Protein AF-A0A8C0BQT4-F1 (afdb_monomer)

Structure (mmCIF, N/CA/C/O backbone):
data_AF-A0A8C0BQT4-F1
#
_entry.id   AF-A0A8C0BQT4-F1
#
loop_
_atom_site.group_PDB
_atom_site.id
_atom_site.type_symbol
_atom_site.label_atom_id
_atom_site.label_alt_id
_atom_site.label_comp_id
_atom_site.label_asym_id
_atom_site.label_entity_id
_atom_site.label_seq_id
_atom_site.pdbx_PDB_ins_code
_atom_site.Cartn_x
_atom_site.Cartn_y
_atom_site.Cartn_z
_atom_site.occupancy
_atom_site.B_iso_or_equiv
_atom_site.auth_seq_id
_atom_site.auth_comp_id
_atom_site.auth_asym_id
_atom_site.auth_atom_id
_atom_site.pdbx_PDB_model_num
ATOM 1 N N . LEU A 1 1 ? 5.425 4.117 -1.605 1.00 27.92 1 LEU A N 1
ATOM 2 C CA . LEU A 1 1 ? 5.603 2.725 -1.127 1.00 27.92 1 LEU A CA 1
ATOM 3 C C . LEU A 1 1 ? 5.782 1.824 -2.340 1.00 27.92 1 LEU A C 1
ATOM 5 O O . LEU A 1 1 ? 5.390 2.253 -3.417 1.00 27.92 1 LEU A O 1
ATOM 9 N N . ALA A 1 2 ? 6.482 0.695 -2.191 1.00 26.42 2 ALA A N 1
ATOM 10 C CA . ALA A 1 2 ? 6.981 -0.137 -3.291 1.00 26.42 2 ALA A CA 1
ATOM 11 C C . ALA A 1 2 ? 5.925 -0.344 -4.388 1.00 26.42 2 ALA A C 1
ATOM 13 O O . ALA A 1 2 ? 4.856 -0.868 -4.116 1.00 26.42 2 ALA A O 1
ATOM 14 N N . SER A 1 3 ? 6.192 0.114 -5.607 1.00 29.39 3 SER A N 1
ATOM 15 C CA . SER A 1 3 ? 5.256 0.012 -6.728 1.00 29.39 3 SER A CA 1
ATOM 16 C C . SER A 1 3 ? 5.548 -1.252 -7.526 1.00 29.39 3 SER A C 1
ATOM 18 O O . SER A 1 3 ? 6.168 -1.208 -8.587 1.00 29.39 3 SER A O 1
ATOM 20 N N . ALA A 1 4 ? 5.112 -2.380 -6.988 1.00 32.12 4 ALA A N 1
ATOM 21 C CA . ALA A 1 4 ? 4.872 -3.575 -7.775 1.00 32.12 4 ALA A CA 1
ATOM 22 C C . ALA A 1 4 ? 3.378 -3.878 -7.642 1.00 32.12 4 ALA A C 1
ATOM 24 O O . ALA A 1 4 ? 2.967 -4.670 -6.799 1.00 32.12 4 ALA A O 1
ATOM 25 N N . THR A 1 5 ? 2.571 -3.154 -8.427 1.00 36.56 5 THR A N 1
ATOM 26 C CA . THR A 1 5 ? 1.121 -3.335 -8.603 1.00 36.56 5 THR A CA 1
ATOM 27 C C . THR A 1 5 ? 0.258 -3.120 -7.359 1.00 36.56 5 THR A C 1
ATOM 29 O O . THR A 1 5 ? 0.115 -4.006 -6.521 1.00 36.56 5 THR A O 1
ATOM 32 N N . ALA A 1 6 ? -0.359 -1.937 -7.269 1.00 34.59 6 ALA A N 1
ATOM 33 C CA . ALA A 1 6 ? -1.594 -1.755 -6.508 1.00 34.59 6 ALA A CA 1
ATOM 34 C C . ALA A 1 6 ? -2.774 -2.130 -7.429 1.00 34.59 6 ALA A C 1
ATOM 36 O O . ALA A 1 6 ? -2.807 -1.626 -8.558 1.00 34.59 6 ALA A O 1
ATOM 37 N N . PRO A 1 7 ? -3.700 -3.013 -7.016 1.00 31.47 7 PRO A N 1
ATOM 38 C CA . PRO A 1 7 ? -4.915 -3.274 -7.775 1.00 31.47 7 PRO A CA 1
ATOM 39 C C . PRO A 1 7 ? -5.883 -2.087 -7.639 1.00 31.47 7 PRO A C 1
ATOM 41 O O . PRO A 1 7 ? -6.234 -1.693 -6.529 1.00 31.47 7 PRO A O 1
ATOM 44 N N . ALA A 1 8 ? -6.331 -1.526 -8.762 1.00 36.88 8 ALA A N 1
ATOM 45 C CA . ALA A 1 8 ? -7.532 -0.687 -8.817 1.00 36.88 8 ALA A CA 1
ATOM 46 C C . ALA A 1 8 ? -8.662 -1.508 -9.449 1.00 36.88 8 ALA A C 1
ATOM 48 O O . ALA A 1 8 ? -8.409 -2.229 -10.412 1.00 36.88 8 ALA A O 1
ATOM 49 N N . LEU A 1 9 ? -9.884 -1.446 -8.917 1.00 37.06 9 LEU A N 1
ATOM 50 C CA . LEU A 1 9 ? -10.972 -2.344 -9.337 1.00 37.06 9 LEU A CA 1
ATOM 51 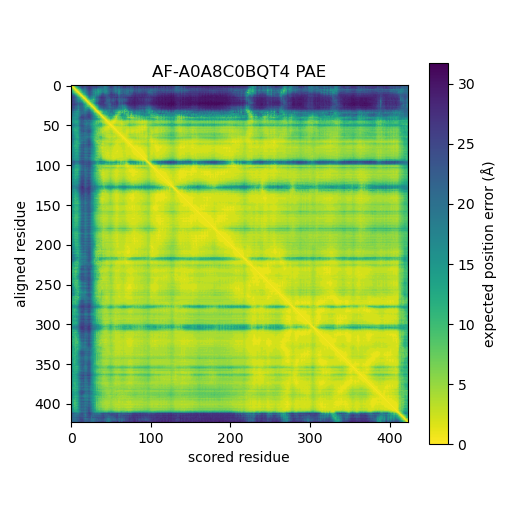C C . LEU A 1 9 ? -12.239 -1.624 -9.780 1.00 37.06 9 LEU A C 1
ATOM 53 O O . LEU A 1 9 ? -12.679 -0.707 -9.092 1.00 37.06 9 LEU A O 1
ATOM 57 N N . LEU A 1 10 ? -12.858 -2.096 -10.869 1.00 35.84 10 LEU A N 1
ATOM 58 C CA . LEU A 1 10 ? -14.155 -1.619 -11.370 1.00 35.84 10 LEU A CA 1
ATOM 59 C C . LEU A 1 10 ? -15.173 -2.763 -11.469 1.00 35.84 10 LEU A C 1
ATOM 61 O O . LEU A 1 10 ? -14.915 -3.765 -12.122 1.00 35.84 10 LEU A O 1
ATOM 65 N N . CYS A 1 11 ? -16.355 -2.607 -10.870 1.00 27.70 11 CYS A N 1
ATOM 66 C CA . CYS A 1 11 ? -17.477 -3.555 -11.013 1.00 27.70 11 CYS A CA 1
ATOM 67 C C . CYS A 1 11 ? -18.276 -3.273 -12.317 1.00 27.70 11 CYS A C 1
ATOM 69 O O . CYS A 1 11 ? -18.440 -2.093 -12.657 1.00 27.70 11 CYS A O 1
ATOM 71 N N . PRO A 1 12 ? -18.749 -4.284 -13.086 1.00 28.25 12 PRO A N 1
ATOM 72 C CA . PRO A 1 12 ? -19.165 -4.073 -14.473 1.00 28.25 12 PRO A CA 1
ATOM 73 C C . PRO A 1 12 ? -20.640 -3.659 -14.624 1.00 28.25 12 PRO A C 1
ATOM 75 O O . PRO A 1 12 ? -21.528 -4.187 -13.961 1.00 28.25 12 PRO A O 1
ATOM 78 N N . SER A 1 13 ? -20.918 -2.797 -15.610 1.00 23.17 13 SER A N 1
ATOM 79 C CA . SER A 1 13 ? -22.124 -2.919 -16.444 1.00 23.17 13 SER A CA 1
ATOM 80 C C . SER A 1 13 ? -21.690 -3.033 -17.912 1.00 23.17 13 SER A C 1
ATOM 82 O O . SER A 1 13 ? -20.673 -2.436 -18.283 1.00 23.17 13 SER A O 1
ATOM 84 N N . PRO A 1 14 ? -22.415 -3.778 -18.765 1.00 22.61 14 PRO A N 1
ATOM 85 C CA . PRO A 1 14 ? -21.987 -4.034 -20.131 1.00 22.61 14 PRO A CA 1
ATOM 86 C C . PRO A 1 14 ? -22.181 -2.793 -21.004 1.00 22.61 14 PRO A C 1
ATOM 88 O O . PRO A 1 14 ? -23.224 -2.146 -20.959 1.00 22.61 14 PRO A O 1
ATOM 91 N N . GLY A 1 15 ? -21.168 -2.505 -21.822 1.00 25.45 15 GLY A N 1
ATOM 92 C CA . GLY A 1 15 ? -21.209 -1.497 -22.877 1.00 25.45 15 GLY A CA 1
ATOM 93 C C . GLY A 1 15 ? -20.893 -0.086 -22.393 1.00 25.45 15 GLY A C 1
ATOM 94 O O . GLY A 1 15 ? -21.770 0.597 -21.887 1.00 25.45 15 GLY A O 1
ATOM 95 N N . LEU A 1 16 ? -19.641 0.352 -22.574 1.00 23.06 16 LEU A N 1
ATOM 96 C CA . LEU A 1 16 ? -19.247 1.726 -22.930 1.00 23.06 16 LEU A CA 1
ATOM 97 C C . LEU A 1 16 ? -17.714 1.845 -22.916 1.00 23.06 16 LEU A C 1
ATOM 99 O O . LEU A 1 16 ? -17.042 1.505 -21.946 1.00 23.06 16 LEU A O 1
ATOM 103 N N . THR A 1 17 ? -17.179 2.353 -24.021 1.00 22.34 17 THR A N 1
ATOM 104 C CA . THR A 1 17 ? -15.791 2.793 -24.225 1.00 22.34 17 THR A CA 1
ATOM 105 C C . THR A 1 17 ? -15.300 3.739 -23.110 1.00 22.34 17 THR A C 1
ATOM 107 O O . THR A 1 17 ? -16.091 4.561 -22.643 1.00 22.34 17 THR A O 1
ATOM 110 N N . PRO A 1 18 ? -14.014 3.714 -22.689 1.00 27.33 18 PRO A N 1
ATOM 111 C CA . PRO A 1 18 ? -13.597 4.364 -21.438 1.00 27.33 18 PRO A CA 1
ATOM 112 C C . PRO A 1 18 ? -13.433 5.895 -21.464 1.00 27.33 18 PRO A C 1
ATOM 114 O O . PRO A 1 18 ? -12.975 6.442 -20.467 1.00 27.33 18 PRO A O 1
ATOM 117 N N . TRP A 1 19 ? -13.786 6.607 -22.542 1.00 32.50 19 TRP A N 1
ATOM 118 C CA . TRP A 1 19 ? -13.687 8.075 -22.627 1.00 32.50 19 TRP A CA 1
ATOM 119 C C . TRP A 1 19 ? -14.723 8.632 -23.618 1.00 32.50 19 TRP A C 1
ATOM 121 O O . TRP A 1 19 ? -14.836 8.123 -24.730 1.00 32.50 19 TRP A O 1
ATOM 131 N N . TYR A 1 20 ? -15.452 9.696 -23.257 1.00 24.58 20 TYR A N 1
ATOM 132 C CA . TYR A 1 20 ? -16.223 10.509 -24.210 1.00 24.58 20 TYR A CA 1
ATOM 133 C C . TYR A 1 20 ? -15.866 11.986 -24.025 1.00 24.58 20 TYR A C 1
ATOM 135 O O . TYR A 1 20 ? -15.874 12.501 -22.906 1.00 24.58 20 TYR A O 1
ATOM 143 N N . ARG A 1 21 ? -15.519 12.657 -25.128 1.00 25.11 21 ARG A N 1
ATOM 144 C CA . ARG A 1 21 ? -15.154 14.077 -25.191 1.00 25.11 21 ARG A CA 1
ATOM 145 C C . ARG A 1 21 ? -16.356 14.853 -25.732 1.00 25.11 21 ARG A C 1
ATOM 147 O O . ARG A 1 21 ? -16.833 14.536 -26.814 1.00 25.11 21 ARG A O 1
ATOM 154 N N . SER A 1 22 ? -16.785 15.909 -25.046 1.00 22.08 22 SER A N 1
ATOM 155 C CA . SER A 1 22 ? -17.437 17.046 -25.705 1.00 22.08 22 SER A CA 1
ATOM 156 C C . SER A 1 22 ? -16.601 18.296 -25.441 1.00 22.08 22 SER A C 1
ATOM 158 O O . SER A 1 22 ? -16.006 18.439 -24.375 1.00 22.08 22 SER A O 1
ATOM 160 N N . SER A 1 23 ? -16.505 19.152 -26.451 1.00 24.33 23 SER A N 1
ATOM 161 C CA . SER A 1 23 ? -15.768 20.418 -26.512 1.00 24.33 23 SER A CA 1
ATOM 162 C C . SER A 1 23 ? -15.764 21.218 -25.196 1.00 24.33 23 SER A C 1
ATOM 164 O O . SER A 1 23 ? -16.804 21.721 -24.781 1.00 24.33 23 SER A O 1
ATOM 166 N N . GLY A 1 24 ? -14.582 21.346 -24.573 1.00 22.64 24 GLY A N 1
ATOM 167 C CA . GLY A 1 24 ? 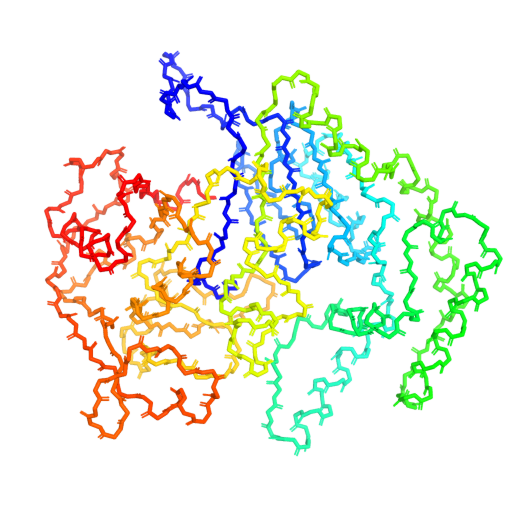-14.326 22.171 -23.379 1.00 22.64 24 GLY A CA 1
ATOM 168 C C . GLY A 1 24 ? -13.924 21.380 -22.121 1.00 22.64 24 GLY A C 1
ATOM 169 O O . GLY A 1 24 ? -14.766 21.111 -21.272 1.00 22.64 24 GLY A O 1
ATOM 170 N N . GLY A 1 25 ? -12.631 21.052 -21.981 1.00 23.97 25 GLY A N 1
ATOM 171 C CA . GLY A 1 25 ? -12.020 20.575 -20.723 1.00 23.97 25 GLY A CA 1
ATOM 172 C C . GLY A 1 25 ? -12.141 19.072 -20.400 1.00 23.97 25 GLY A C 1
ATOM 173 O O . GLY A 1 25 ? -13.145 18.423 -20.690 1.00 23.97 25 GLY A O 1
ATOM 174 N N . MET A 1 26 ? -11.088 18.506 -19.791 1.00 27.53 26 MET A N 1
ATOM 175 C CA . MET A 1 26 ? -11.085 17.159 -19.195 1.00 27.53 26 MET A CA 1
ATOM 176 C C . MET A 1 26 ? -11.978 17.147 -17.950 1.00 27.53 26 MET A C 1
ATOM 178 O O . MET A 1 26 ? -11.824 17.997 -17.080 1.00 27.53 26 MET A O 1
ATOM 182 N N . ARG A 1 27 ? -12.882 16.167 -17.836 1.00 25.48 27 ARG A N 1
ATOM 183 C CA . ARG A 1 27 ? -13.624 15.908 -16.592 1.00 25.48 27 ARG A CA 1
ATOM 184 C C . ARG A 1 27 ? -12.991 14.716 -15.862 1.00 25.48 27 ARG A C 1
ATOM 186 O O . ARG A 1 27 ? -12.622 13.755 -16.542 1.00 25.48 27 ARG A O 1
ATOM 193 N N . PRO A 1 28 ? -12.879 14.742 -14.520 1.00 31.38 28 PRO A N 1
ATOM 194 C CA . PRO A 1 28 ? -12.509 13.560 -13.746 1.00 31.38 28 PRO A CA 1
ATOM 195 C C . PRO A 1 28 ? -13.493 12.416 -14.031 1.00 31.38 28 PRO A C 1
ATOM 197 O O . PRO A 1 28 ? -14.663 12.658 -14.349 1.00 31.38 28 PRO A O 1
ATOM 200 N N . LEU A 1 29 ? -13.009 11.170 -13.955 1.00 35.16 29 LEU A N 1
ATOM 201 C CA . LEU A 1 29 ? -13.831 9.976 -14.154 1.00 35.16 29 LEU A CA 1
ATOM 202 C C . LEU A 1 29 ? -15.102 10.079 -13.299 1.00 35.16 29 LEU A C 1
ATOM 204 O O . LEU A 1 29 ? -15.041 10.308 -12.091 1.00 35.16 29 LEU A O 1
ATOM 208 N N . ILE A 1 30 ? -16.265 9.928 -13.939 1.00 35.16 30 ILE A N 1
ATOM 209 C CA . ILE A 1 30 ? -17.580 9.979 -13.287 1.00 35.16 30 ILE A CA 1
ATOM 210 C C . ILE A 1 30 ? -17.789 8.657 -12.533 1.00 35.16 30 ILE A C 1
ATOM 212 O O . ILE A 1 30 ? -18.614 7.824 -12.909 1.00 35.16 30 ILE A O 1
ATOM 216 N N . PHE A 1 31 ? -16.994 8.427 -11.492 1.00 40.81 31 PHE A N 1
ATOM 217 C CA . PHE A 1 31 ? -17.247 7.381 -10.513 1.00 40.81 31 PHE A CA 1
ATOM 218 C C . PHE A 1 31 ? -18.154 7.943 -9.430 1.00 40.81 31 PHE A C 1
ATOM 220 O O . PHE A 1 31 ? -17.979 9.072 -8.971 1.00 40.81 31 PHE A O 1
ATOM 227 N N . ARG A 1 32 ? -19.181 7.166 -9.082 1.00 40.53 32 ARG A N 1
ATOM 228 C CA . ARG A 1 32 ? -20.182 7.563 -8.090 1.00 40.53 32 ARG A CA 1
ATOM 229 C C . ARG A 1 32 ? -19.833 7.064 -6.695 1.00 40.53 32 ARG A C 1
ATOM 231 O O . ARG A 1 32 ? -20.420 7.571 -5.746 1.00 40.53 32 ARG A O 1
ATOM 238 N N . CYS A 1 33 ? -18.900 6.121 -6.550 1.00 48.09 33 CYS A N 1
ATOM 239 C CA . CYS A 1 33 ? -18.463 5.636 -5.246 1.00 48.09 33 CYS A CA 1
ATOM 240 C C . CYS A 1 33 ? -16.973 5.238 -5.243 1.00 48.09 33 CYS A C 1
ATOM 242 O O . CYS A 1 33 ? -16.530 4.566 -6.178 1.00 48.09 33 CYS A O 1
ATOM 244 N N . PHE A 1 34 ? -16.241 5.626 -4.194 1.00 54.06 34 PHE A N 1
ATOM 245 C CA . PHE A 1 34 ? -14.822 5.310 -3.982 1.00 54.06 34 PHE A CA 1
ATOM 246 C C . PHE A 1 34 ? -14.631 4.613 -2.641 1.00 54.06 34 PHE A C 1
ATOM 248 O O . PHE A 1 34 ? -15.118 5.091 -1.613 1.00 54.06 34 PHE A O 1
ATOM 255 N N . PHE A 1 35 ? -13.926 3.486 -2.659 1.00 55.72 35 PHE A N 1
ATOM 256 C CA . PHE A 1 35 ? -13.821 2.596 -1.509 1.00 55.72 35 PHE A CA 1
ATOM 257 C C . PHE A 1 35 ? -12.366 2.335 -1.142 1.00 55.72 35 PHE A C 1
ATOM 259 O O . PHE A 1 35 ? -11.603 1.875 -1.989 1.00 55.72 35 PHE A O 1
ATOM 266 N N . LEU A 1 36 ? -12.005 2.556 0.124 1.00 57.84 36 LEU A N 1
ATOM 267 C CA . LEU A 1 36 ? -10.746 2.059 0.685 1.00 57.84 36 LEU A CA 1
ATOM 268 C C . LEU A 1 36 ? -11.001 0.744 1.426 1.00 57.84 36 LEU A C 1
ATOM 270 O O . LEU A 1 36 ? -11.941 0.629 2.214 1.00 57.84 36 LEU A O 1
ATOM 274 N N . LEU A 1 37 ? -10.154 -0.249 1.170 1.00 55.22 37 LEU A N 1
ATOM 275 C CA . LEU A 1 37 ? -10.374 -1.628 1.606 1.00 55.22 37 LEU A CA 1
ATOM 276 C C . LEU A 1 37 ? -9.638 -2.016 2.877 1.00 55.22 37 LEU A C 1
ATOM 278 O O . LEU A 1 37 ? -10.209 -2.659 3.757 1.00 55.22 37 LEU A O 1
ATOM 282 N N . GLN A 1 38 ? -8.338 -1.719 2.901 1.00 55.81 38 GLN A N 1
ATOM 283 C CA . GLN A 1 38 ? -7.360 -2.325 3.797 1.00 55.81 38 GLN A CA 1
ATOM 284 C C . GLN A 1 38 ? -6.222 -1.350 4.110 1.00 55.81 38 GLN A C 1
ATOM 286 O O . GLN A 1 38 ? -6.063 -0.333 3.436 1.00 55.81 38 GLN A O 1
ATOM 291 N N . GLY A 1 39 ? -5.425 -1.682 5.125 1.00 60.19 39 GLY A N 1
ATOM 292 C CA . GLY A 1 39 ? -4.329 -0.846 5.601 1.00 60.19 39 GLY A CA 1
ATOM 293 C C . GLY A 1 39 ? -4.794 0.204 6.610 1.00 60.19 39 GLY A C 1
ATOM 294 O O . GLY A 1 39 ? -5.820 0.044 7.271 1.00 60.19 39 GLY A O 1
ATOM 295 N N . GLY A 1 40 ? -4.014 1.269 6.751 1.00 66.38 40 GLY A N 1
ATOM 296 C CA . GLY A 1 40 ? -4.346 2.435 7.566 1.00 66.38 40 GLY A CA 1
ATOM 297 C C . GLY A 1 40 ? -3.639 3.675 7.024 1.00 66.38 40 GLY A C 1
ATOM 298 O O . GLY A 1 40 ? -3.398 3.786 5.828 1.00 66.38 40 GLY A O 1
ATOM 299 N N . ASN A 1 41 ? -3.226 4.596 7.894 1.00 69.25 41 ASN A N 1
ATOM 300 C CA . ASN A 1 41 ? -2.520 5.829 7.503 1.00 69.25 41 ASN A CA 1
ATOM 301 C C . ASN A 1 41 ? -1.033 5.610 7.136 1.00 69.25 41 ASN A C 1
ATOM 303 O O . ASN A 1 41 ? -0.194 6.493 7.333 1.00 69.25 41 ASN A O 1
ATOM 307 N N . ASN A 1 42 ? -0.681 4.413 6.662 1.00 67.81 42 ASN A N 1
ATOM 308 C CA . ASN A 1 42 ? 0.671 4.010 6.273 1.00 67.81 42 ASN A CA 1
ATOM 309 C C . ASN A 1 42 ? 0.923 4.107 4.762 1.00 67.81 42 ASN A C 1
ATOM 311 O O . ASN A 1 42 ? 2.063 3.932 4.328 1.00 67.81 42 ASN A O 1
ATOM 315 N N . ALA A 1 43 ? -0.113 4.395 3.976 1.00 62.47 43 ALA A N 1
ATOM 316 C CA . ALA A 1 43 ? -0.017 4.830 2.592 1.00 62.47 43 ALA A CA 1
ATOM 317 C C . ALA A 1 43 ? -0.526 6.271 2.490 1.00 62.47 43 ALA A C 1
ATOM 319 O O . ALA A 1 43 ? -1.361 6.686 3.283 1.00 62.47 43 ALA A O 1
ATOM 320 N N . GLY A 1 44 ? 0.021 7.041 1.552 1.00 65.06 44 GLY A N 1
ATOM 321 C CA . GLY A 1 44 ? -0.408 8.411 1.315 1.00 65.06 44 GLY A CA 1
ATOM 322 C C . GLY A 1 44 ? -0.212 8.800 -0.140 1.00 65.06 44 GLY A C 1
ATOM 323 O O . GLY A 1 44 ? 0.702 8.292 -0.802 1.00 65.06 44 GLY A O 1
ATOM 324 N N . HIS A 1 45 ? -1.091 9.663 -0.628 1.00 69.06 45 HIS A N 1
ATOM 325 C CA . HIS A 1 45 ? -1.075 10.185 -1.984 1.00 69.06 45 HIS A CA 1
ATOM 326 C C . HIS A 1 45 ? -1.499 11.657 -1.977 1.00 69.06 45 HIS A C 1
ATOM 328 O O . HIS A 1 45 ? -2.339 12.075 -1.179 1.00 69.06 45 HIS A O 1
ATOM 334 N N . THR A 1 46 ? -0.892 12.432 -2.868 1.00 68.62 46 THR A N 1
ATOM 335 C CA . THR A 1 46 ? -1.231 13.838 -3.082 1.00 68.62 46 THR A CA 1
ATOM 336 C C . THR A 1 46 ? -2.010 13.933 -4.383 1.00 68.62 46 THR A C 1
ATOM 338 O O . THR A 1 46 ? -1.578 13.367 -5.384 1.00 68.62 46 THR A O 1
ATOM 341 N N . VAL A 1 47 ? -3.146 14.626 -4.372 1.00 75.12 47 VAL A N 1
ATOM 342 C CA . VAL A 1 47 ? -3.967 14.874 -5.563 1.00 75.12 47 VAL A CA 1
ATOM 343 C C . VAL A 1 47 ? -4.063 16.372 -5.785 1.00 75.12 47 VAL A C 1
ATOM 345 O O . VAL A 1 47 ? -4.394 17.123 -4.866 1.00 75.12 47 VAL A O 1
ATOM 348 N N . VAL A 1 48 ? -3.792 16.802 -7.016 1.00 73.31 48 VAL A N 1
ATOM 349 C CA . VAL A 1 48 ? -3.833 18.215 -7.401 1.00 73.31 48 VAL A CA 1
ATOM 350 C C . VAL A 1 48 ? -5.065 18.486 -8.252 1.00 73.31 48 VAL A C 1
ATOM 352 O O . VAL A 1 48 ? -5.224 17.911 -9.328 1.00 73.31 48 VAL A O 1
ATOM 355 N N . VAL A 1 49 ? -5.946 19.366 -7.777 1.00 75.19 49 VAL A N 1
ATOM 356 C CA . VAL A 1 49 ? -7.191 19.735 -8.469 1.00 75.19 49 VAL A CA 1
ATOM 357 C C . VAL A 1 49 ? -7.334 21.241 -8.457 1.00 75.19 49 VAL A C 1
ATOM 359 O O . VAL A 1 49 ? -7.231 21.865 -7.405 1.00 75.19 49 VAL A O 1
ATOM 362 N N . ASP A 1 50 ? -7.531 21.825 -9.640 1.00 77.44 50 ASP A N 1
ATOM 363 C CA . ASP A 1 50 ? -7.665 23.273 -9.832 1.00 77.44 50 ASP A CA 1
ATOM 364 C C . ASP A 1 50 ? -6.538 24.079 -9.151 1.00 77.44 50 ASP A C 1
ATOM 366 O O . ASP A 1 50 ? -6.757 25.133 -8.558 1.00 77.44 50 ASP A O 1
ATOM 370 N N . GLY A 1 51 ? -5.310 23.546 -9.208 1.00 77.81 51 GLY A N 1
ATOM 371 C CA . GLY A 1 51 ? -4.114 24.159 -8.622 1.00 77.81 51 GLY A CA 1
ATOM 372 C C . GLY A 1 51 ? -3.971 24.005 -7.103 1.00 77.81 51 GLY A C 1
ATOM 373 O O . GLY A 1 51 ? -3.041 24.567 -6.532 1.00 77.81 51 GLY A O 1
ATOM 374 N N . LYS A 1 52 ? -4.858 23.255 -6.438 1.00 80.50 52 LYS A N 1
ATOM 375 C CA . LYS A 1 52 ? -4.779 22.961 -5.000 1.00 80.50 52 LYS A CA 1
ATOM 376 C C . LYS A 1 52 ? -4.299 21.538 -4.758 1.00 80.50 52 LYS A C 1
ATOM 378 O O . LYS A 1 52 ? -4.850 20.599 -5.326 1.00 80.50 52 LYS A O 1
ATOM 383 N N . GLU A 1 53 ? -3.316 21.387 -3.879 1.00 81.62 53 GLU A N 1
ATOM 384 C CA . GLU A 1 53 ? -2.752 20.089 -3.501 1.00 81.62 53 GLU A CA 1
ATOM 385 C C . GLU A 1 53 ? -3.415 19.553 -2.229 1.00 81.62 53 GLU A C 1
ATOM 387 O O . GLU A 1 53 ? -3.297 20.152 -1.156 1.00 81.62 53 GLU A O 1
ATOM 392 N N . TYR A 1 54 ? -4.091 18.412 -2.328 1.00 81.44 54 TYR A N 1
ATOM 393 C CA . TYR A 1 54 ? -4.701 17.706 -1.203 1.00 81.44 54 TYR A CA 1
ATOM 394 C C . TYR A 1 54 ? -3.887 16.467 -0.856 1.00 81.44 54 TYR A C 1
ATOM 396 O O . TYR A 1 54 ? -3.489 15.729 -1.752 1.00 81.44 54 TYR A O 1
ATOM 404 N N . ASP A 1 55 ? -3.670 16.228 0.436 1.00 80.06 55 ASP A N 1
ATOM 405 C CA . ASP A 1 55 ? -2.859 15.106 0.914 1.00 80.06 55 ASP A CA 1
ATOM 406 C C . ASP A 1 55 ? -3.752 14.136 1.673 1.00 80.06 55 ASP A C 1
ATOM 408 O O . ASP A 1 55 ? -4.305 14.490 2.720 1.00 80.06 55 ASP A O 1
ATOM 412 N N . PHE A 1 56 ? -3.870 12.913 1.171 1.00 81.56 56 PHE A N 1
ATOM 413 C CA . PHE A 1 56 ? -4.692 11.880 1.786 1.00 81.56 56 PHE A CA 1
ATOM 414 C C . PHE A 1 56 ? -3.839 10.703 2.229 1.00 81.56 56 PHE A C 1
ATOM 416 O O . PHE A 1 56 ? -2.906 10.298 1.535 1.00 81.56 56 PHE A O 1
ATOM 423 N N . HIS A 1 57 ? -4.176 10.146 3.388 1.00 81.56 57 HIS A N 1
ATOM 424 C CA . HIS A 1 57 ? -3.599 8.909 3.901 1.00 81.56 57 HIS A CA 1
ATOM 425 C C . HIS A 1 57 ? -4.694 7.882 4.180 1.00 81.56 57 HIS A C 1
ATOM 427 O O . HIS A 1 57 ? -4.595 6.741 3.739 1.00 81.56 57 HIS A O 1
ATOM 433 N N . LEU A 1 58 ? -5.739 8.286 4.905 1.00 82.94 58 LEU A N 1
ATOM 434 C CA . LEU A 1 58 ? -6.882 7.430 5.233 1.00 82.94 58 LEU A CA 1
ATOM 435 C C . LEU A 1 58 ? -8.063 7.643 4.298 1.00 82.94 58 LEU A C 1
ATOM 437 O O . LEU A 1 58 ? -8.857 6.722 4.100 1.00 82.94 58 LEU A O 1
ATOM 441 N N . PHE A 1 59 ? -8.219 8.848 3.758 1.00 82.94 59 PHE A N 1
ATOM 442 C CA . PHE A 1 59 ? -9.344 9.124 2.883 1.00 82.94 59 PHE A CA 1
ATOM 443 C C . PHE A 1 59 ? -9.105 8.600 1.460 1.00 82.94 59 PHE A C 1
ATOM 445 O O . PHE A 1 59 ? -8.001 8.751 0.934 1.00 82.94 59 PHE A O 1
ATOM 452 N N . PRO A 1 60 ? -10.130 8.004 0.816 1.00 79.88 60 PRO A N 1
ATOM 453 C CA . PRO A 1 60 ? -10.051 7.654 -0.599 1.00 79.88 60 PRO A CA 1
ATOM 454 C C . PRO A 1 60 ? -9.808 8.899 -1.458 1.00 79.88 60 PRO A C 1
ATOM 456 O O . PRO A 1 60 ? -10.442 9.932 -1.230 1.00 79.88 60 PRO A O 1
ATOM 459 N N . SER A 1 61 ? -8.973 8.783 -2.488 1.00 79.38 61 SER A N 1
ATOM 460 C CA . SER A 1 61 ? -8.615 9.884 -3.398 1.00 79.38 61 SER A CA 1
ATOM 461 C C . SER A 1 61 ? -9.831 10.528 -4.070 1.00 79.38 61 SER A C 1
ATOM 463 O O . SER A 1 61 ? -9.898 11.740 -4.285 1.00 79.38 61 SER A O 1
ATOM 465 N N . GLY A 1 62 ? -10.855 9.723 -4.359 1.00 76.75 62 GLY A N 1
ATOM 466 C CA . GLY A 1 62 ? -12.067 10.184 -5.026 1.00 76.75 62 GLY A CA 1
ATOM 467 C C . GLY A 1 62 ? -12.961 11.105 -4.204 1.00 76.75 62 GLY A C 1
ATOM 468 O O . GLY A 1 62 ? -13.953 11.607 -4.730 1.00 76.75 62 GLY A O 1
ATOM 469 N N . ILE A 1 63 ? -12.601 11.376 -2.951 1.00 79.31 63 ILE A N 1
ATOM 470 C CA . ILE A 1 63 ? -13.244 12.369 -2.090 1.00 79.31 63 ILE A CA 1
ATOM 471 C C . ILE A 1 63 ? -13.275 13.782 -2.686 1.00 79.31 63 ILE A C 1
ATOM 473 O O . ILE A 1 63 ? -14.168 14.569 -2.383 1.00 79.31 63 ILE A O 1
ATOM 477 N N . ILE A 1 64 ? -12.333 14.093 -3.576 1.00 80.12 64 ILE A N 1
ATOM 478 C CA . ILE A 1 64 ? -12.340 15.321 -4.373 1.00 80.12 64 ILE A CA 1
ATOM 479 C C . ILE A 1 64 ? -13.623 15.468 -5.190 1.00 80.12 64 ILE A C 1
ATOM 481 O O . ILE A 1 64 ? -14.035 16.589 -5.476 1.00 80.12 64 ILE A O 1
ATOM 485 N N . ASN A 1 65 ? -14.230 14.363 -5.631 1.00 81.50 65 ASN A N 1
ATOM 486 C CA . ASN A 1 65 ? -15.434 14.414 -6.442 1.00 81.50 65 ASN A CA 1
ATOM 487 C C . ASN A 1 65 ? -16.658 14.613 -5.531 1.00 81.50 65 ASN A C 1
ATOM 489 O O . ASN A 1 65 ? -17.118 13.648 -4.920 1.00 81.50 65 ASN A O 1
ATOM 493 N N . PRO A 1 66 ? -17.284 15.806 -5.509 1.00 79.44 66 PRO A N 1
ATOM 494 C CA . PRO A 1 66 ? -18.391 16.097 -4.595 1.00 79.44 66 PRO A CA 1
ATOM 495 C C . PRO A 1 66 ? -19.666 15.300 -4.911 1.00 79.44 66 PRO A C 1
ATOM 497 O O . PRO A 1 66 ? -20.624 15.321 -4.144 1.00 79.44 66 PRO A O 1
ATOM 500 N N . LYS A 1 67 ? -19.716 14.629 -6.071 1.00 82.31 67 LYS A N 1
ATOM 501 C CA . LYS A 1 67 ? -20.828 13.761 -6.483 1.00 82.31 67 LYS A CA 1
ATOM 502 C C . LYS A 1 67 ? -20.592 12.294 -6.137 1.00 82.31 67 LYS A C 1
ATOM 504 O O . LYS A 1 67 ? -21.473 11.474 -6.400 1.00 82.31 67 LYS A O 1
ATOM 509 N N . ALA A 1 68 ? -19.408 11.953 -5.639 1.00 82.81 68 ALA A N 1
ATOM 510 C CA . ALA A 1 68 ? -19.073 10.594 -5.283 1.00 82.81 68 ALA A CA 1
ATOM 511 C C . ALA A 1 68 ? -19.347 10.322 -3.803 1.00 82.81 68 ALA A C 1
ATOM 513 O O . ALA A 1 68 ? -19.271 11.203 -2.953 1.00 82.81 68 ALA A O 1
ATOM 514 N N . ILE A 1 69 ? -19.677 9.070 -3.511 1.00 85.31 69 ILE A N 1
ATOM 515 C CA . ILE A 1 69 ? -19.863 8.562 -2.160 1.00 85.31 69 ILE A CA 1
ATOM 516 C C . ILE A 1 69 ? -18.573 7.861 -1.747 1.00 85.31 69 ILE A C 1
ATOM 518 O O . ILE A 1 69 ? -18.202 6.847 -2.339 1.00 85.31 69 ILE A O 1
ATOM 522 N N . SER A 1 70 ? -17.904 8.382 -0.727 1.00 87.25 70 SER A N 1
ATOM 523 C CA . SER A 1 70 ? -16.718 7.741 -0.163 1.00 87.25 70 SER A CA 1
ATOM 524 C C . SER A 1 70 ? -17.113 6.759 0.933 1.00 87.25 70 SER A C 1
ATOM 526 O O . SER A 1 70 ? -17.930 7.083 1.806 1.00 87.25 70 SER A O 1
ATOM 528 N N . PHE A 1 71 ? -16.518 5.568 0.900 1.00 88.88 71 PHE A N 1
ATOM 529 C CA . PHE A 1 71 ? -16.697 4.561 1.936 1.00 88.88 71 PHE A CA 1
ATOM 530 C C . PHE A 1 71 ? -15.381 3.910 2.348 1.00 88.88 71 PHE A C 1
ATOM 532 O O . PHE A 1 71 ? -14.491 3.667 1.535 1.00 88.88 71 PHE A O 1
ATOM 539 N N . ILE A 1 72 ? -15.275 3.602 3.633 1.00 90.50 72 ILE A N 1
ATOM 540 C CA . ILE A 1 72 ? -14.117 2.941 4.219 1.00 90.50 72 ILE A CA 1
ATOM 541 C C . ILE A 1 72 ? -14.559 1.591 4.797 1.00 90.50 72 ILE A C 1
ATOM 543 O O . ILE A 1 72 ? -15.452 1.519 5.648 1.00 90.50 72 ILE A O 1
ATOM 547 N N . GLY A 1 73 ? -13.945 0.522 4.281 1.00 91.69 73 GLY A N 1
ATOM 548 C CA . GLY A 1 73 ? -14.287 -0.874 4.546 1.00 91.69 73 GLY A CA 1
ATOM 549 C C . GLY A 1 73 ? -13.996 -1.358 5.962 1.00 91.69 73 GLY A C 1
ATOM 550 O O . GLY A 1 73 ? -13.507 -0.628 6.812 1.00 91.69 73 GLY A O 1
ATOM 551 N N . ASN A 1 74 ? -14.297 -2.626 6.232 1.00 92.75 74 ASN A N 1
ATOM 552 C CA . ASN A 1 74 ? -13.980 -3.284 7.504 1.00 92.75 74 ASN A CA 1
ATOM 553 C C . ASN A 1 74 ? -12.550 -3.841 7.570 1.00 92.75 74 ASN A C 1
ATOM 555 O O . ASN A 1 74 ? -12.094 -4.269 8.635 1.00 92.75 74 ASN A O 1
ATOM 559 N N . GLY A 1 75 ? -11.865 -3.921 6.429 1.00 90.06 75 GLY A N 1
ATOM 560 C CA . GLY A 1 75 ? -10.502 -4.441 6.343 1.00 90.06 75 GLY A CA 1
ATOM 561 C C . GLY A 1 75 ? -9.446 -3.483 6.889 1.00 90.06 75 GLY A C 1
ATOM 562 O O . GLY A 1 75 ? -8.345 -3.936 7.200 1.00 90.06 75 GLY A O 1
ATOM 563 N N . VAL A 1 76 ? -9.775 -2.199 7.042 1.00 91.31 76 VAL A N 1
ATOM 564 C CA . VAL A 1 76 ? -8.858 -1.145 7.494 1.00 91.31 76 VAL A CA 1
ATOM 565 C C . VAL A 1 76 ? -8.677 -1.113 9.015 1.00 91.31 76 VAL A C 1
ATOM 567 O O . VAL A 1 76 ? -9.522 -1.581 9.786 1.00 91.31 76 VAL A O 1
ATOM 570 N N . VAL A 1 77 ? -7.596 -0.463 9.439 1.00 94.25 77 VAL A N 1
ATOM 571 C CA . VAL A 1 77 ? -7.363 -0.019 10.815 1.00 94.25 77 VAL A CA 1
ATOM 572 C C . VAL A 1 77 ? -7.158 1.497 10.829 1.00 94.25 77 VAL A C 1
ATOM 574 O O . VAL A 1 77 ? -6.402 2.035 10.020 1.00 94.25 77 VAL A O 1
ATOM 577 N N . ILE A 1 78 ? -7.846 2.214 11.721 1.00 93.69 78 ILE A N 1
ATOM 578 C CA . ILE A 1 78 ? -7.917 3.687 11.664 1.00 93.69 78 ILE A CA 1
ATOM 579 C C . ILE A 1 78 ? -7.503 4.311 12.990 1.00 93.69 78 ILE A C 1
ATOM 581 O O . ILE A 1 78 ? -8.076 4.015 14.035 1.00 93.69 78 ILE A O 1
ATOM 585 N N . HIS A 1 79 ? -6.551 5.242 12.948 1.00 95.50 79 HIS A N 1
ATOM 586 C CA . HIS A 1 79 ? -6.242 6.111 14.084 1.00 95.50 79 HIS A CA 1
ATOM 587 C C . HIS A 1 79 ? -7.196 7.309 14.078 1.00 95.50 79 HIS A C 1
ATOM 589 O O . HIS A 1 79 ? -7.097 8.165 13.202 1.00 95.50 79 HIS A O 1
ATOM 595 N N . LEU A 1 80 ? -8.130 7.359 15.034 1.00 94.94 80 LEU A N 1
ATOM 596 C CA . LEU A 1 80 ? -9.168 8.399 15.090 1.00 94.94 80 LEU A CA 1
ATOM 597 C C . LEU A 1 80 ? -8.598 9.832 15.134 1.00 94.94 80 LEU A C 1
ATOM 599 O O . LEU A 1 80 ? -9.047 10.644 14.327 1.00 94.94 80 LEU A O 1
ATOM 603 N N . PRO A 1 81 ? -7.604 10.168 15.984 1.00 94.50 81 PRO A N 1
ATOM 604 C CA . PRO A 1 81 ? -6.990 11.494 15.947 1.00 94.50 81 PRO A CA 1
ATOM 605 C C . PRO A 1 81 ? -6.402 11.837 14.574 1.00 94.50 81 PRO A C 1
ATOM 607 O O . PRO A 1 81 ? -6.686 12.906 14.044 1.00 94.50 81 PRO A O 1
ATOM 610 N N . GLY A 1 82 ? -5.645 10.913 13.971 1.00 92.25 82 GLY A N 1
ATOM 611 C CA . GLY A 1 82 ? -5.045 11.116 12.652 1.00 92.25 82 GLY A CA 1
ATOM 612 C C . GLY A 1 82 ? -6.077 11.309 11.537 1.00 92.25 82 GLY A C 1
ATOM 613 O O . GLY A 1 82 ? -5.867 12.143 10.663 1.00 92.25 82 GLY A O 1
ATOM 614 N N . LEU A 1 83 ? -7.207 10.595 11.595 1.00 91.88 83 LEU A N 1
ATOM 615 C CA . LEU A 1 83 ? -8.323 10.756 10.657 1.00 91.88 83 LEU A CA 1
ATOM 616 C C . LEU A 1 83 ? -8.889 12.183 10.691 1.00 91.88 83 LEU A C 1
ATOM 618 O O . LEU A 1 83 ? -9.054 12.812 9.648 1.00 91.88 83 LEU A O 1
ATOM 622 N N . PHE A 1 84 ? -9.188 12.698 11.887 1.00 92.06 84 PHE A N 1
ATOM 623 C CA . PHE A 1 84 ? -9.755 14.041 12.032 1.00 92.06 84 PHE A CA 1
ATOM 624 C C . PHE A 1 84 ? -8.729 15.140 11.737 1.00 92.06 84 PHE A C 1
ATOM 626 O O . PHE A 1 84 ? -9.081 16.145 11.131 1.00 92.06 84 PHE A O 1
ATOM 633 N N . GLU A 1 85 ? -7.457 14.939 12.082 1.00 92.31 85 GLU A N 1
ATOM 634 C CA . GLU A 1 85 ? -6.388 15.871 11.712 1.00 92.31 85 GLU A CA 1
ATOM 635 C C . GLU A 1 85 ? -6.227 15.971 10.184 1.00 92.31 85 GLU A C 1
ATOM 637 O O . GLU A 1 85 ? -6.090 17.069 9.641 1.00 92.31 85 GLU A O 1
ATOM 642 N N . GLU A 1 86 ? -6.269 14.839 9.473 1.00 89.12 86 GLU A N 1
ATOM 643 C CA . GLU A 1 86 ? -6.247 14.795 8.006 1.00 89.12 86 GLU A CA 1
ATOM 644 C C . GLU A 1 86 ? -7.469 15.501 7.399 1.00 89.12 86 GLU A C 1
ATOM 646 O O . GLU A 1 86 ? -7.330 16.261 6.436 1.00 89.12 86 GLU A O 1
ATOM 651 N N . ALA A 1 87 ? -8.653 15.298 7.985 1.00 88.81 87 ALA A N 1
ATOM 652 C CA . ALA A 1 87 ? -9.892 15.949 7.564 1.00 88.81 87 ALA A CA 1
ATOM 653 C C . ALA A 1 87 ? -9.779 17.472 7.693 1.00 88.81 87 ALA A C 1
ATOM 655 O O . ALA A 1 87 ? -9.911 18.188 6.703 1.00 88.81 87 ALA A O 1
ATOM 656 N N . GLU A 1 88 ? -9.437 17.963 8.886 1.00 90.62 88 GLU A N 1
ATOM 657 C CA . GLU A 1 88 ? -9.302 19.393 9.174 1.00 90.62 88 GLU A CA 1
ATOM 658 C C . GLU A 1 88 ? -8.237 20.064 8.291 1.00 90.62 88 GLU A C 1
ATOM 660 O O . GLU A 1 88 ? -8.409 21.203 7.848 1.00 90.62 88 GLU A O 1
ATOM 665 N N . LYS A 1 89 ? -7.126 19.369 8.004 1.00 90.44 89 LYS A N 1
ATOM 666 C CA . LYS A 1 89 ? -6.079 19.860 7.094 1.00 90.44 89 LYS A CA 1
ATOM 667 C C . LYS A 1 89 ? -6.606 20.069 5.677 1.00 90.44 89 LYS A C 1
ATOM 669 O O . LYS A 1 89 ? -6.329 21.110 5.082 1.00 90.44 89 LYS A O 1
ATOM 674 N N . ASN A 1 90 ? -7.361 19.115 5.138 1.00 88.31 90 ASN A N 1
ATOM 675 C CA . ASN A 1 90 ? -7.895 19.212 3.779 1.00 88.31 90 ASN A CA 1
ATOM 676 C C . ASN A 1 90 ? -9.107 20.156 3.683 1.00 88.31 90 ASN A C 1
ATOM 678 O O . ASN A 1 90 ? -9.246 20.869 2.687 1.00 88.31 90 ASN A O 1
ATOM 682 N N . GLU A 1 91 ? -9.931 20.259 4.728 1.00 88.94 91 GLU A N 1
ATOM 683 C CA . GLU A 1 91 ? -11.011 21.253 4.810 1.00 88.94 91 GLU A CA 1
ATOM 684 C C . GLU A 1 91 ? -10.468 22.684 4.742 1.00 88.94 91 GLU A C 1
ATOM 686 O O . GLU A 1 91 ? -10.980 23.503 3.978 1.00 88.94 91 GLU A O 1
ATOM 691 N N . LYS A 1 92 ? -9.361 22.975 5.443 1.00 90.00 92 LYS A N 1
ATOM 692 C CA . LYS A 1 92 ? -8.673 24.281 5.374 1.00 90.00 92 LYS A CA 1
ATOM 693 C C . LYS A 1 92 ? -8.153 24.620 3.974 1.00 90.00 92 LYS A C 1
ATOM 695 O O . LYS A 1 92 ? -8.053 25.794 3.631 1.00 90.00 92 LYS A O 1
ATOM 700 N N . LYS A 1 93 ? -7.855 23.611 3.148 1.00 88.25 93 LYS A N 1
ATOM 701 C CA . LYS A 1 93 ? -7.471 23.778 1.734 1.00 88.25 93 LYS A CA 1
ATOM 702 C C . LYS A 1 93 ? -8.689 23.981 0.810 1.00 88.25 93 LYS A C 1
ATOM 704 O O . LYS A 1 93 ? -8.545 24.319 -0.367 1.00 88.25 93 LYS A O 1
ATOM 709 N N . GLY A 1 94 ? -9.907 23.834 1.333 1.00 85.75 94 GLY A N 1
ATOM 710 C CA . GLY A 1 94 ? -11.165 24.056 0.618 1.00 85.75 94 GLY A CA 1
ATOM 711 C C . GLY A 1 94 ? -11.845 22.780 0.126 1.00 85.75 94 GLY A C 1
ATOM 712 O O . GLY A 1 94 ? -12.621 22.849 -0.824 1.00 85.75 94 GLY A O 1
ATOM 713 N N . LEU A 1 95 ? -11.547 21.622 0.725 1.00 81.75 95 LEU A N 1
ATOM 714 C CA . LEU A 1 95 ? -12.332 20.406 0.511 1.00 81.75 95 LEU A CA 1
ATOM 715 C C . LEU A 1 95 ? -13.612 20.487 1.362 1.00 81.75 95 LEU A C 1
ATOM 717 O O . LEU A 1 95 ? -13.588 20.211 2.556 1.00 81.75 95 LEU A O 1
ATOM 721 N N . TYR A 1 96 ? -14.723 20.933 0.773 1.00 69.31 96 TYR A N 1
ATOM 722 C CA . TYR A 1 96 ? -15.979 21.134 1.506 1.00 69.31 96 TYR A CA 1
ATOM 723 C C . TYR A 1 96 ? -16.800 19.844 1.628 1.00 69.31 96 TYR A C 1
ATOM 725 O O . TYR A 1 96 ? -16.954 19.116 0.651 1.00 69.31 96 TYR A O 1
ATOM 733 N N . ARG A 1 97 ? -17.431 19.642 2.798 1.00 59.03 97 ARG A N 1
ATOM 734 C CA . ARG A 1 97 ? -18.402 18.566 3.085 1.00 59.03 97 ARG A CA 1
ATOM 735 C C . ARG A 1 97 ? -17.861 17.171 2.795 1.00 59.03 97 ARG A C 1
ATOM 737 O O . ARG A 1 97 ? -18.329 16.478 1.892 1.00 59.03 97 ARG A O 1
ATOM 744 N N . ILE A 1 98 ? -16.942 16.726 3.639 1.00 60.47 98 ILE A N 1
ATOM 745 C CA . ILE A 1 98 ? -16.479 15.328 3.612 1.00 60.47 98 ILE A CA 1
ATOM 746 C C . ILE A 1 98 ? -17.523 14.430 4.284 1.00 60.47 98 ILE A C 1
ATOM 748 O O . ILE A 1 98 ? -17.531 14.173 5.482 1.00 60.47 98 ILE A O 1
ATOM 752 N N . ILE A 1 99 ? -18.502 14.035 3.460 1.00 62.94 99 ILE A N 1
ATOM 753 C CA . ILE A 1 99 ? -19.541 13.061 3.775 1.00 62.94 99 ILE A CA 1
ATOM 754 C C . ILE A 1 99 ? -18.929 11.676 3.587 1.00 62.94 99 ILE A C 1
ATOM 756 O O . ILE A 1 99 ? -18.697 11.229 2.462 1.00 62.94 99 ILE A O 1
ATOM 760 N N . PHE A 1 100 ? -18.698 10.992 4.702 1.00 77.12 100 PHE A N 1
ATOM 761 C CA . PHE A 1 100 ? -18.127 9.654 4.708 1.00 77.12 100 PHE A CA 1
ATOM 762 C C . PHE A 1 100 ? -19.098 8.613 5.208 1.00 77.12 100 PHE A C 1
ATOM 764 O O . PHE A 1 100 ? -19.973 8.881 6.033 1.00 77.12 100 PHE A O 1
ATOM 771 N N . ASN A 1 101 ? -18.859 7.397 4.737 1.00 85.50 101 ASN A N 1
ATOM 772 C CA . ASN A 1 101 ? -19.483 6.201 5.253 1.00 85.50 101 ASN A CA 1
ATOM 773 C C . ASN A 1 101 ? -18.374 5.256 5.722 1.00 85.50 101 ASN A C 1
ATOM 775 O O . ASN A 1 101 ? -17.508 4.863 4.950 1.00 85.50 101 ASN A O 1
ATOM 779 N N . PHE A 1 102 ? -18.375 4.892 6.992 1.00 86.75 102 PHE A N 1
ATOM 780 C CA . PHE A 1 102 ? -17.434 3.930 7.548 1.00 86.75 102 PHE A CA 1
ATOM 781 C C . PHE A 1 102 ? -18.182 2.662 7.929 1.00 86.75 102 PHE A C 1
ATOM 783 O O . PHE A 1 102 ? -19.248 2.736 8.538 1.00 86.75 102 PHE A O 1
ATOM 790 N N . SER A 1 103 ? -17.611 1.500 7.630 1.00 91.31 103 SER A N 1
ATOM 791 C CA . SER A 1 103 ? -18.136 0.229 8.128 1.00 91.31 103 SER A CA 1
ATOM 792 C C . SER A 1 103 ? -18.145 0.181 9.663 1.00 91.31 103 SER A C 1
ATOM 794 O O . SER A 1 103 ? -17.227 0.665 10.310 1.00 91.31 103 SER A O 1
ATOM 796 N N . LEU A 1 104 ? -19.134 -0.464 10.277 1.00 93.38 104 LEU A N 1
ATOM 797 C CA . LEU A 1 104 ? -19.165 -0.719 11.725 1.00 93.38 104 LEU A CA 1
ATOM 798 C C . LEU A 1 104 ? -18.073 -1.694 12.212 1.00 93.38 104 LEU A C 1
ATOM 800 O O . LEU A 1 104 ? -17.848 -1.816 13.416 1.00 93.38 104 LEU A O 1
ATOM 804 N N . TYR A 1 105 ? -17.393 -2.400 11.304 1.00 91.62 105 TYR A N 1
ATOM 805 C CA . TYR A 1 105 ? -16.520 -3.522 11.661 1.00 91.62 105 TYR A CA 1
ATOM 806 C C . TYR A 1 105 ? -15.013 -3.214 11.646 1.00 91.62 105 TYR A C 1
ATOM 808 O O . TYR A 1 105 ? -14.229 -4.105 11.986 1.00 91.62 105 TYR A O 1
ATOM 816 N N . TRP A 1 106 ? -14.579 -2.006 11.263 1.00 93.50 106 TRP A N 1
ATOM 817 C CA . TRP A 1 106 ? -13.150 -1.655 11.300 1.00 93.50 106 TRP A CA 1
ATOM 818 C C . TRP A 1 106 ? -12.640 -1.493 12.739 1.00 93.50 106 TRP A C 1
ATOM 820 O O . TRP A 1 106 ? -13.413 -1.267 13.676 1.00 93.50 106 TRP A O 1
ATOM 830 N N . GLN A 1 107 ? -11.323 -1.622 12.916 1.00 96.12 107 GLN A N 1
ATOM 831 C CA . GLN A 1 107 ? -10.678 -1.550 14.230 1.00 96.12 107 GLN A CA 1
ATOM 832 C C . GLN A 1 107 ? -9.916 -0.240 14.445 1.00 96.12 107 GLN A C 1
ATOM 834 O O . GLN A 1 107 ? -9.075 0.118 13.611 1.00 96.12 107 GLN A O 1
ATOM 839 N N . PRO A 1 108 ? -10.162 0.478 15.556 1.00 96.88 108 PRO A N 1
ATOM 840 C CA . PRO A 1 108 ? -9.347 1.618 15.922 1.00 96.88 108 PRO A CA 1
ATOM 841 C C . PRO A 1 108 ? -7.905 1.237 16.235 1.00 96.88 108 PRO A C 1
ATOM 843 O O . PRO A 1 108 ? -7.620 0.302 16.981 1.00 96.88 108 PRO A O 1
ATOM 846 N N . VAL A 1 109 ? -6.989 2.026 15.688 1.00 97.69 109 VAL A N 1
ATOM 847 C CA . VAL A 1 109 ? -5.609 2.097 16.149 1.00 97.69 109 VAL A CA 1
ATOM 848 C C . VAL A 1 109 ? -5.600 3.012 17.369 1.00 97.69 109 VAL A C 1
ATOM 850 O O . VAL A 1 109 ? -5.976 4.180 17.261 1.00 97.69 109 VAL A O 1
ATOM 853 N N . PHE A 1 110 ? -5.173 2.496 18.519 1.00 98.00 110 PHE A N 1
ATOM 854 C CA . PHE A 1 110 ? -4.997 3.283 19.738 1.00 98.00 110 PHE A CA 1
ATOM 855 C C . PHE A 1 110 ? -3.577 3.844 19.840 1.00 98.00 110 PHE A C 1
ATOM 857 O O . PHE A 1 110 ? -2.650 3.326 19.215 1.00 98.00 110 PHE A O 1
ATOM 864 N N . ASP A 1 111 ? -3.382 4.882 20.654 1.00 96.75 111 ASP A N 1
ATOM 865 C CA . ASP A 1 111 ? -2.076 5.547 20.777 1.00 96.75 111 ASP A CA 1
ATOM 866 C C . ASP A 1 111 ? -0.997 4.571 21.282 1.00 96.75 111 ASP A C 1
ATOM 868 O O . ASP A 1 111 ? 0.138 4.580 20.804 1.00 96.75 111 ASP A O 1
ATOM 872 N N . PHE A 1 112 ? -1.363 3.640 22.172 1.00 97.06 112 PHE A N 1
ATOM 873 C CA . PHE A 1 112 ? -0.436 2.606 22.633 1.00 97.06 112 PHE A CA 1
ATOM 874 C C . PHE A 1 112 ? -0.054 1.598 21.536 1.00 97.06 112 PHE A C 1
ATOM 876 O O . PHE A 1 112 ? 1.056 1.077 21.570 1.00 97.06 112 PHE A O 1
ATOM 883 N N . HIS A 1 113 ? -0.894 1.363 20.517 1.00 98.06 113 HIS A N 1
ATOM 884 C CA . HIS A 1 113 ? -0.482 0.566 19.355 1.00 98.06 113 HIS A CA 1
ATOM 885 C C . HIS A 1 113 ? 0.648 1.262 18.585 1.00 98.06 113 HIS A C 1
ATOM 887 O O . HIS A 1 113 ? 1.574 0.595 18.131 1.00 98.06 113 HIS A O 1
ATOM 893 N N . GLN A 1 114 ? 0.605 2.593 18.450 1.00 96.31 114 GLN A N 1
ATOM 894 C CA . GLN A 1 114 ? 1.668 3.364 17.790 1.00 96.31 114 GLN A CA 1
ATOM 895 C C . GLN A 1 114 ? 2.970 3.329 18.594 1.00 96.31 114 GLN A C 1
ATOM 897 O O . GLN A 1 114 ? 4.041 3.113 18.025 1.00 96.31 114 GLN A O 1
ATOM 902 N N . ALA A 1 115 ? 2.873 3.485 19.917 1.00 96.06 115 ALA A N 1
ATOM 903 C CA . ALA A 1 115 ? 4.022 3.389 20.812 1.00 96.06 115 ALA A CA 1
ATOM 904 C C . ALA A 1 115 ? 4.687 2.003 20.734 1.00 96.06 115 ALA A C 1
ATOM 906 O O . ALA A 1 115 ? 5.901 1.911 20.558 1.00 96.06 115 ALA A O 1
ATOM 907 N N . VAL A 1 116 ? 3.891 0.928 20.778 1.00 96.25 116 VAL A N 1
ATOM 908 C CA . VAL A 1 116 ? 4.385 -0.454 20.679 1.00 96.25 116 VAL A CA 1
ATOM 909 C C . VAL A 1 116 ? 5.040 -0.738 19.328 1.00 96.25 116 VAL A C 1
ATOM 911 O O . VAL A 1 116 ? 6.089 -1.370 19.302 1.00 96.25 116 VAL A O 1
ATOM 914 N N . ASP A 1 117 ? 4.485 -0.242 18.220 1.00 94.62 117 ASP A N 1
ATOM 915 C CA . ASP A 1 117 ? 5.091 -0.377 16.882 1.00 94.62 117 ASP A CA 1
ATOM 916 C C . ASP A 1 117 ? 6.514 0.219 16.861 1.00 94.62 117 ASP A C 1
ATOM 918 O O . ASP A 1 117 ? 7.471 -0.402 16.397 1.00 94.62 117 ASP A O 1
ATOM 922 N N . GLY A 1 118 ? 6.685 1.397 17.471 1.00 93.06 118 GLY A N 1
ATOM 923 C CA . GLY A 1 118 ? 7.997 2.018 17.650 1.00 93.06 118 GLY A CA 1
ATOM 924 C C . GLY A 1 118 ? 8.953 1.204 18.529 1.00 93.06 118 GLY A C 1
ATOM 925 O O . GLY A 1 118 ? 10.123 1.057 18.170 1.00 93.06 118 GLY A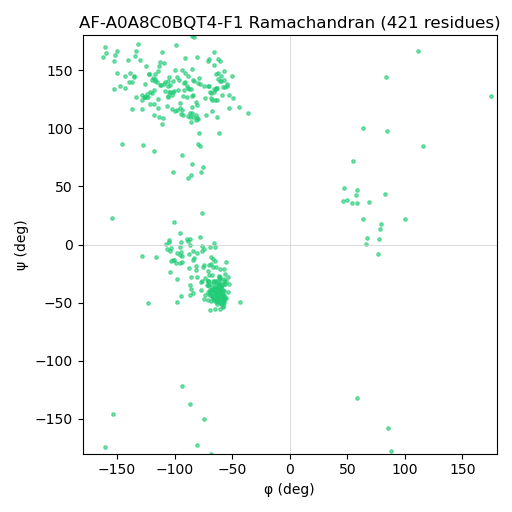 O 1
ATOM 926 N N . LEU A 1 119 ? 8.469 0.667 19.656 1.00 93.38 119 LEU A N 1
ATOM 927 C CA . LEU A 1 119 ? 9.265 -0.159 20.573 1.00 93.38 119 LEU A CA 1
ATOM 928 C C . LEU A 1 119 ? 9.717 -1.471 19.918 1.00 93.38 119 LEU A C 1
ATOM 930 O O . LEU A 1 119 ? 10.884 -1.841 20.037 1.00 93.38 119 LEU A O 1
ATOM 934 N N . GLN A 1 120 ? 8.824 -2.142 19.186 1.00 92.25 120 GLN A N 1
ATOM 935 C CA . GLN A 1 120 ? 9.122 -3.391 18.482 1.00 92.25 120 GLN A CA 1
ATOM 936 C C . GLN A 1 120 ? 10.218 -3.205 17.430 1.00 92.25 120 GLN A C 1
ATOM 938 O O . GLN A 1 120 ? 11.110 -4.043 17.332 1.00 92.25 120 GLN A O 1
ATOM 943 N N . GLU A 1 121 ? 10.206 -2.099 16.682 1.00 89.50 121 GLU A N 1
ATOM 944 C CA . GLU A 1 121 ? 11.269 -1.794 15.716 1.00 89.50 121 GLU A CA 1
ATOM 945 C C . GLU A 1 121 ? 12.635 -1.599 16.385 1.00 89.50 121 GLU A C 1
ATOM 947 O O . GLU A 1 121 ? 13.646 -2.082 15.874 1.00 89.50 121 GLU A O 1
ATOM 952 N N . VAL A 1 122 ? 12.679 -0.914 17.534 1.00 89.06 122 VAL A N 1
ATOM 953 C CA . VAL A 1 122 ? 13.922 -0.716 18.301 1.00 89.06 122 VAL A CA 1
ATOM 954 C C . VAL A 1 122 ? 14.433 -2.046 18.852 1.00 89.06 122 VAL A C 1
ATOM 956 O O . VAL A 1 122 ? 15.612 -2.363 18.701 1.00 89.06 122 VAL A O 1
ATOM 959 N N . GLN A 1 123 ? 13.547 -2.845 19.447 1.00 87.88 123 GLN A N 1
ATOM 960 C CA . GLN A 1 123 ? 13.898 -4.147 20.006 1.00 87.88 123 GLN A CA 1
ATOM 961 C C . GLN A 1 123 ? 14.399 -5.109 18.925 1.00 87.88 123 GLN A C 1
ATOM 963 O O . GLN A 1 123 ? 15.438 -5.742 19.102 1.00 87.88 123 GLN A O 1
ATOM 968 N N . ARG A 1 124 ? 13.707 -5.178 17.782 1.00 86.06 124 ARG A N 1
ATOM 969 C CA . ARG A 1 124 ? 14.097 -6.034 16.657 1.00 86.06 124 ARG A CA 1
ATOM 970 C C . ARG A 1 124 ? 15.451 -5.620 16.083 1.00 86.06 124 ARG A C 1
ATOM 972 O O . ARG A 1 124 ? 16.306 -6.474 15.878 1.00 86.06 124 ARG A O 1
ATOM 979 N N . GLN A 1 125 ? 15.696 -4.316 15.927 1.00 86.06 125 GLN A N 1
ATOM 980 C CA . GLN A 1 125 ? 17.008 -3.817 15.511 1.00 86.06 125 GLN A CA 1
ATOM 981 C C . GLN A 1 125 ? 18.119 -4.238 16.483 1.00 86.06 125 GLN A C 1
ATOM 983 O O . GLN A 1 125 ? 19.204 -4.599 16.033 1.00 86.06 125 GLN A O 1
ATOM 988 N N . ALA A 1 126 ? 17.861 -4.199 17.792 1.00 83.88 126 ALA A N 1
ATOM 989 C CA . ALA A 1 126 ? 18.840 -4.576 18.808 1.00 83.88 126 ALA A CA 1
ATOM 990 C C . ALA A 1 126 ? 19.119 -6.091 18.842 1.00 83.88 126 ALA A C 1
ATOM 992 O O . ALA A 1 126 ? 20.251 -6.494 19.090 1.00 83.88 126 ALA A O 1
ATOM 993 N N . GLN A 1 127 ? 18.105 -6.923 18.590 1.00 82.25 127 GLN A N 1
ATOM 994 C CA . GLN A 1 127 ? 18.208 -8.386 18.662 1.00 82.25 127 GLN A CA 1
ATOM 995 C C . GLN A 1 127 ? 18.691 -9.025 17.353 1.00 82.25 127 GLN A C 1
ATOM 997 O O . GLN A 1 127 ? 19.523 -9.925 17.370 1.00 82.25 127 GLN A O 1
ATOM 1002 N N . GLU A 1 128 ? 18.168 -8.568 16.216 1.00 79.25 128 GLU A N 1
ATOM 1003 C CA . GLU A 1 128 ? 18.363 -9.196 14.900 1.00 79.25 128 GLU A CA 1
ATOM 1004 C C . GLU A 1 128 ? 19.323 -8.389 14.004 1.00 79.25 128 GLU A C 1
ATOM 1006 O O . GLU A 1 128 ? 19.615 -8.787 12.874 1.00 79.25 128 GLU A O 1
ATOM 1011 N N . GLY A 1 129 ? 19.783 -7.218 14.464 1.00 78.81 129 GLY A N 1
ATOM 1012 C CA . GLY A 1 129 ? 20.587 -6.278 13.672 1.00 78.81 129 GLY A CA 1
ATOM 1013 C C . GLY A 1 129 ? 19.826 -5.638 12.503 1.00 78.81 129 GLY A C 1
ATOM 1014 O O . GLY A 1 129 ? 20.419 -4.922 11.693 1.00 78.81 129 GLY A O 1
ATOM 1015 N N . LYS A 1 130 ? 18.520 -5.901 12.391 1.00 76.12 130 LYS A N 1
ATOM 1016 C CA . LYS A 1 130 ? 17.654 -5.512 11.276 1.00 76.12 130 LYS A CA 1
ATOM 1017 C C . LYS A 1 130 ? 16.299 -5.050 11.809 1.00 76.12 130 LYS A C 1
ATOM 1019 O O . LYS A 1 130 ? 15.738 -5.670 12.704 1.00 76.12 130 LYS A O 1
ATOM 1024 N N . ASN A 1 131 ? 15.748 -3.997 11.217 1.00 82.19 131 ASN A N 1
ATOM 1025 C CA . ASN A 1 131 ? 14.379 -3.544 11.452 1.00 82.19 131 ASN A CA 1
ATOM 1026 C C . ASN A 1 131 ? 13.510 -3.830 10.227 1.00 82.19 131 ASN A C 1
ATOM 1028 O O . ASN A 1 131 ? 14.023 -3.940 9.119 1.00 82.19 131 ASN A O 1
ATOM 1032 N N . ILE A 1 132 ? 12.193 -3.950 10.386 1.00 81.31 132 ILE A N 1
ATOM 1033 C CA . ILE A 1 132 ? 11.308 -4.112 9.222 1.00 81.31 132 ILE A CA 1
ATOM 1034 C C . ILE A 1 132 ? 11.234 -2.785 8.450 1.00 81.31 132 ILE A C 1
ATOM 1036 O O . ILE A 1 132 ? 11.130 -2.765 7.221 1.00 81.31 132 ILE A O 1
ATOM 1040 N N . GLY A 1 133 ? 11.355 -1.664 9.163 1.00 81.94 133 GLY A N 1
ATOM 1041 C CA . GLY A 1 133 ? 11.140 -0.324 8.643 1.00 81.94 133 GLY A CA 1
ATOM 1042 C C . GLY A 1 133 ? 9.660 0.037 8.650 1.00 81.94 133 GLY A C 1
ATOM 1043 O O . GLY A 1 133 ? 9.168 0.581 7.658 1.00 81.94 133 GLY A O 1
ATOM 1044 N N . THR A 1 134 ? 8.945 -0.288 9.735 1.00 82.25 134 THR A N 1
ATOM 1045 C CA . THR A 1 134 ? 7.516 0.036 9.860 1.00 82.25 134 THR A CA 1
ATOM 1046 C C . THR A 1 134 ? 7.300 1.551 9.832 1.00 82.25 134 THR A C 1
ATOM 1048 O O . THR A 1 134 ? 8.201 2.356 10.088 1.00 82.25 134 THR A O 1
ATOM 1051 N N . THR A 1 135 ? 6.074 1.977 9.526 1.00 80.69 135 THR A N 1
ATOM 1052 C CA . THR A 1 135 ? 5.718 3.404 9.538 1.00 80.69 135 THR A CA 1
ATOM 1053 C C . THR A 1 135 ? 5.517 3.957 10.950 1.00 80.69 135 THR A C 1
ATOM 1055 O O . THR A 1 135 ? 5.228 5.146 11.079 1.00 80.69 135 THR A O 1
ATOM 1058 N N . LYS A 1 136 ? 5.647 3.122 11.997 1.00 89.88 136 LYS A N 1
ATOM 1059 C CA . LYS A 1 136 ? 5.398 3.479 13.405 1.00 89.88 136 LYS A CA 1
ATOM 1060 C C . LYS A 1 136 ? 4.009 4.083 13.620 1.00 89.88 136 LYS A C 1
ATOM 1062 O O . LYS A 1 136 ? 3.820 5.026 14.384 1.00 89.88 136 LYS A O 1
ATOM 1067 N N . LYS A 1 137 ? 3.035 3.573 12.866 1.00 90.94 137 LYS A N 1
ATOM 1068 C CA . LYS A 1 137 ? 1.645 4.044 12.871 1.00 90.94 137 LYS A CA 1
ATOM 1069 C C . LYS A 1 137 ? 0.709 3.100 13.616 1.00 90.94 137 LYS A C 1
ATOM 1071 O O . LYS A 1 137 ? -0.489 3.353 13.635 1.00 90.94 137 LYS A O 1
ATOM 1076 N N . GLY A 1 138 ? 1.224 2.039 14.238 1.00 94.75 138 GLY A N 1
ATOM 1077 C CA . GLY A 1 138 ? 0.422 1.107 15.033 1.00 94.75 138 GLY A CA 1
ATOM 1078 C C . GLY A 1 138 ? -0.364 0.099 14.199 1.00 94.75 138 GLY A C 1
ATOM 1079 O O . GLY A 1 138 ? -1.242 -0.576 14.734 1.00 94.75 138 GLY A O 1
ATOM 1080 N N . ILE A 1 139 ? -0.052 -0.026 12.905 1.00 93.00 139 ILE A N 1
ATOM 1081 C CA . ILE A 1 139 ? -0.763 -0.914 11.975 1.00 93.00 139 ILE A CA 1
ATOM 1082 C C . ILE A 1 139 ? -0.567 -2.374 12.389 1.00 93.00 139 ILE A C 1
ATOM 1084 O O . ILE A 1 139 ? -1.543 -3.071 12.658 1.00 93.00 139 ILE A O 1
ATOM 1088 N N . GLY A 1 140 ? 0.690 -2.810 12.520 1.00 94.62 140 GLY A N 1
ATOM 1089 C CA . GLY A 1 140 ? 1.034 -4.178 12.915 1.00 94.62 140 GLY A CA 1
ATOM 1090 C C . GLY A 1 140 ? 0.449 -4.578 14.271 1.00 94.62 140 GLY A C 1
ATOM 1091 O O . GLY A 1 140 ? -0.278 -5.570 14.332 1.00 94.62 140 GLY A O 1
ATOM 1092 N N . PRO A 1 141 ? 0.665 -3.796 15.348 1.00 97.06 141 PRO A N 1
ATOM 1093 C CA . PRO A 1 141 ? 0.069 -4.096 16.648 1.00 97.06 141 PRO A CA 1
ATOM 1094 C C . PRO A 1 141 ? -1.464 -4.173 16.620 1.00 97.06 141 PRO A C 1
ATOM 1096 O O . PRO A 1 141 ? -2.027 -5.080 17.229 1.00 97.06 141 PRO A O 1
ATOM 1099 N N . THR A 1 142 ? -2.144 -3.303 15.864 1.00 97.88 142 THR A N 1
ATOM 1100 C CA . THR A 1 142 ? -3.613 -3.357 15.748 1.00 97.88 142 THR A CA 1
ATOM 1101 C C . THR A 1 142 ? -4.077 -4.627 15.029 1.00 97.88 142 THR A C 1
ATOM 1103 O O . THR A 1 142 ? -4.968 -5.314 15.525 1.00 97.88 142 THR A O 1
ATOM 1106 N N . TYR A 1 143 ? -3.447 -5.004 13.909 1.00 96.69 143 TYR A N 1
ATOM 1107 C CA . TYR A 1 143 ? -3.756 -6.271 13.230 1.00 96.69 143 TYR A CA 1
ATOM 1108 C C . TYR A 1 143 ? -3.408 -7.501 14.084 1.00 96.69 143 TYR A C 1
ATOM 1110 O O . TYR A 1 143 ? -4.125 -8.497 14.033 1.00 96.69 143 TYR A O 1
ATOM 1118 N N . SER A 1 144 ? -2.375 -7.428 14.929 1.00 97.12 144 SER A N 1
ATOM 1119 C CA . SER A 1 144 ? -2.079 -8.477 15.914 1.00 97.12 144 SER A CA 1
ATOM 1120 C C . SER A 1 144 ? -3.215 -8.619 16.934 1.00 97.12 144 SER A C 1
ATOM 1122 O O . SER A 1 144 ? -3.724 -9.719 17.143 1.00 97.12 144 SER A O 1
ATOM 1124 N N . SER A 1 145 ? -3.719 -7.502 17.473 1.00 97.69 145 SER A N 1
ATOM 1125 C CA . SER A 1 145 ? -4.918 -7.490 18.327 1.00 97.69 145 SER A CA 1
ATOM 1126 C C . SER A 1 145 ? -6.165 -8.033 17.609 1.00 97.69 145 SER A C 1
ATOM 1128 O O . SER A 1 145 ? -6.984 -8.722 18.225 1.00 97.69 145 SER A O 1
ATOM 1130 N N . LYS A 1 146 ? -6.311 -7.772 16.299 1.00 97.00 146 LYS A N 1
ATOM 1131 C CA . LYS A 1 146 ? -7.355 -8.374 15.448 1.00 97.00 146 LYS A CA 1
ATOM 1132 C C . LYS A 1 146 ? -7.266 -9.892 15.446 1.00 97.00 146 LYS A C 1
ATOM 1134 O O . LYS A 1 146 ? -8.251 -10.559 15.749 1.00 97.00 146 LYS A O 1
ATOM 1139 N N . ALA A 1 147 ? -6.088 -10.420 15.123 1.00 97.31 147 ALA A N 1
ATOM 1140 C CA . ALA A 1 147 ? -5.836 -11.852 15.026 1.00 97.31 147 ALA A CA 1
ATOM 1141 C C . ALA A 1 147 ? -5.977 -12.549 16.390 1.00 97.31 147 ALA A C 1
ATOM 1143 O O . ALA A 1 147 ? -6.556 -13.630 16.481 1.00 97.31 147 ALA A O 1
ATOM 1144 N N . ALA A 1 148 ? -5.537 -11.894 17.468 1.00 97.50 148 ALA A N 1
ATOM 1145 C CA . ALA A 1 148 ? -5.696 -12.375 18.838 1.00 97.50 148 ALA A CA 1
ATOM 1146 C C . ALA A 1 148 ? -7.160 -12.370 19.315 1.00 97.50 148 ALA A C 1
ATOM 1148 O O . ALA A 1 148 ? -7.486 -13.072 20.273 1.00 97.50 148 ALA A O 1
ATOM 1149 N N . ARG A 1 149 ? -8.051 -11.638 18.626 1.00 97.25 149 ARG A N 1
ATOM 1150 C CA . ARG A 1 149 ? -9.459 -11.394 19.000 1.00 97.25 149 ARG A CA 1
ATOM 1151 C C . ARG A 1 149 ? -9.609 -10.605 20.307 1.00 97.25 149 ARG A C 1
ATOM 1153 O O . ARG A 1 149 ? -10.662 -10.639 20.934 1.00 97.25 149 ARG A O 1
ATOM 1160 N N . THR A 1 150 ? -8.567 -9.875 20.699 1.00 97.00 150 THR A N 1
ATOM 1161 C CA . THR A 1 150 ? -8.561 -8.972 21.862 1.00 97.00 150 THR A CA 1
ATOM 1162 C C . THR A 1 150 ? -8.788 -7.512 21.463 1.00 97.00 150 THR A C 1
ATOM 1164 O O . THR A 1 150 ? -9.129 -6.686 22.306 1.00 97.00 150 THR A O 1
ATOM 1167 N N . GLY A 1 151 ? -8.629 -7.190 20.175 1.00 96.69 151 GLY A N 1
ATOM 1168 C CA . GLY A 1 151 ? -8.849 -5.851 19.638 1.00 96.69 151 GLY A CA 1
ATOM 1169 C C . GLY A 1 151 ? -10.305 -5.387 19.713 1.00 96.69 151 GLY A C 1
ATOM 1170 O O . GLY A 1 151 ? -11.246 -6.183 19.680 1.00 96.69 151 GLY A O 1
ATOM 1171 N N . LEU A 1 152 ? -10.479 -4.068 19.751 1.00 97.94 152 LEU A N 1
ATOM 1172 C CA . LEU A 1 152 ? -11.779 -3.396 19.754 1.00 97.94 152 LEU A CA 1
ATOM 1173 C C . LEU A 1 152 ? -12.123 -2.893 18.354 1.00 97.94 152 LEU A C 1
ATOM 1175 O O . LEU A 1 152 ? -11.234 -2.578 17.566 1.00 97.94 152 LEU A O 1
ATOM 1179 N N . ARG A 1 153 ? -13.414 -2.824 18.040 1.00 97.38 153 ARG A N 1
ATOM 1180 C CA . ARG A 1 153 ? -13.960 -2.292 16.785 1.00 97.38 153 ARG A CA 1
ATOM 1181 C C . ARG A 1 153 ? -14.708 -0.989 17.022 1.00 97.38 153 ARG A C 1
ATOM 1183 O O . ARG A 1 153 ? -15.074 -0.663 18.149 1.00 97.38 153 ARG A O 1
ATOM 1190 N N . ILE A 1 154 ? -14.989 -0.255 15.948 1.00 97.12 154 ILE A N 1
ATOM 1191 C CA . ILE A 1 154 ? -15.769 0.983 16.045 1.00 97.12 154 ILE A CA 1
ATOM 1192 C C . ILE A 1 154 ? -17.185 0.739 16.582 1.00 97.12 154 ILE A C 1
ATOM 1194 O O . ILE A 1 154 ? -17.686 1.555 17.348 1.00 97.12 154 ILE A O 1
ATOM 1198 N N . CYS A 1 155 ? -17.811 -0.399 16.261 1.00 96.88 155 CYS A N 1
ATOM 1199 C CA . CYS A 1 155 ? -19.104 -0.762 16.840 1.00 96.88 155 CYS A CA 1
ATOM 1200 C C . CYS A 1 155 ? -19.047 -0.902 18.367 1.00 96.88 155 CYS A C 1
ATOM 1202 O O . CYS A 1 155 ? -20.020 -0.560 19.028 1.00 96.88 155 CYS A O 1
ATOM 1204 N N . ASP A 1 156 ? -17.915 -1.355 18.924 1.00 97.75 156 ASP A N 1
ATOM 1205 C CA . ASP A 1 156 ? -17.731 -1.451 20.373 1.00 97.75 156 ASP A CA 1
ATOM 1206 C C . ASP A 1 156 ? -17.677 -0.043 20.990 1.00 97.75 156 ASP A C 1
ATOM 1208 O O . ASP A 1 156 ? -18.365 0.222 21.967 1.00 97.75 156 ASP A O 1
ATOM 1212 N N . LEU A 1 157 ? -16.926 0.886 20.377 1.00 97.62 157 LEU A N 1
ATOM 1213 C CA . LEU A 1 157 ? -16.821 2.282 20.835 1.00 97.62 157 LEU A CA 1
ATOM 1214 C C . LEU A 1 157 ? -18.161 3.036 20.777 1.00 97.62 157 LEU A C 1
ATOM 1216 O O . LEU A 1 157 ? -18.403 3.927 21.588 1.00 97.62 157 LEU A O 1
ATOM 1220 N N . LEU A 1 158 ? -19.012 2.717 19.799 1.00 96.88 158 LEU A N 1
ATOM 1221 C CA . LEU A 1 158 ? -20.298 3.389 19.591 1.00 96.88 158 LEU A CA 1
ATOM 1222 C C . LEU A 1 158 ? -21.460 2.786 20.392 1.00 96.88 158 LEU A C 1
ATOM 1224 O O . LEU A 1 158 ? -22.547 3.372 20.376 1.00 96.88 158 LEU A O 1
ATOM 1228 N N . SER A 1 159 ? -21.244 1.642 21.041 1.00 95.56 159 SER A N 1
ATOM 1229 C CA . SER A 1 159 ? -22.227 0.944 21.872 1.00 95.56 159 SER A CA 1
ATOM 1230 C C . SER A 1 159 ? -22.190 1.483 23.314 1.00 95.56 159 SER A C 1
ATOM 1232 O O . SER A 1 159 ? -22.104 2.695 23.522 1.00 95.56 159 SER A O 1
ATOM 1234 N N . ASP A 1 160 ? -22.260 0.599 24.309 1.00 97.44 160 ASP A N 1
ATOM 1235 C CA . ASP A 1 160 ? -22.046 0.915 25.718 1.00 97.44 160 ASP A CA 1
ATOM 1236 C C . ASP A 1 160 ? -20.583 1.306 25.982 1.00 97.44 160 ASP A C 1
ATOM 1238 O O . ASP A 1 160 ? -19.647 0.510 25.841 1.00 97.44 160 ASP A O 1
ATOM 1242 N N . PHE A 1 161 ? -20.397 2.564 26.378 1.00 97.50 161 PHE A N 1
ATOM 1243 C CA . PHE A 1 161 ? -19.083 3.134 26.621 1.00 97.50 161 PHE A CA 1
ATOM 1244 C C . PHE A 1 161 ? -18.406 2.567 27.878 1.00 97.50 161 PHE A C 1
ATOM 1246 O O . PHE A 1 161 ? -17.173 2.552 27.935 1.00 97.50 161 PHE A O 1
ATOM 1253 N N . ASP A 1 162 ? -19.161 2.088 28.867 1.00 97.88 162 ASP A N 1
ATOM 1254 C CA . ASP A 1 162 ? -18.591 1.523 30.093 1.00 97.88 162 ASP A CA 1
ATOM 1255 C C . ASP A 1 162 ? -17.989 0.138 29.815 1.00 97.88 162 ASP A C 1
ATOM 1257 O O . ASP A 1 162 ? -16.839 -0.130 30.181 1.00 97.88 162 ASP A O 1
ATOM 1261 N N . GLU A 1 163 ? -18.695 -0.695 29.046 1.00 97.81 163 GLU A N 1
ATOM 1262 C CA . GLU A 1 163 ? -18.181 -1.981 28.560 1.00 97.81 163 GLU A CA 1
ATOM 1263 C C . GLU A 1 163 ? -16.972 -1.791 27.629 1.00 97.81 163 GLU A C 1
ATOM 1265 O O . GLU A 1 163 ? -15.942 -2.458 27.776 1.00 97.81 163 GLU A O 1
ATOM 1270 N N . PHE A 1 164 ? -17.042 -0.822 26.706 1.00 98.44 164 PHE A N 1
ATOM 1271 C CA . PHE A 1 164 ? -15.889 -0.445 25.884 1.00 98.44 164 PHE A CA 1
ATOM 1272 C C . PHE A 1 164 ? -14.687 -0.044 26.749 1.00 98.44 164 PHE A C 1
ATOM 1274 O O . PHE A 1 164 ? -13.569 -0.503 26.506 1.00 98.44 164 PHE A O 1
ATOM 1281 N N . SER A 1 165 ? -14.910 0.782 27.774 1.00 98.44 165 SER A N 1
ATOM 1282 C CA . SER A 1 165 ? -13.858 1.266 28.672 1.00 98.44 165 SER A CA 1
ATOM 1283 C C . SER A 1 165 ? -13.208 0.130 29.455 1.00 98.44 165 SER A C 1
ATOM 1285 O O . SER A 1 165 ? -11.982 0.095 29.578 1.00 98.44 165 SER A O 1
ATOM 1287 N N . SER A 1 166 ? -14.003 -0.827 29.939 1.00 98.44 166 SER A N 1
ATOM 1288 C CA . SER A 1 166 ? -13.517 -2.042 30.599 1.00 98.44 166 SER A CA 1
ATOM 1289 C C . SER A 1 166 ? -12.615 -2.862 29.669 1.00 98.44 166 SER A C 1
ATOM 1291 O O . SER A 1 166 ? -11.460 -3.156 29.994 1.00 98.44 166 SER A O 1
ATOM 1293 N N . ARG A 1 167 ? -13.079 -3.151 28.446 1.00 98.38 167 ARG A N 1
ATOM 1294 C CA . ARG A 1 167 ? -12.295 -3.913 27.463 1.00 98.38 167 ARG A CA 1
ATOM 1295 C C . ARG A 1 167 ? -11.036 -3.167 27.007 1.00 98.38 167 ARG A C 1
ATOM 1297 O O . ARG A 1 167 ? -9.994 -3.795 26.822 1.00 98.38 167 ARG A O 1
ATOM 1304 N N . PHE A 1 168 ? -11.095 -1.842 26.875 1.00 98.62 168 PHE A N 1
ATOM 1305 C CA . PHE A 1 168 ? -9.937 -1.002 26.555 1.00 98.62 168 PHE A CA 1
ATOM 1306 C C . PHE A 1 168 ? -8.873 -1.065 27.656 1.00 98.62 168 PHE A C 1
ATOM 1308 O O . PHE A 1 168 ? -7.693 -1.239 27.352 1.00 98.62 168 PHE A O 1
ATOM 1315 N N . LYS A 1 169 ? -9.282 -0.983 28.930 1.00 98.44 169 LYS A N 1
ATOM 1316 C CA . LYS A 1 169 ? -8.392 -1.128 30.095 1.00 98.44 169 LYS A CA 1
ATOM 1317 C C . LYS A 1 169 ? -7.684 -2.480 30.090 1.00 98.44 169 LYS A C 1
ATOM 1319 O O . LYS A 1 169 ? -6.463 -2.523 30.234 1.00 98.44 169 LYS A O 1
ATOM 1324 N N . ASN A 1 170 ? -8.427 -3.556 29.838 1.00 98.19 170 ASN A N 1
ATOM 1325 C CA . ASN A 1 170 ? -7.872 -4.907 29.752 1.00 98.19 170 ASN A CA 1
ATOM 1326 C C . ASN A 1 170 ? -6.850 -5.035 28.612 1.00 98.19 170 ASN A C 1
ATOM 1328 O O . ASN A 1 170 ? -5.757 -5.561 28.819 1.00 98.19 170 ASN A O 1
ATOM 1332 N N . LEU A 1 171 ? -7.165 -4.510 27.423 1.00 98.19 171 LEU A N 1
ATOM 1333 C CA . LEU A 1 171 ? -6.244 -4.520 26.284 1.00 98.19 171 LEU A CA 1
ATOM 1334 C C . LEU A 1 171 ? -4.970 -3.711 26.578 1.00 98.19 171 LEU A C 1
ATOM 1336 O O . LEU A 1 171 ? -3.862 -4.192 26.348 1.00 98.19 171 LEU A O 1
ATOM 1340 N N . ALA A 1 172 ? -5.109 -2.509 27.142 1.00 97.88 172 ALA A N 1
ATOM 1341 C CA . ALA A 1 172 ? -3.977 -1.674 27.538 1.00 97.88 172 ALA A CA 1
ATOM 1342 C C . ALA A 1 172 ? -3.088 -2.372 28.585 1.00 97.88 172 ALA A C 1
ATOM 1344 O O . ALA A 1 172 ? -1.862 -2.328 28.478 1.00 97.88 172 ALA A O 1
ATOM 1345 N N . GLN A 1 173 ? -3.687 -3.059 29.564 1.00 97.19 173 GLN A N 1
ATOM 1346 C CA . GLN A 1 173 ? -2.955 -3.835 30.566 1.00 97.19 173 GLN A CA 1
ATOM 1347 C C . GLN A 1 173 ? -2.159 -4.981 29.932 1.00 97.19 173 GLN A C 1
ATOM 1349 O O . GLN A 1 173 ? -0.986 -5.143 30.256 1.00 97.19 173 GLN A O 1
ATOM 1354 N N . GLN A 1 174 ? -2.748 -5.729 28.991 1.00 96.88 174 GLN A N 1
ATOM 1355 C CA . GLN A 1 174 ? -2.037 -6.784 28.258 1.00 96.88 174 GLN A CA 1
ATOM 1356 C C . GLN A 1 174 ? -0.804 -6.233 27.532 1.00 96.88 174 GLN A C 1
ATOM 1358 O O . GLN A 1 174 ? 0.276 -6.820 27.611 1.00 96.88 174 GLN A O 1
ATOM 1363 N N . TYR A 1 175 ? -0.933 -5.078 26.872 1.00 97.06 175 TYR A N 1
ATOM 1364 C CA . TYR A 1 175 ? 0.207 -4.423 26.233 1.00 97.06 175 TYR A CA 1
ATOM 1365 C C . TYR A 1 175 ? 1.272 -3.968 27.236 1.00 97.06 175 TYR A C 1
ATOM 1367 O O . TYR A 1 175 ? 2.450 -4.185 26.968 1.00 97.06 175 TYR A O 1
ATOM 1375 N N . LYS A 1 176 ? 0.899 -3.419 28.401 1.00 96.38 176 LYS A N 1
ATOM 1376 C CA . LYS A 1 176 ? 1.869 -3.097 29.467 1.00 96.38 176 LYS A CA 1
ATOM 1377 C C . LYS A 1 176 ? 2.597 -4.337 29.988 1.00 96.38 176 LYS A C 1
ATOM 1379 O O . LYS A 1 176 ? 3.794 -4.280 30.236 1.00 96.38 176 LYS A O 1
ATOM 1384 N N . SER A 1 177 ? 1.903 -5.467 30.123 1.00 95.88 177 SER A N 1
ATOM 1385 C CA . SER A 1 177 ? 2.528 -6.726 30.545 1.00 95.88 177 SER A CA 1
ATOM 1386 C C . SER A 1 177 ? 3.528 -7.260 29.516 1.00 95.88 177 SER A C 1
ATOM 1388 O O . SER A 1 177 ? 4.563 -7.794 29.902 1.00 95.88 177 SER A O 1
ATOM 1390 N N . MET A 1 178 ? 3.246 -7.105 28.218 1.00 94.69 178 MET A N 1
ATOM 1391 C CA . MET A 1 178 ? 4.173 -7.495 27.145 1.00 94.69 178 MET A CA 1
ATOM 1392 C C . MET A 1 178 ? 5.331 -6.504 26.965 1.00 94.69 178 MET A C 1
ATOM 1394 O O . MET A 1 178 ? 6.430 -6.907 26.590 1.00 94.69 178 MET A O 1
ATOM 1398 N N . PHE A 1 179 ? 5.093 -5.219 27.232 1.00 95.00 179 PHE A N 1
ATOM 1399 C CA . PHE A 1 179 ? 6.055 -4.134 27.061 1.00 95.00 179 PHE A CA 1
ATOM 1400 C C . PHE A 1 179 ? 6.160 -3.327 28.363 1.00 95.00 179 PHE A C 1
ATOM 1402 O O . PHE A 1 179 ? 5.499 -2.300 28.494 1.00 95.00 179 PHE A O 1
ATOM 1409 N N . PRO A 1 180 ? 7.005 -3.746 29.325 1.00 92.19 180 PRO A N 1
ATOM 1410 C CA . PRO A 1 180 ? 7.077 -3.111 30.646 1.00 92.19 180 PRO A CA 1
ATOM 1411 C C . PRO A 1 180 ? 7.476 -1.629 30.634 1.00 92.19 180 PRO A C 1
ATOM 1413 O O . PRO A 1 180 ? 7.201 -0.915 31.590 1.00 92.19 180 PRO A O 1
ATOM 1416 N N . THR A 1 181 ? 8.121 -1.157 29.564 1.00 92.94 181 THR A N 1
ATOM 1417 C CA . THR A 1 181 ? 8.506 0.252 29.368 1.00 92.94 181 THR A CA 1
ATOM 1418 C C . THR A 1 181 ? 7.405 1.104 28.725 1.00 92.94 181 THR A C 1
ATOM 1420 O O . THR A 1 181 ? 7.614 2.290 28.468 1.00 92.94 181 THR A O 1
ATOM 1423 N N . LEU A 1 182 ? 6.250 0.512 28.407 1.00 95.12 182 LEU A N 1
ATOM 1424 C CA . LEU A 1 182 ? 5.137 1.190 27.757 1.00 95.12 182 LEU A CA 1
ATOM 1425 C C . LEU A 1 182 ? 4.306 1.978 28.771 1.00 95.12 182 LEU A C 1
ATOM 1427 O O . LEU A 1 182 ? 3.536 1.419 29.555 1.00 95.12 182 LEU A O 1
ATOM 1431 N N . GLU A 1 183 ? 4.372 3.297 28.659 1.00 94.38 183 GLU A N 1
ATOM 1432 C CA . GLU A 1 183 ? 3.485 4.192 29.390 1.00 94.38 183 GLU A CA 1
ATOM 1433 C C . GLU A 1 183 ? 2.171 4.410 28.632 1.00 94.38 183 GLU A C 1
ATOM 1435 O O . GLU A 1 183 ? 2.152 4.668 27.427 1.00 94.38 183 GLU A O 1
ATOM 1440 N N . ILE A 1 184 ? 1.049 4.309 29.349 1.00 96.06 184 ILE A N 1
ATOM 1441 C CA . ILE A 1 184 ? -0.294 4.524 28.791 1.00 96.06 184 ILE A CA 1
ATOM 1442 C C . ILE A 1 184 ? -1.110 5.356 29.777 1.00 96.06 184 ILE A C 1
ATOM 1444 O O . ILE A 1 184 ? -1.425 4.876 30.871 1.00 96.06 184 ILE A O 1
ATOM 1448 N N . ASP A 1 185 ? -1.495 6.559 29.348 1.00 96.94 185 ASP A N 1
ATOM 1449 C CA . ASP A 1 185 ? -2.542 7.375 29.971 1.00 96.94 185 ASP A CA 1
ATOM 1450 C C . ASP A 1 185 ? -3.922 6.861 29.535 1.00 96.94 185 ASP A C 1
ATOM 1452 O O . ASP A 1 185 ? -4.494 7.284 28.527 1.00 96.94 185 ASP A O 1
ATOM 1456 N N . VAL A 1 186 ? -4.420 5.871 30.273 1.00 97.69 186 VAL A N 1
ATOM 1457 C CA . VAL A 1 186 ? -5.670 5.169 29.961 1.00 97.69 186 VAL A CA 1
ATOM 1458 C C . VAL A 1 186 ? -6.873 6.109 30.033 1.00 97.69 186 VAL A C 1
ATOM 1460 O O . VAL A 1 186 ? -7.671 6.155 29.098 1.00 97.69 186 VAL A O 1
ATOM 1463 N N . GLU A 1 187 ? -6.999 6.873 31.117 1.00 97.88 187 GLU A N 1
ATOM 1464 C CA . GLU A 1 187 ? -8.160 7.738 31.347 1.00 97.88 187 GLU A CA 1
ATOM 1465 C C . GLU A 1 187 ? -8.184 8.916 30.362 1.00 97.88 187 GLU A C 1
ATOM 1467 O O . GLU A 1 187 ? -9.237 9.246 29.808 1.00 97.88 187 GLU A O 1
ATOM 1472 N N . GLY A 1 188 ? -7.025 9.513 30.054 1.00 97.81 188 GLY A N 1
ATOM 1473 C CA . GLY A 1 188 ? -6.937 10.560 29.039 1.00 97.81 188 GLY A CA 1
ATOM 1474 C C . GLY A 1 188 ? -7.263 10.059 27.630 1.00 97.81 188 GLY A C 1
ATOM 1475 O O . GLY A 1 188 ? -7.963 10.752 26.882 1.00 97.81 188 GLY A O 1
ATOM 1476 N N . GLN A 1 189 ? -6.830 8.847 27.262 1.00 97.62 189 GLN A N 1
ATOM 1477 C CA . GLN A 1 189 ? -7.196 8.236 25.978 1.00 97.62 189 GLN A CA 1
ATOM 1478 C C . GLN A 1 189 ? -8.690 7.909 25.901 1.00 97.62 189 GLN A C 1
ATOM 1480 O O . GLN A 1 189 ? -9.328 8.268 24.910 1.00 97.62 189 GLN A O 1
ATOM 1485 N N . LEU A 1 190 ? -9.281 7.317 26.945 1.00 98.31 190 LEU A N 1
ATOM 1486 C CA . LEU A 1 190 ? -10.724 7.055 27.004 1.00 98.31 190 LEU A CA 1
ATOM 1487 C C . LEU A 1 190 ? -11.539 8.344 26.867 1.00 98.31 190 LEU A C 1
ATOM 1489 O O . LEU A 1 190 ? -12.469 8.404 26.061 1.00 98.31 190 LEU A O 1
ATOM 1493 N N 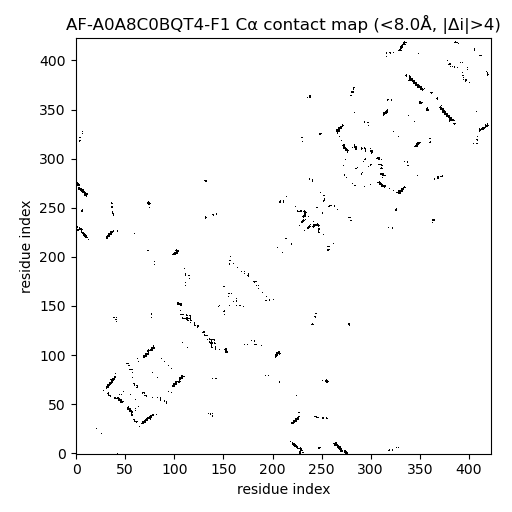. LYS A 1 191 ? -11.147 9.416 27.567 1.00 97.81 191 LYS A N 1
ATOM 1494 C CA . LYS A 1 191 ? -11.799 10.729 27.451 1.00 97.81 191 LYS A CA 1
ATOM 1495 C C . LYS A 1 191 ? -11.774 11.261 26.013 1.00 97.81 191 LYS A C 1
ATOM 1497 O O . LYS A 1 191 ? -12.795 11.744 25.524 1.00 97.81 191 LYS A O 1
ATOM 1502 N N . LYS A 1 192 ? -10.633 11.157 25.319 1.00 96.69 192 LYS A N 1
ATOM 1503 C CA . LYS A 1 192 ? -10.512 11.554 23.903 1.00 96.69 192 LYS A CA 1
ATOM 1504 C C . LYS A 1 192 ? -11.387 10.685 22.998 1.00 96.69 192 LYS A C 1
ATOM 1506 O O . LYS A 1 192 ? -12.111 11.220 22.161 1.00 96.69 192 LYS A O 1
ATOM 1511 N N . LEU A 1 193 ? -11.353 9.364 23.182 1.00 97.56 193 LEU A N 1
ATOM 1512 C CA . LEU A 1 193 ? -12.143 8.407 22.402 1.00 97.56 193 LEU A CA 1
ATOM 1513 C C . LEU A 1 193 ? -13.646 8.657 22.542 1.00 97.56 193 LEU A C 1
ATOM 1515 O O . LEU A 1 193 ? -14.346 8.626 21.534 1.00 97.56 193 LEU A O 1
ATOM 1519 N N . LYS A 1 194 ? -14.126 9.003 23.743 1.00 97.00 194 LYS A N 1
ATOM 1520 C CA . LYS A 1 194 ? -15.524 9.402 23.967 1.00 97.00 194 LYS A CA 1
ATOM 1521 C C . LYS A 1 194 ? -15.920 10.613 23.121 1.00 97.00 194 LYS A C 1
ATOM 1523 O O . LYS A 1 194 ? -16.973 10.616 22.496 1.00 97.00 194 LYS A O 1
ATOM 1528 N N . GLY A 1 195 ? -15.053 11.626 23.051 1.00 96.94 195 GLY A N 1
ATOM 1529 C CA . GLY A 1 195 ? -15.275 12.797 22.199 1.00 96.94 195 GLY A CA 1
ATOM 1530 C C . GLY A 1 195 ? -15.299 12.452 20.705 1.00 96.94 195 GLY A C 1
ATOM 1531 O O . GLY A 1 195 ? -16.118 12.986 19.958 1.00 96.94 195 GLY A O 1
ATOM 1532 N N . TYR A 1 196 ? -14.434 11.538 20.260 1.00 96.12 196 TYR A N 1
ATOM 1533 C CA . TYR A 1 196 ? -14.432 11.072 18.872 1.00 96.12 196 TYR A CA 1
ATOM 1534 C C . TYR A 1 196 ? -15.630 10.188 18.525 1.00 96.12 196 TYR A C 1
ATOM 1536 O O . TYR A 1 196 ? -16.083 10.249 17.384 1.00 96.12 196 TYR A O 1
ATOM 1544 N N . ALA A 1 197 ? -16.158 9.412 19.478 1.00 96.12 197 ALA A N 1
ATOM 1545 C CA . ALA A 1 197 ? -17.339 8.574 19.283 1.00 96.12 197 ALA A CA 1
ATOM 1546 C C . ALA A 1 197 ? -18.528 9.407 18.781 1.00 96.12 197 ALA A C 1
ATOM 1548 O O . ALA A 1 197 ? -19.142 9.061 17.775 1.00 96.12 197 ALA A O 1
ATOM 1549 N N . GLU A 1 198 ? -18.777 10.564 19.395 1.00 94.00 198 GLU A N 1
ATOM 1550 C CA . GLU A 1 198 ? -19.866 11.458 18.985 1.00 94.00 198 GLU A CA 1
ATOM 1551 C C . GLU A 1 198 ? -19.631 12.085 17.606 1.00 94.00 198 GLU A C 1
ATOM 1553 O O . GLU A 1 198 ? -20.552 12.174 16.795 1.00 94.00 198 GLU A O 1
ATOM 1558 N N . LYS A 1 199 ? -18.381 12.447 17.287 1.00 93.44 199 LYS A N 1
ATOM 1559 C CA . LYS A 1 199 ? -18.024 12.987 15.966 1.00 93.44 199 LYS A CA 1
ATOM 1560 C C . LYS A 1 199 ? -18.164 11.951 14.849 1.00 93.44 199 LYS A C 1
ATOM 1562 O O . LYS A 1 199 ? -18.584 12.300 13.750 1.00 93.44 199 LYS A O 1
ATOM 1567 N N . ILE A 1 200 ? -17.785 10.695 15.103 1.00 93.44 200 ILE A N 1
ATOM 1568 C CA . ILE A 1 200 ? -17.738 9.639 14.080 1.00 93.44 200 ILE A CA 1
ATOM 1569 C C . ILE A 1 200 ? -19.089 8.941 13.880 1.00 93.44 200 ILE A C 1
ATOM 1571 O O . ILE A 1 200 ? -19.389 8.514 12.765 1.00 93.44 200 ILE A O 1
ATOM 1575 N N . ARG A 1 201 ? -19.940 8.887 14.918 1.00 94.75 201 ARG A N 1
ATOM 1576 C CA . ARG A 1 201 ? -21.273 8.257 14.907 1.00 94.75 201 ARG A CA 1
ATOM 1577 C C . ARG A 1 201 ? -22.114 8.549 13.651 1.00 94.75 201 ARG A C 1
ATOM 1579 O O . ARG A 1 201 ? -22.590 7.582 13.054 1.00 94.75 201 ARG A O 1
ATOM 1586 N N . PRO A 1 202 ? -22.285 9.803 13.175 1.00 93.44 202 PRO A N 1
ATOM 1587 C CA . PRO A 1 202 ? -23.120 10.075 12.000 1.00 93.44 202 PRO A CA 1
ATOM 1588 C C . PRO A 1 202 ? -22.564 9.502 10.688 1.00 93.44 202 PRO A C 1
ATOM 1590 O O . PRO A 1 202 ? -23.328 9.336 9.733 1.00 93.44 202 PRO A O 1
ATOM 1593 N N . MET A 1 203 ? -21.269 9.183 10.634 1.00 92.56 203 MET A N 1
ATOM 1594 C CA . MET A 1 203 ? -20.583 8.663 9.449 1.00 92.56 203 MET A CA 1
ATOM 1595 C C . MET A 1 203 ? -20.497 7.132 9.430 1.00 92.56 203 MET A C 1
ATOM 1597 O O . MET A 1 203 ? -20.099 6.554 8.425 1.00 92.56 203 MET A O 1
ATOM 1601 N N . VAL A 1 204 ? -20.855 6.444 10.514 1.00 94.44 204 VAL A N 1
ATOM 1602 C CA . VAL A 1 204 ? -20.731 4.983 10.604 1.00 94.44 204 VAL A CA 1
ATOM 1603 C C . VAL A 1 204 ? -22.020 4.292 10.133 1.00 94.44 204 VAL A C 1
ATOM 1605 O O . VAL A 1 204 ? -23.130 4.773 10.371 1.00 94.44 204 VAL A O 1
ATOM 1608 N N . ARG A 1 205 ? -21.878 3.181 9.404 1.00 93.88 205 ARG A N 1
ATOM 1609 C CA . ARG A 1 205 ? -22.953 2.398 8.770 1.00 93.88 205 ARG A CA 1
ATOM 1610 C C . ARG A 1 205 ? -22.675 0.901 8.903 1.00 93.88 205 ARG A C 1
ATOM 1612 O O . ARG A 1 205 ? -21.522 0.495 9.041 1.00 93.88 205 ARG A O 1
ATOM 1619 N N . ASP A 1 206 ? -23.710 0.070 8.786 1.00 94.88 206 ASP A N 1
ATOM 1620 C CA . ASP A 1 206 ? -23.498 -1.357 8.519 1.00 94.88 206 ASP A CA 1
ATOM 1621 C C . ASP A 1 206 ? -22.822 -1.503 7.154 1.00 94.88 206 ASP A C 1
ATOM 1623 O O . ASP A 1 206 ? -23.409 -1.191 6.117 1.00 94.88 206 ASP A O 1
ATOM 1627 N N . GLY A 1 207 ? -21.550 -1.902 7.166 1.00 91.81 207 GLY A N 1
ATOM 1628 C CA . GLY A 1 207 ? -20.736 -1.905 5.961 1.00 91.81 207 GLY A CA 1
ATOM 1629 C C . GLY A 1 207 ? -21.144 -2.976 4.957 1.00 91.81 207 GLY A C 1
ATOM 1630 O O . GLY A 1 207 ? -21.097 -2.723 3.757 1.00 91.81 207 GLY A O 1
ATOM 1631 N N . VAL A 1 208 ? -21.578 -4.143 5.439 1.00 93.31 208 VAL A N 1
ATOM 1632 C CA . VAL A 1 208 ? -21.973 -5.262 4.575 1.00 93.31 208 VAL A CA 1
ATOM 1633 C C . VAL A 1 208 ? -23.283 -4.918 3.881 1.00 93.31 208 VAL A C 1
ATOM 1635 O O . VAL A 1 208 ? -23.371 -5.020 2.660 1.00 93.31 208 VAL A O 1
ATOM 1638 N N . TYR A 1 209 ? -24.269 -4.422 4.632 1.00 94.81 209 TYR A N 1
ATOM 1639 C CA . TYR A 1 209 ? -25.539 -3.988 4.058 1.00 94.81 209 TYR A CA 1
ATOM 1640 C C . TYR A 1 209 ? -25.361 -2.795 3.107 1.00 94.81 209 TYR A C 1
ATOM 1642 O O . TYR A 1 209 ? -25.926 -2.782 2.016 1.00 94.81 209 TYR A O 1
ATOM 1650 N N . PHE A 1 210 ? -24.513 -1.822 3.464 1.00 92.50 210 PHE A N 1
ATOM 1651 C CA . PHE A 1 210 ? -24.199 -0.688 2.590 1.00 92.50 210 PHE A CA 1
ATOM 1652 C C . PHE A 1 210 ? -23.631 -1.142 1.238 1.00 92.50 210 PHE A C 1
ATOM 1654 O O . PHE A 1 210 ? -24.051 -0.646 0.190 1.00 92.50 210 PHE A O 1
ATOM 1661 N N . MET A 1 211 ? -22.693 -2.094 1.252 1.00 90.62 211 MET A N 1
ATOM 1662 C CA . MET A 1 211 ? -22.118 -2.654 0.030 1.00 90.62 211 MET A CA 1
ATOM 1663 C C . MET A 1 211 ? -23.121 -3.500 -0.747 1.00 90.62 211 MET A C 1
ATOM 1665 O O . MET A 1 211 ? -23.178 -3.390 -1.971 1.00 90.62 211 MET A O 1
ATOM 1669 N N . TYR A 1 212 ? -23.938 -4.295 -0.057 1.00 93.50 212 TYR A N 1
ATOM 1670 C CA . TYR A 1 212 ? -25.003 -5.078 -0.673 1.00 93.50 212 TYR A CA 1
ATOM 1671 C C . TYR A 1 212 ? -25.972 -4.181 -1.456 1.00 93.50 212 TYR A C 1
ATOM 1673 O O . TYR A 1 212 ? -26.171 -4.404 -2.650 1.00 93.50 212 TYR A O 1
ATOM 1681 N N . GLU A 1 213 ? -26.472 -3.110 -0.838 1.00 93.12 213 GLU A N 1
ATOM 1682 C CA . GLU A 1 213 ? -27.344 -2.115 -1.477 1.00 93.12 213 GLU A CA 1
ATOM 1683 C C . GLU A 1 213 ? -26.649 -1.383 -2.634 1.00 93.12 213 GLU A C 1
ATOM 1685 O O . GLU A 1 213 ? -27.255 -1.092 -3.668 1.00 93.12 213 GLU A O 1
ATOM 1690 N N . ALA A 1 214 ? -25.357 -1.070 -2.486 1.00 90.31 214 ALA A N 1
ATOM 1691 C CA . ALA A 1 214 ? -24.585 -0.435 -3.548 1.00 90.31 214 ALA A CA 1
ATOM 1692 C C . ALA A 1 214 ? -24.417 -1.336 -4.783 1.00 90.31 214 ALA A C 1
ATOM 1694 O O . ALA A 1 214 ? -24.356 -0.809 -5.894 1.00 90.31 214 ALA A O 1
ATOM 1695 N N . LEU A 1 215 ? -24.355 -2.656 -4.588 1.00 89.69 215 LEU A N 1
ATOM 1696 C CA . LEU A 1 215 ? -24.188 -3.655 -5.645 1.00 89.69 215 LEU A CA 1
ATOM 1697 C C . LEU A 1 215 ? -25.513 -4.093 -6.287 1.00 89.69 215 LEU A C 1
ATOM 1699 O O . LEU A 1 215 ? -25.530 -4.355 -7.486 1.00 89.69 215 LEU A O 1
ATOM 1703 N N . HIS A 1 216 ? -26.601 -4.173 -5.513 1.00 91.50 216 HIS A N 1
ATOM 1704 C CA . HIS A 1 216 ? -27.892 -4.720 -5.964 1.00 91.50 216 HIS A CA 1
ATOM 1705 C C . HIS A 1 216 ? -28.944 -3.655 -6.286 1.00 91.50 216 HIS A C 1
ATOM 1707 O O . HIS A 1 216 ? -29.964 -3.964 -6.899 1.00 91.50 216 HIS A O 1
ATOM 1713 N N . GLY A 1 217 ? -28.717 -2.407 -5.874 1.00 87.62 217 GLY A N 1
ATOM 1714 C CA . GLY A 1 217 ? -29.596 -1.292 -6.197 1.00 87.62 217 GLY A CA 1
ATOM 1715 C C . GLY A 1 217 ? -29.464 -0.828 -7.651 1.00 87.62 217 GLY A C 1
ATOM 1716 O O . GLY A 1 217 ? -29.142 -1.581 -8.569 1.00 87.62 217 GLY A O 1
ATOM 1717 N N . SER A 1 218 ? -29.698 0.469 -7.876 1.00 84.50 218 SER A N 1
ATOM 1718 C CA . SER A 1 218 ? -29.450 1.063 -9.198 1.00 84.50 218 SER A CA 1
ATOM 1719 C C . SER A 1 218 ? -27.992 0.846 -9.630 1.00 84.50 218 SER A C 1
ATOM 1721 O O . SER A 1 218 ? -27.102 0.970 -8.786 1.00 84.50 218 SER A O 1
ATOM 1723 N N . PRO A 1 219 ? -27.719 0.572 -10.921 1.00 80.38 219 PRO A N 1
ATOM 1724 C CA . PRO A 1 219 ? -26.361 0.342 -11.400 1.00 80.38 219 PRO A CA 1
ATOM 1725 C C . PRO A 1 219 ? -25.407 1.474 -10.997 1.00 80.38 219 PRO A C 1
ATOM 1727 O O . PRO A 1 219 ? -25.569 2.632 -11.400 1.00 80.38 219 PRO A O 1
ATOM 1730 N N . LYS A 1 220 ? -24.397 1.135 -10.191 1.00 82.50 220 LYS A N 1
ATOM 1731 C CA . LYS A 1 220 ? -23.355 2.056 -9.723 1.00 82.50 220 LYS A CA 1
ATOM 1732 C C . LYS A 1 220 ? -21.995 1.616 -10.242 1.00 82.50 220 LYS A C 1
ATOM 1734 O O . LYS A 1 220 ? -21.669 0.437 -10.265 1.00 82.50 220 LYS A O 1
ATOM 1739 N N . LYS A 1 221 ? -21.167 2.600 -10.598 1.00 85.50 221 LYS A N 1
ATOM 1740 C CA . LYS A 1 221 ? -19.737 2.384 -10.831 1.00 85.50 221 LYS A CA 1
ATOM 1741 C C . LYS A 1 221 ? -19.001 2.546 -9.509 1.00 85.50 221 LYS A C 1
ATOM 1743 O O . LYS A 1 221 ? -18.942 3.657 -8.974 1.00 85.50 221 LYS A O 1
ATOM 1748 N N . ILE A 1 222 ? -18.488 1.430 -9.012 1.00 87.56 222 ILE A N 1
ATOM 1749 C CA . ILE A 1 222 ? -17.729 1.311 -7.770 1.00 87.56 222 ILE A CA 1
ATOM 1750 C C . ILE A 1 222 ? -16.254 1.215 -8.157 1.00 87.56 222 ILE A C 1
ATOM 1752 O O . ILE A 1 222 ? -15.881 0.270 -8.852 1.00 87.56 222 ILE A O 1
ATOM 1756 N N . LEU A 1 223 ? -15.452 2.199 -7.736 1.00 88.38 223 LEU A N 1
ATOM 1757 C CA . LEU A 1 223 ? -13.995 2.128 -7.804 1.00 88.38 223 LEU A CA 1
ATOM 1758 C C . LEU A 1 223 ? -13.453 1.777 -6.427 1.00 88.38 223 LEU A C 1
ATOM 1760 O O . LEU A 1 223 ? -13.798 2.414 -5.431 1.00 88.38 223 LEU A O 1
ATOM 1764 N N . VAL A 1 224 ? -12.572 0.792 -6.390 1.00 88.25 224 VAL A N 1
ATOM 1765 C CA . VAL A 1 224 ? -11.921 0.380 -5.157 1.00 88.25 224 VAL A CA 1
ATOM 1766 C C . VAL A 1 224 ? -10.427 0.670 -5.232 1.00 88.25 224 VAL A C 1
ATOM 1768 O O . VAL A 1 224 ? -9.752 0.241 -6.170 1.00 88.25 224 VAL A O 1
ATOM 1771 N N . GLU A 1 225 ? -9.931 1.412 -4.245 1.00 85.25 225 GLU A N 1
ATOM 1772 C CA . GLU A 1 225 ? -8.539 1.833 -4.124 1.00 85.25 225 GLU A CA 1
ATOM 1773 C C . GLU A 1 225 ? -7.763 0.813 -3.281 1.00 85.25 225 GLU A C 1
ATOM 1775 O O . GLU A 1 225 ? -7.992 0.658 -2.076 1.00 85.25 225 GLU A O 1
ATOM 1780 N N . GLY A 1 226 ? -6.843 0.089 -3.923 1.00 83.38 226 GLY A N 1
ATOM 1781 C CA . GLY A 1 226 ? -5.890 -0.768 -3.229 1.00 83.38 226 GLY A CA 1
ATOM 1782 C C . GLY A 1 226 ? -4.854 0.056 -2.461 1.00 83.38 226 GLY A C 1
ATOM 1783 O O . GLY A 1 226 ? -4.292 1.017 -2.986 1.00 83.38 226 GLY A O 1
ATOM 1784 N N . ALA A 1 227 ? -4.562 -0.348 -1.225 1.00 82.38 227 ALA A N 1
ATOM 1785 C CA . ALA A 1 227 ? -3.455 0.199 -0.449 1.00 82.38 227 ALA A CA 1
ATOM 1786 C C . ALA A 1 227 ? -2.176 -0.623 -0.670 1.00 82.38 227 ALA A C 1
ATOM 1788 O O . ALA A 1 227 ? -2.221 -1.843 -0.839 1.00 82.38 227 ALA A O 1
ATOM 1789 N N . ASN A 1 228 ? -1.022 0.048 -0.612 1.00 85.81 228 ASN A N 1
ATOM 1790 C CA . ASN A 1 228 ? 0.299 -0.562 -0.783 1.00 85.81 228 ASN A CA 1
ATOM 1791 C C . ASN A 1 228 ? 0.449 -1.269 -2.149 1.00 85.81 228 ASN A C 1
ATOM 1793 O O . ASN A 1 228 ? 0.233 -0.631 -3.175 1.00 85.81 228 ASN A O 1
ATOM 1797 N N . ALA A 1 229 ? 0.943 -2.509 -2.183 1.00 89.75 229 ALA A N 1
ATOM 1798 C CA . ALA A 1 229 ? 1.249 -3.242 -3.411 1.00 89.75 229 ALA A CA 1
ATOM 1799 C C . ALA A 1 229 ? 1.382 -4.746 -3.141 1.00 89.75 229 ALA A C 1
ATOM 1801 O O . ALA A 1 229 ? 1.650 -5.135 -2.005 1.00 89.75 229 ALA A O 1
ATOM 1802 N N . ALA A 1 230 ? 1.283 -5.577 -4.182 1.00 93.44 230 ALA A N 1
ATOM 1803 C CA . ALA A 1 230 ? 1.304 -7.040 -4.067 1.00 93.44 230 ALA A CA 1
ATOM 1804 C C . ALA A 1 230 ? 2.526 -7.587 -3.301 1.00 93.44 230 ALA A C 1
ATOM 1806 O O . ALA A 1 230 ? 2.382 -8.453 -2.448 1.00 93.44 230 ALA A O 1
ATOM 1807 N N . LEU A 1 231 ? 3.728 -7.039 -3.525 1.00 94.56 231 LEU A N 1
ATOM 1808 C CA . LEU A 1 231 ? 4.937 -7.487 -2.811 1.00 94.56 231 LEU A CA 1
ATOM 1809 C C . LEU A 1 231 ? 5.031 -7.029 -1.343 1.00 94.56 231 LEU A C 1
ATOM 1811 O O . LEU A 1 231 ? 5.974 -7.405 -0.644 1.00 94.56 231 LEU A O 1
ATOM 1815 N N . LEU A 1 232 ? 4.081 -6.214 -0.881 1.00 92.62 232 LEU A N 1
ATOM 1816 C CA . LEU A 1 232 ? 3.914 -5.828 0.520 1.00 92.62 232 LEU A CA 1
ATOM 1817 C C . LEU A 1 232 ? 2.734 -6.548 1.184 1.00 92.62 232 LEU A C 1
ATOM 1819 O O . LEU A 1 232 ? 2.470 -6.272 2.349 1.00 92.62 232 LEU A O 1
ATOM 1823 N N . ASP A 1 233 ? 2.040 -7.435 0.472 1.00 94.56 233 ASP A N 1
ATOM 1824 C CA . ASP A 1 233 ? 0.974 -8.268 1.026 1.00 94.56 233 ASP A CA 1
ATOM 1825 C C . ASP A 1 233 ? 1.516 -9.168 2.150 1.00 94.56 233 ASP A C 1
ATOM 1827 O O . ASP A 1 233 ? 2.636 -9.672 2.052 1.00 94.56 233 ASP A O 1
ATOM 1831 N N . ILE A 1 234 ? 0.743 -9.350 3.223 1.00 95.69 234 ILE A N 1
ATOM 1832 C CA . ILE A 1 234 ? 1.157 -10.153 4.383 1.00 95.69 234 ILE A CA 1
ATOM 1833 C C . ILE A 1 234 ? 1.426 -11.625 4.036 1.00 95.69 234 ILE A C 1
ATOM 1835 O O . ILE A 1 234 ? 2.350 -12.213 4.596 1.00 95.69 234 ILE A O 1
ATOM 1839 N N . ASP A 1 235 ? 0.667 -12.197 3.099 1.00 96.25 235 ASP A N 1
ATOM 1840 C CA . ASP A 1 235 ? 0.778 -13.604 2.707 1.00 96.25 235 ASP A CA 1
ATOM 1841 C C . ASP A 1 235 ? 1.697 -13.771 1.496 1.00 96.25 235 ASP A C 1
ATOM 1843 O O . ASP A 1 235 ? 2.547 -14.661 1.453 1.00 96.25 235 ASP A O 1
ATOM 1847 N N . PHE A 1 236 ? 1.533 -12.897 0.502 1.00 96.12 236 PHE A N 1
ATOM 1848 C CA . PHE A 1 236 ? 2.167 -13.070 -0.806 1.00 96.12 236 PHE A CA 1
ATOM 1849 C C . PHE A 1 236 ? 3.373 -12.161 -1.043 1.00 96.12 236 PHE A C 1
ATOM 1851 O O . PHE A 1 236 ? 4.033 -12.275 -2.077 1.00 96.12 236 PHE A O 1
ATOM 1858 N N . GLY A 1 237 ? 3.665 -11.243 -0.126 1.00 94.38 237 GLY A N 1
ATOM 1859 C CA . GLY A 1 237 ? 4.763 -10.301 -0.265 1.00 94.38 237 GLY A CA 1
ATOM 1860 C C . GLY A 1 237 ? 6.132 -10.874 0.096 1.00 94.38 237 GLY A C 1
ATOM 1861 O O . GLY A 1 237 ? 6.313 -12.057 0.373 1.00 94.38 237 GLY A O 1
ATOM 1862 N N . THR A 1 238 ? 7.141 -10.001 0.124 1.00 93.50 238 THR A N 1
ATOM 1863 C CA . THR A 1 238 ? 8.506 -10.364 0.543 1.00 93.50 238 THR A CA 1
ATOM 1864 C C . THR A 1 238 ? 8.639 -10.475 2.065 1.00 93.50 238 THR A C 1
ATOM 1866 O O . THR A 1 238 ? 9.368 -9.696 2.683 1.00 93.50 238 THR A O 1
ATOM 1869 N N . TYR A 1 239 ? 7.905 -11.407 2.678 1.00 93.50 239 TYR A N 1
ATOM 1870 C CA . TYR A 1 239 ? 7.873 -11.615 4.128 1.00 93.50 239 TYR A CA 1
ATOM 1871 C C . TYR A 1 239 ? 9.291 -11.833 4.701 1.00 93.50 239 TYR A C 1
ATOM 1873 O O . TYR A 1 239 ? 10.091 -12.534 4.076 1.00 93.50 239 TYR A O 1
ATOM 1881 N N . PRO A 1 240 ? 9.643 -11.241 5.864 1.00 91.88 240 PRO A N 1
ATOM 1882 C CA . PRO A 1 240 ? 8.799 -10.449 6.774 1.00 91.88 240 PRO A CA 1
ATOM 1883 C C . PRO A 1 240 ? 8.710 -8.949 6.436 1.00 91.88 240 PRO A C 1
ATOM 1885 O O . PRO A 1 240 ? 8.112 -8.180 7.183 1.00 91.88 240 PRO A O 1
ATOM 1888 N N . PHE A 1 241 ? 9.298 -8.498 5.326 1.00 91.31 241 PHE A N 1
ATOM 1889 C CA . PHE A 1 241 ? 9.353 -7.084 4.937 1.00 91.31 241 PHE A CA 1
ATOM 1890 C C . PHE A 1 241 ? 8.102 -6.657 4.161 1.00 91.31 241 PHE A C 1
ATOM 1892 O O . PHE A 1 241 ? 8.169 -6.248 2.998 1.00 91.31 241 PHE A O 1
ATOM 1899 N N . VAL A 1 242 ? 6.957 -6.805 4.818 1.00 91.69 242 VAL A N 1
ATOM 1900 C CA . VAL A 1 242 ? 5.605 -6.620 4.277 1.00 91.69 242 VAL A CA 1
ATOM 1901 C C . VAL A 1 242 ? 4.772 -5.752 5.222 1.00 91.69 242 VAL A C 1
ATOM 1903 O O . VAL A 1 242 ? 5.221 -5.392 6.311 1.00 91.69 242 VAL A O 1
ATOM 1906 N N . THR A 1 243 ? 3.567 -5.365 4.803 1.00 90.44 243 THR A N 1
ATOM 1907 C CA . THR A 1 243 ? 2.570 -4.819 5.731 1.00 90.44 243 THR A CA 1
ATOM 1908 C C . THR A 1 243 ? 1.776 -5.949 6.395 1.00 90.44 243 THR A C 1
ATOM 1910 O O . THR A 1 243 ? 2.025 -7.122 6.148 1.00 90.44 243 THR A O 1
ATOM 1913 N N . SER A 1 244 ? 0.833 -5.604 7.269 1.00 93.56 244 SER A N 1
ATOM 1914 C CA . SER A 1 244 ? 0.037 -6.563 8.050 1.00 93.56 244 SER A CA 1
ATOM 1915 C C . SER A 1 244 ? -1.365 -6.792 7.476 1.00 93.56 244 SER A C 1
ATOM 1917 O O . SER A 1 244 ? -2.257 -7.231 8.194 1.00 93.56 244 SER A O 1
ATOM 1919 N N . SER A 1 245 ? -1.570 -6.460 6.200 1.00 91.88 245 SER A N 1
ATOM 1920 C CA . SER A 1 245 ? -2.843 -6.596 5.492 1.00 91.88 245 SER A CA 1
ATOM 1921 C C . SER A 1 245 ? -2.652 -7.236 4.117 1.00 91.88 245 SER A C 1
ATOM 1923 O O . SER A 1 245 ? -1.536 -7.280 3.594 1.00 91.88 245 SER A O 1
ATOM 1925 N N . ASN A 1 246 ? -3.749 -7.663 3.497 1.00 93.88 246 ASN A N 1
ATOM 1926 C CA . ASN A 1 246 ? -3.755 -8.185 2.137 1.00 93.88 246 ASN A CA 1
ATOM 1927 C C . ASN A 1 246 ? -3.893 -7.046 1.115 1.00 93.88 246 ASN A C 1
ATOM 1929 O O . ASN A 1 246 ? -4.937 -6.414 0.959 1.00 93.88 246 ASN A O 1
ATOM 1933 N N . CYS A 1 247 ? -2.819 -6.790 0.382 1.00 92.31 247 CYS A N 1
ATOM 1934 C CA . CYS A 1 247 ? -2.742 -5.752 -0.648 1.00 92.31 247 CYS A CA 1
ATOM 1935 C C . CYS A 1 247 ? -3.185 -6.257 -2.030 1.00 92.31 247 CYS A C 1
ATOM 1937 O O . CYS A 1 247 ? -3.087 -5.535 -3.022 1.00 92.31 247 CYS A O 1
ATOM 1939 N N . THR A 1 248 ? -3.622 -7.511 -2.098 1.00 94.88 248 THR A N 1
ATOM 1940 C CA . THR A 1 248 ? -4.041 -8.217 -3.309 1.00 94.88 248 THR A CA 1
ATOM 1941 C C . THR A 1 248 ? -5.564 -8.223 -3.470 1.00 94.88 248 THR A C 1
ATOM 1943 O O . THR A 1 248 ? -6.309 -7.824 -2.573 1.00 94.88 248 THR A O 1
ATOM 1946 N N . VAL A 1 249 ? -6.054 -8.681 -4.628 1.00 94.06 249 VAL A N 1
ATOM 1947 C CA . VAL A 1 249 ? -7.486 -8.679 -4.988 1.00 94.06 249 VAL A CA 1
ATOM 1948 C C . VAL A 1 249 ? -8.373 -9.408 -3.969 1.00 94.06 249 VAL A C 1
ATOM 1950 O O . VAL A 1 249 ? -9.505 -8.992 -3.725 1.00 94.06 249 VAL A O 1
ATOM 1953 N N . GLY A 1 250 ? -7.860 -10.442 -3.293 1.00 94.69 250 GLY A N 1
ATOM 1954 C CA . GLY A 1 250 ? -8.593 -11.135 -2.227 1.00 94.69 250 GLY A CA 1
ATOM 1955 C C . GLY A 1 250 ? -8.959 -10.212 -1.058 1.00 94.69 250 GLY A C 1
ATOM 1956 O O . GLY A 1 250 ? -10.019 -10.365 -0.445 1.00 94.69 250 GLY A O 1
ATOM 1957 N N . GLY A 1 251 ? -8.139 -9.186 -0.810 1.00 93.56 251 GLY A N 1
ATOM 1958 C CA . GLY A 1 251 ? -8.382 -8.180 0.214 1.00 93.56 251 GLY A CA 1
ATOM 1959 C C . GLY A 1 251 ? -9.625 -7.319 -0.032 1.00 93.56 251 GLY A C 1
ATOM 1960 O O . GLY A 1 251 ? -10.174 -6.744 0.909 1.00 93.56 251 GLY A O 1
ATOM 1961 N N . VAL A 1 252 ? -10.119 -7.273 -1.270 1.00 91.69 252 VAL A N 1
ATOM 1962 C CA . VAL A 1 252 ? -11.364 -6.587 -1.647 1.00 91.69 252 VAL A CA 1
ATOM 1963 C C . VAL A 1 252 ? -12.560 -7.309 -1.053 1.00 91.69 252 VAL A C 1
ATOM 1965 O O . VAL A 1 252 ? -13.411 -6.693 -0.413 1.00 91.69 252 VAL A O 1
ATOM 1968 N N . CYS A 1 253 ? -12.587 -8.630 -1.228 1.00 94.62 253 CYS A N 1
ATOM 1969 C CA . CYS A 1 253 ? -13.685 -9.471 -0.778 1.00 94.62 253 CYS A CA 1
ATOM 1970 C C . CYS A 1 253 ? -13.793 -9.418 0.748 1.00 94.62 253 CYS A C 1
ATOM 1972 O O . CYS A 1 253 ? -14.845 -9.098 1.301 1.00 94.62 253 CYS A O 1
ATOM 1974 N N . THR A 1 254 ? -12.673 -9.651 1.438 1.00 94.69 254 THR A N 1
ATOM 1975 C CA . THR A 1 254 ? -12.625 -9.673 2.908 1.00 94.69 254 THR A CA 1
ATOM 1976 C C . THR A 1 254 ? -12.716 -8.279 3.532 1.00 94.69 254 THR A C 1
ATOM 1978 O O . THR A 1 254 ? -13.226 -8.136 4.644 1.00 94.69 254 THR A O 1
ATOM 1981 N N . GLY A 1 255 ? -12.250 -7.241 2.831 1.00 93.44 255 GLY A N 1
ATOM 1982 C CA . GLY A 1 255 ? -12.233 -5.859 3.310 1.00 93.44 255 GLY A CA 1
ATOM 1983 C C . GLY A 1 255 ? -13.558 -5.108 3.166 1.00 93.44 255 GLY A C 1
ATOM 1984 O O . GLY A 1 255 ? -13.762 -4.139 3.899 1.00 93.44 255 GLY A O 1
ATOM 1985 N N . LEU A 1 256 ? -14.447 -5.544 2.263 1.00 91.88 256 LEU A N 1
ATOM 1986 C CA . LEU A 1 256 ? -15.780 -4.950 2.051 1.00 91.88 256 LEU A CA 1
ATOM 1987 C C . LEU A 1 256 ? -16.944 -5.887 2.376 1.00 91.88 256 LEU A C 1
ATOM 1989 O O . LEU A 1 256 ? -18.085 -5.434 2.376 1.00 91.88 256 LEU A O 1
ATOM 1993 N N . GLY A 1 257 ? -16.685 -7.177 2.605 1.00 93.00 257 GLY A N 1
ATOM 1994 C CA . GLY A 1 257 ? -17.748 -8.175 2.736 1.00 93.00 257 GLY A CA 1
ATOM 1995 C C . GLY A 1 257 ? -18.474 -8.425 1.413 1.00 93.00 257 GLY A C 1
ATOM 1996 O O . GLY A 1 257 ? -19.690 -8.598 1.397 1.00 93.00 257 GLY A O 1
ATOM 1997 N N . VAL A 1 258 ? -17.736 -8.406 0.299 1.00 91.88 258 VAL A N 1
ATOM 1998 C CA . VAL A 1 258 ? -18.285 -8.567 -1.053 1.00 91.88 258 VAL A CA 1
ATOM 1999 C C . VAL A 1 258 ? -17.897 -9.939 -1.617 1.00 91.88 258 VAL A C 1
ATOM 2001 O O . VAL A 1 258 ? -16.724 -10.308 -1.545 1.00 91.88 258 VAL A O 1
ATOM 2004 N N . PRO A 1 259 ? -18.843 -10.702 -2.194 1.00 94.31 259 PRO A N 1
ATOM 2005 C CA . PRO A 1 259 ? -18.534 -11.963 -2.863 1.00 94.31 259 PRO A CA 1
ATOM 2006 C C . PRO A 1 259 ? -17.633 -11.783 -4.102 1.00 94.31 259 PRO A C 1
ATOM 2008 O O . PRO A 1 259 ? -17.790 -10.795 -4.826 1.00 94.31 259 PRO A O 1
ATOM 2011 N N . PRO A 1 260 ? -16.742 -12.743 -4.415 1.00 94.56 260 PRO A N 1
ATOM 2012 C CA . PRO A 1 260 ? -15.772 -12.612 -5.506 1.00 94.56 260 PRO A CA 1
ATOM 2013 C C . PRO A 1 260 ? -16.407 -12.414 -6.890 1.00 94.56 260 PRO A C 1
ATOM 2015 O O . PRO A 1 260 ? -15.818 -11.747 -7.730 1.00 94.56 260 PRO A O 1
ATOM 2018 N N . GLN A 1 261 ? -17.626 -12.903 -7.136 1.00 94.06 261 GLN A N 1
ATOM 2019 C CA . GLN A 1 261 ? -18.335 -12.696 -8.407 1.00 94.06 261 GLN A CA 1
ATOM 2020 C C . GLN A 1 261 ? -18.707 -11.230 -8.697 1.00 94.06 261 GLN A C 1
ATOM 2022 O O . GLN A 1 261 ? -19.068 -10.903 -9.824 1.00 94.06 261 GLN A O 1
ATOM 2027 N N . HIS A 1 262 ? -18.635 -10.346 -7.697 1.00 92.19 262 HIS A N 1
ATOM 2028 C CA . HIS A 1 262 ? -18.841 -8.905 -7.868 1.00 92.19 262 HIS A CA 1
ATOM 2029 C C . HIS A 1 262 ? -17.529 -8.133 -8.080 1.00 92.19 262 HIS A C 1
ATOM 2031 O O . HIS A 1 262 ? -17.540 -6.906 -8.191 1.00 92.19 262 HIS A O 1
ATOM 2037 N N . VAL A 1 263 ? -16.394 -8.828 -8.133 1.00 90.25 263 VAL A N 1
ATOM 2038 C CA . VAL A 1 263 ? -15.099 -8.255 -8.499 1.00 90.25 263 VAL A CA 1
ATOM 2039 C C . VAL A 1 263 ? -15.009 -8.266 -10.028 1.00 90.25 263 VAL A C 1
ATOM 2041 O O . VAL A 1 263 ? -15.017 -9.328 -10.642 1.00 90.25 263 VAL A O 1
ATOM 2044 N N . GLY A 1 264 ? -14.992 -7.080 -10.643 1.00 90.44 264 GLY A N 1
ATOM 2045 C CA . GLY A 1 264 ? -14.935 -6.925 -12.100 1.00 90.44 264 GLY A CA 1
ATOM 2046 C C . GLY A 1 264 ? -13.508 -6.763 -12.629 1.00 90.44 264 GLY A C 1
ATOM 2047 O O . GLY A 1 264 ? -12.657 -7.623 -12.427 1.00 90.44 264 GLY A O 1
ATOM 2048 N N . ASP A 1 265 ? -13.241 -5.656 -13.322 1.00 90.44 265 ASP A N 1
ATOM 2049 C CA . ASP A 1 265 ? -11.915 -5.359 -13.865 1.00 90.44 265 ASP A CA 1
ATOM 2050 C C . ASP A 1 265 ? -10.896 -5.127 -12.748 1.00 90.44 265 ASP A C 1
ATOM 2052 O O . ASP A 1 265 ? -11.140 -4.291 -11.878 1.00 90.44 265 ASP A O 1
ATOM 2056 N N . VAL A 1 266 ? -9.731 -5.776 -12.836 1.00 90.62 266 VAL A N 1
ATOM 2057 C CA . VAL A 1 266 ? -8.592 -5.606 -11.922 1.00 90.62 266 VAL A CA 1
ATOM 2058 C C . VAL A 1 266 ? -7.421 -4.973 -12.677 1.00 90.62 266 VAL A C 1
ATOM 2060 O O . VAL A 1 266 ? -6.786 -5.614 -13.513 1.00 90.62 266 VAL A O 1
ATOM 2063 N N . TYR A 1 267 ? -7.092 -3.721 -12.376 1.00 88.12 267 TYR A N 1
ATOM 2064 C CA . TYR A 1 267 ? -6.003 -2.991 -13.025 1.00 88.12 267 TYR A CA 1
ATOM 2065 C C . TYR A 1 267 ? -4.718 -3.080 -12.199 1.00 88.12 267 TYR A C 1
ATOM 2067 O O . TYR A 1 267 ? -4.693 -2.645 -11.049 1.00 88.12 267 TYR A O 1
ATOM 2075 N N . GLY A 1 268 ? -3.636 -3.597 -12.784 1.00 88.88 268 GLY A N 1
ATOM 2076 C CA . GLY A 1 268 ? -2.312 -3.608 -12.158 1.00 88.88 268 GLY A CA 1
ATOM 2077 C C . GLY A 1 268 ? -1.543 -2.313 -12.425 1.00 88.88 268 GLY A C 1
ATOM 2078 O O . GLY A 1 268 ? -1.149 -2.052 -13.561 1.00 88.88 268 GLY A O 1
ATOM 2079 N N . VAL A 1 269 ? -1.288 -1.504 -11.391 1.00 88.62 269 VAL A N 1
ATOM 2080 C CA . VAL A 1 269 ? -0.500 -0.262 -11.531 1.00 88.62 269 VAL A CA 1
ATOM 2081 C C . VAL A 1 269 ? 0.999 -0.543 -11.414 1.00 88.62 269 VAL A C 1
ATOM 2083 O O . VAL A 1 269 ? 1.531 -0.762 -10.324 1.00 88.62 269 VAL A O 1
ATOM 2086 N N . VAL A 1 270 ? 1.704 -0.519 -12.537 1.00 88.00 270 VAL A N 1
ATOM 2087 C CA . VAL A 1 270 ? 3.126 -0.860 -12.637 1.00 88.00 270 VAL A CA 1
ATOM 2088 C C . VAL A 1 270 ? 3.941 0.383 -12.994 1.00 88.00 270 VAL A C 1
ATOM 2090 O O . VAL A 1 270 ? 3.531 1.191 -13.821 1.00 88.00 270 VAL A O 1
ATOM 2093 N N . LYS A 1 271 ? 5.094 0.587 -12.354 1.00 93.44 271 LYS A N 1
ATOM 2094 C CA . LYS A 1 271 ? 6.064 1.598 -12.809 1.00 93.44 271 LYS A CA 1
ATOM 2095 C C . LYS A 1 271 ? 6.947 0.998 -13.898 1.00 93.44 271 LYS A C 1
ATOM 2097 O O . LYS A 1 271 ? 7.249 -0.187 -13.842 1.00 93.44 271 LYS A O 1
ATOM 2102 N N . ALA A 1 272 ? 7.442 1.825 -14.815 1.00 95.06 272 ALA A N 1
ATOM 2103 C CA . ALA A 1 272 ? 8.429 1.423 -15.823 1.00 95.06 272 ALA A CA 1
ATOM 2104 C C . ALA A 1 272 ? 9.801 1.013 -15.231 1.00 95.06 272 ALA A C 1
ATOM 2106 O O . ALA A 1 272 ? 10.715 0.613 -15.939 1.00 95.06 272 ALA A O 1
ATOM 2107 N N . TYR A 1 273 ? 9.974 1.106 -13.917 1.00 96.94 273 TYR A N 1
ATOM 2108 C CA . TYR A 1 273 ? 11.143 0.644 -13.179 1.00 96.94 273 TYR A CA 1
ATOM 2109 C C . TYR A 1 273 ? 10.712 0.278 -11.756 1.00 96.94 273 TYR A C 1
ATOM 2111 O O . TYR A 1 273 ? 9.638 0.673 -11.293 1.00 96.94 273 TYR A O 1
ATOM 2119 N N . THR A 1 274 ? 11.533 -0.476 -11.034 1.00 97.12 274 THR A N 1
ATOM 2120 C CA . THR A 1 274 ? 11.150 -1.007 -9.722 1.00 97.12 274 THR A CA 1
ATOM 2121 C C . THR A 1 274 ? 11.676 -0.113 -8.604 1.00 97.12 274 THR A C 1
ATOM 2123 O O . THR A 1 274 ? 12.787 0.413 -8.669 1.00 97.12 274 THR A O 1
ATOM 2126 N N . THR A 1 275 ? 10.877 0.066 -7.548 1.00 94.06 275 THR A N 1
ATOM 2127 C CA . THR A 1 275 ? 11.278 0.839 -6.362 1.00 94.06 275 THR A CA 1
ATOM 2128 C C . THR A 1 275 ? 10.892 0.127 -5.076 1.00 94.06 275 THR A C 1
ATOM 2130 O O . THR A 1 275 ? 9.820 -0.476 -4.999 1.00 94.06 275 THR A O 1
ATOM 2133 N N . ARG A 1 276 ? 11.726 0.246 -4.039 1.00 89.56 276 ARG A N 1
ATOM 2134 C CA . ARG A 1 276 ? 11.482 -0.331 -2.709 1.00 89.56 276 ARG A CA 1
ATOM 2135 C C . ARG A 1 276 ? 11.842 0.662 -1.605 1.00 89.56 276 ARG A C 1
ATOM 2137 O O . ARG A 1 276 ? 12.841 1.374 -1.678 1.00 89.56 276 ARG A O 1
ATOM 2144 N N . VAL A 1 277 ? 11.020 0.703 -0.559 1.00 83.44 277 VAL A N 1
ATOM 2145 C CA . VAL A 1 277 ? 11.354 1.352 0.720 1.00 83.44 277 VAL A CA 1
ATOM 2146 C C . VAL A 1 277 ? 11.646 0.251 1.727 1.00 83.44 277 VAL A C 1
ATOM 2148 O O . VAL A 1 277 ? 10.933 -0.747 1.750 1.00 83.44 277 VAL A O 1
ATOM 2151 N N . GLY A 1 278 ? 12.654 0.456 2.570 1.00 77.38 278 GLY A N 1
ATOM 2152 C CA . GLY A 1 278 ? 13.013 -0.496 3.615 1.00 77.38 278 GLY A CA 1
ATOM 2153 C C . GLY A 1 278 ? 14.001 -1.561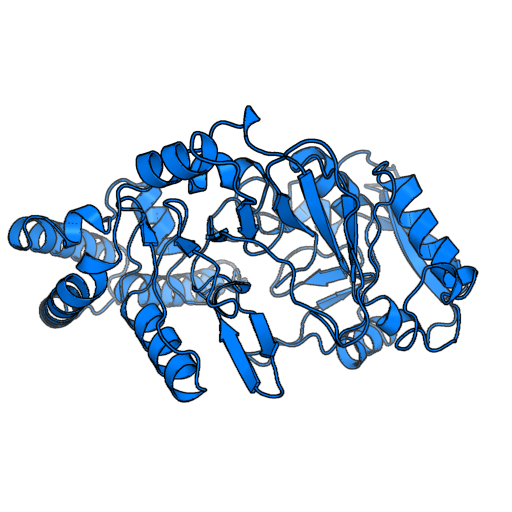 3.149 1.00 77.38 278 GLY A C 1
ATOM 2154 O O . GLY A 1 278 ? 14.519 -1.537 2.024 1.00 77.38 278 GLY A O 1
ATOM 2155 N N . ILE A 1 279 ? 14.302 -2.471 4.067 1.00 80.06 279 ILE A N 1
ATOM 2156 C CA . ILE A 1 279 ? 15.252 -3.555 3.834 1.00 80.06 279 ILE A CA 1
ATOM 2157 C C . ILE A 1 279 ? 14.579 -4.735 3.112 1.00 80.06 279 ILE A C 1
ATOM 2159 O O . ILE A 1 279 ? 13.392 -4.689 2.777 1.00 80.06 279 ILE A O 1
ATOM 2163 N N . GLY A 1 280 ? 15.362 -5.771 2.815 1.00 85.75 280 GLY A N 1
ATOM 2164 C CA . GLY A 1 280 ? 14.920 -6.977 2.111 1.00 85.75 280 GLY A CA 1
ATOM 2165 C C . GLY A 1 280 ? 15.511 -7.106 0.712 1.00 85.75 280 GLY A C 1
ATOM 2166 O O . GLY A 1 280 ? 16.097 -6.157 0.179 1.00 85.75 280 GLY A O 1
ATOM 2167 N N . ALA A 1 281 ? 15.379 -8.295 0.131 1.00 91.31 281 ALA A N 1
ATOM 2168 C CA . ALA A 1 281 ? 15.943 -8.593 -1.178 1.00 91.31 281 ALA A CA 1
ATOM 2169 C C . ALA A 1 281 ? 15.333 -7.696 -2.267 1.00 91.31 281 ALA A C 1
ATOM 2171 O O . ALA A 1 281 ? 14.137 -7.377 -2.244 1.00 91.31 281 ALA A O 1
ATOM 2172 N N . PHE A 1 282 ? 16.165 -7.277 -3.217 1.00 95.88 282 PHE A N 1
ATOM 2173 C CA . PHE A 1 282 ? 15.726 -6.501 -4.368 1.00 95.88 282 PHE A CA 1
ATOM 2174 C C . PHE A 1 282 ? 16.569 -6.891 -5.593 1.00 95.88 282 PHE A C 1
ATOM 2176 O O . PHE A 1 282 ? 17.602 -6.276 -5.839 1.00 95.88 282 PHE A O 1
ATOM 2183 N N . PRO A 1 283 ? 16.171 -7.947 -6.327 1.00 97.06 283 PRO A N 1
ATOM 2184 C CA . PRO A 1 283 ? 17.029 -8.573 -7.338 1.00 97.06 283 PRO A CA 1
ATOM 2185 C C . PRO A 1 283 ? 17.501 -7.637 -8.456 1.00 97.06 283 PRO A C 1
ATOM 2187 O O . PRO A 1 283 ? 18.629 -7.762 -8.925 1.00 97.06 283 PRO A O 1
ATOM 2190 N N . THR A 1 284 ? 16.666 -6.677 -8.864 1.00 98.06 284 THR A N 1
ATOM 2191 C CA . THR A 1 284 ? 16.997 -5.716 -9.927 1.00 98.06 284 THR A CA 1
ATOM 2192 C C . THR A 1 284 ? 17.562 -4.388 -9.433 1.00 98.06 284 THR A C 1
ATOM 2194 O O . THR A 1 284 ? 17.702 -3.452 -10.227 1.00 98.06 284 THR A O 1
ATOM 2197 N N . GLU A 1 285 ? 17.889 -4.279 -8.143 1.00 98.19 285 GLU A N 1
ATOM 2198 C CA . GLU A 1 285 ? 18.442 -3.057 -7.561 1.00 98.19 285 GLU A CA 1
ATOM 2199 C C . GLU A 1 285 ? 19.692 -2.588 -8.304 1.00 98.19 285 GLU A C 1
ATOM 2201 O O . GLU A 1 285 ? 20.570 -3.380 -8.640 1.00 98.19 285 GLU A O 1
ATOM 2206 N N . GLN A 1 286 ? 19.771 -1.284 -8.555 1.00 98.06 286 GLN A N 1
ATOM 2207 C CA . GLN A 1 286 ? 20.927 -0.646 -9.162 1.00 98.06 286 GLN A CA 1
ATOM 2208 C C . GLN A 1 286 ? 21.623 0.221 -8.111 1.00 98.06 286 GLN A C 1
ATOM 2210 O O . GLN A 1 286 ? 21.096 1.251 -7.697 1.00 98.06 286 GLN A O 1
ATOM 2215 N N . ILE A 1 287 ? 22.804 -0.213 -7.668 1.00 97.12 287 ILE A N 1
ATOM 2216 C CA . ILE A 1 287 ? 23.677 0.546 -6.758 1.00 97.12 287 ILE A CA 1
ATOM 2217 C C . ILE A 1 287 ? 24.798 1.171 -7.598 1.00 97.12 287 ILE A C 1
ATOM 2219 O O . ILE A 1 287 ? 25.962 0.792 -7.503 1.00 97.12 287 ILE A O 1
ATOM 2223 N N . ASN A 1 288 ? 24.397 2.043 -8.521 1.00 97.69 288 ASN A N 1
ATOM 2224 C CA . ASN A 1 288 ? 25.244 2.701 -9.515 1.00 97.69 288 ASN A CA 1
ATOM 2225 C C . ASN A 1 288 ? 24.535 3.965 -10.049 1.00 97.69 288 ASN A C 1
ATOM 2227 O O . ASN A 1 288 ? 23.440 4.316 -9.598 1.00 97.69 288 ASN A O 1
ATOM 2231 N N . GLU A 1 289 ? 25.127 4.614 -11.049 1.00 97.75 289 GLU A N 1
ATOM 2232 C CA . GLU A 1 289 ? 24.626 5.837 -11.680 1.00 97.75 289 GLU A CA 1
ATOM 2233 C C . GLU A 1 289 ? 23.205 5.712 -12.254 1.00 97.75 289 GLU A C 1
ATOM 2235 O O . GLU A 1 289 ? 22.451 6.686 -12.252 1.00 97.75 289 GLU A O 1
ATOM 2240 N N . ILE A 1 290 ? 22.792 4.517 -12.690 1.00 98.06 290 ILE A N 1
ATOM 2241 C CA . ILE A 1 290 ? 21.425 4.275 -13.166 1.00 98.06 290 ILE A CA 1
ATOM 2242 C C . ILE A 1 290 ? 20.437 4.340 -12.002 1.00 98.06 290 ILE A C 1
ATOM 2244 O O . ILE A 1 290 ? 19.373 4.948 -12.126 1.00 98.06 290 ILE A O 1
ATOM 2248 N N . GLY A 1 291 ? 20.772 3.729 -10.864 1.00 97.62 291 GLY A N 1
ATOM 2249 C CA . GLY A 1 291 ? 19.936 3.775 -9.665 1.00 97.62 291 GLY A CA 1
ATOM 2250 C C . GLY A 1 291 ? 19.697 5.205 -9.188 1.00 97.62 291 GLY A C 1
ATOM 2251 O O . GLY A 1 291 ? 18.553 5.580 -8.912 1.00 97.62 291 GLY A O 1
ATOM 2252 N N . ASP A 1 292 ? 20.754 6.018 -9.169 1.00 97.50 292 ASP A N 1
ATOM 2253 C CA . ASP A 1 292 ? 20.688 7.434 -8.800 1.00 97.50 292 ASP A CA 1
ATOM 2254 C C . ASP A 1 292 ? 19.884 8.265 -9.812 1.00 97.50 292 ASP A C 1
ATOM 2256 O O . ASP A 1 292 ? 19.094 9.136 -9.427 1.00 97.50 292 ASP A O 1
ATOM 2260 N N . LEU A 1 293 ? 20.014 7.969 -11.108 1.00 97.69 293 LEU A N 1
ATOM 2261 C CA . LEU A 1 293 ? 19.234 8.610 -12.167 1.00 97.69 293 LEU A CA 1
ATOM 2262 C C . LEU A 1 293 ? 17.733 8.316 -12.029 1.00 97.69 293 LEU A C 1
ATOM 2264 O O . LEU A 1 293 ? 16.918 9.240 -12.053 1.00 97.69 293 LEU A O 1
ATOM 2268 N N . LEU A 1 294 ? 17.361 7.044 -11.848 1.00 97.19 294 LEU A N 1
ATOM 2269 C CA . LEU A 1 294 ? 15.968 6.633 -11.645 1.00 97.19 294 LEU A CA 1
ATOM 2270 C C . LEU A 1 294 ? 15.386 7.263 -10.374 1.00 97.19 294 LEU A C 1
ATOM 2272 O O . LEU A 1 294 ? 14.244 7.728 -10.371 1.00 97.19 294 LEU A O 1
ATOM 2276 N N . GLN A 1 295 ? 16.177 7.308 -9.300 1.00 95.00 295 GLN A N 1
ATOM 2277 C CA . GLN A 1 295 ? 15.766 7.896 -8.031 1.00 95.00 295 GLN A CA 1
ATOM 2278 C C . GLN A 1 295 ? 15.519 9.405 -8.154 1.00 95.00 295 GLN A C 1
ATOM 2280 O O . GLN A 1 295 ? 14.486 9.894 -7.693 1.00 95.00 295 GLN A O 1
ATOM 2285 N N . SER A 1 296 ? 16.450 10.127 -8.783 1.00 95.06 296 SER A N 1
ATOM 2286 C CA . SER A 1 296 ? 16.390 11.582 -8.943 1.00 95.06 296 SER A CA 1
ATOM 2287 C C . SER A 1 296 ? 15.277 12.014 -9.894 1.00 95.06 296 SER A C 1
ATOM 2289 O O . SER A 1 296 ? 14.378 12.734 -9.466 1.00 95.06 296 SER A O 1
ATOM 2291 N N . ARG A 1 297 ? 15.264 11.519 -11.141 1.00 94.38 297 ARG A N 1
ATOM 2292 C CA . ARG A 1 297 ? 14.221 11.846 -12.133 1.00 94.38 297 ARG A CA 1
ATOM 2293 C C . ARG A 1 297 ? 12.836 11.409 -11.668 1.00 94.38 297 ARG A C 1
ATOM 2295 O O . ARG A 1 297 ? 11.859 12.120 -11.868 1.00 94.38 297 ARG A O 1
ATOM 2302 N N . GLY A 1 298 ? 12.747 10.249 -11.021 1.00 91.50 298 GLY A N 1
ATOM 2303 C CA . GLY A 1 298 ? 11.493 9.713 -10.506 1.00 91.50 298 GLY A CA 1
ATOM 2304 C C . GLY A 1 298 ? 10.988 10.379 -9.224 1.00 91.50 298 GLY A C 1
ATOM 2305 O O . GLY A 1 298 ? 9.902 10.016 -8.763 1.00 91.50 298 GLY A O 1
ATOM 2306 N N . HIS A 1 299 ? 11.755 11.294 -8.623 1.00 90.56 299 HIS A N 1
ATOM 2307 C CA . HIS A 1 299 ? 11.512 11.854 -7.291 1.00 90.56 299 HIS A CA 1
ATOM 2308 C C . HIS A 1 299 ? 11.193 10.775 -6.239 1.00 90.56 299 HIS A C 1
ATOM 2310 O O . HIS A 1 299 ? 10.191 10.824 -5.517 1.00 90.56 299 HIS A O 1
ATOM 2316 N N . GLU A 1 300 ? 12.017 9.731 -6.187 1.00 88.94 300 GLU A N 1
ATOM 2317 C CA . GLU A 1 300 ? 11.756 8.539 -5.386 1.00 88.94 300 GLU A CA 1
ATOM 2318 C C . GLU A 1 300 ? 12.222 8.710 -3.932 1.00 88.94 300 GLU A C 1
ATOM 2320 O O . GLU A 1 300 ? 13.141 8.046 -3.446 1.00 88.94 300 GLU A O 1
ATOM 2325 N N . TRP A 1 301 ? 11.512 9.581 -3.215 1.00 84.38 301 TRP 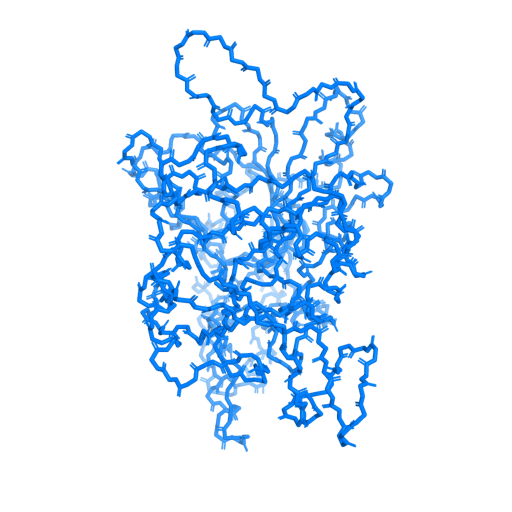A N 1
ATOM 2326 C CA . TRP A 1 301 ? 11.712 9.903 -1.799 1.00 84.38 301 TRP A CA 1
ATOM 2327 C C . TRP A 1 301 ? 10.412 9.694 -1.005 1.00 84.38 301 TRP A C 1
ATOM 2329 O O . TRP A 1 301 ? 9.303 9.722 -1.546 1.00 84.38 301 TRP A O 1
ATOM 2339 N N . GLY A 1 302 ? 10.506 9.419 0.295 1.00 73.50 302 GLY A N 1
ATOM 2340 C CA . GLY A 1 302 ? 9.342 9.446 1.184 1.00 73.50 302 GLY A CA 1
ATOM 2341 C C . GLY A 1 302 ? 8.836 10.878 1.367 1.00 73.50 302 GLY A C 1
ATOM 2342 O O . GLY A 1 302 ? 9.614 11.726 1.779 1.00 73.50 302 GLY A O 1
ATOM 2343 N N . VAL A 1 303 ? 7.550 11.141 1.113 1.00 66.62 303 VAL A N 1
ATOM 2344 C CA . VAL A 1 303 ? 6.970 12.498 1.229 1.00 66.62 303 VAL A CA 1
ATOM 2345 C C . VAL A 1 303 ? 7.036 13.007 2.673 1.00 66.62 303 VAL A C 1
ATOM 2347 O O . VAL A 1 303 ? 7.405 14.146 2.916 1.00 66.62 303 VAL A O 1
ATOM 2350 N N . THR A 1 304 ? 6.757 12.139 3.649 1.00 62.69 304 THR A N 1
ATOM 2351 C CA . THR A 1 304 ? 6.794 12.502 5.076 1.00 62.69 304 THR A CA 1
ATOM 2352 C C . THR A 1 304 ? 8.186 12.375 5.691 1.00 62.69 304 THR A C 1
ATOM 2354 O O . THR A 1 304 ? 8.561 13.165 6.546 1.00 62.69 304 THR A O 1
ATOM 2357 N N . THR A 1 305 ? 8.945 11.342 5.310 1.00 66.25 305 THR A N 1
ATOM 2358 C CA . THR A 1 305 ? 10.200 10.977 5.993 1.00 66.25 305 THR A CA 1
ATOM 2359 C C . THR A 1 305 ? 11.458 11.454 5.276 1.00 66.25 305 THR A C 1
ATOM 2361 O O . THR A 1 305 ? 12.544 11.329 5.831 1.00 66.25 305 THR A O 1
ATOM 2364 N N . GLY A 1 306 ? 11.355 11.895 4.020 1.00 74.31 306 GLY A N 1
ATOM 2365 C CA . GLY A 1 306 ? 12.503 12.206 3.162 1.00 74.31 306 GLY A CA 1
ATOM 2366 C C . GLY A 1 306 ? 13.364 10.993 2.779 1.00 74.31 306 GLY A C 1
ATOM 2367 O O . GLY A 1 306 ? 14.349 11.137 2.059 1.00 74.31 306 GLY A O 1
ATOM 2368 N N . ARG A 1 307 ? 13.024 9.775 3.230 1.00 78.19 307 ARG A N 1
ATOM 2369 C CA . ARG A 1 307 ? 13.864 8.587 3.021 1.00 78.19 307 ARG A CA 1
ATOM 2370 C C . ARG A 1 307 ? 13.954 8.242 1.533 1.00 78.19 307 ARG A C 1
ATOM 2372 O O . ARG A 1 307 ? 12.928 7.999 0.891 1.00 78.19 307 ARG A O 1
ATOM 2379 N N . LYS A 1 308 ? 15.183 8.164 1.016 1.00 87.50 308 LYS A N 1
ATOM 2380 C CA . LYS A 1 308 ? 15.494 7.685 -0.338 1.00 87.50 308 LYS A CA 1
ATOM 2381 C C . LYS A 1 308 ? 14.945 6.274 -0.561 1.00 87.50 308 LYS A C 1
ATOM 2383 O O . LYS A 1 308 ? 15.081 5.404 0.304 1.00 87.50 308 LYS A O 1
ATOM 2388 N N . ARG A 1 309 ? 14.323 6.042 -1.717 1.00 90.69 309 ARG A N 1
ATOM 2389 C CA . ARG A 1 309 ? 13.856 4.715 -2.137 1.00 90.69 309 ARG A CA 1
ATOM 2390 C C . ARG A 1 309 ? 14.936 4.030 -2.962 1.00 90.69 309 ARG A C 1
ATOM 2392 O O . ARG A 1 309 ? 15.544 4.643 -3.835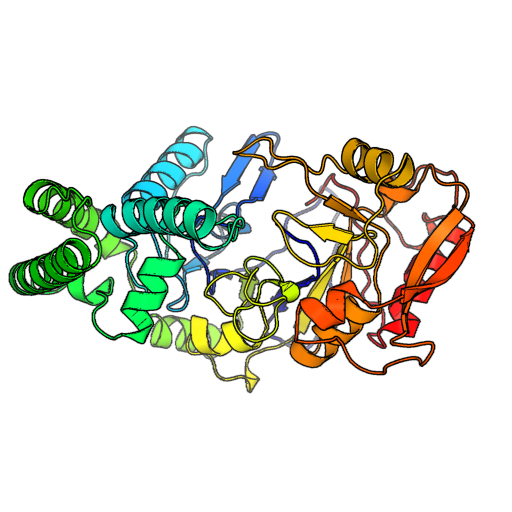 1.00 90.69 309 ARG A O 1
ATOM 2399 N N . ARG A 1 310 ? 15.126 2.741 -2.722 1.00 94.12 310 ARG A N 1
ATOM 2400 C CA . ARG A 1 310 ? 15.977 1.878 -3.543 1.00 94.12 310 ARG A CA 1
ATOM 2401 C C . ARG A 1 310 ? 15.347 1.763 -4.928 1.00 94.12 310 ARG A C 1
ATOM 2403 O O . ARG A 1 310 ? 14.132 1.562 -5.008 1.00 94.12 310 ARG A O 1
ATOM 2410 N N . CYS A 1 311 ? 16.140 1.913 -5.986 1.00 97.44 311 CYS A N 1
ATOM 2411 C CA . CYS A 1 311 ? 15.671 1.917 -7.373 1.00 97.44 311 CYS A CA 1
ATOM 2412 C C . CYS A 1 311 ? 16.376 0.825 -8.179 1.00 97.44 311 CYS A C 1
ATOM 2414 O O . CYS A 1 311 ? 17.524 0.482 -7.908 1.00 97.44 311 CYS A O 1
ATOM 2416 N N . GLY A 1 312 ? 15.670 0.254 -9.146 1.00 98.19 312 GLY A N 1
ATOM 2417 C CA . GLY A 1 312 ? 16.164 -0.855 -9.944 1.00 98.19 312 GLY A CA 1
ATOM 2418 C C . GLY A 1 312 ? 15.403 -1.000 -11.251 1.00 98.19 312 GLY A C 1
ATOM 2419 O O . GLY A 1 312 ? 14.364 -0.367 -11.447 1.00 98.19 312 GLY A O 1
ATOM 2420 N N . TRP A 1 313 ? 15.903 -1.851 -12.139 1.00 98.62 313 TRP A N 1
ATOM 2421 C CA . TRP A 1 313 ? 15.243 -2.136 -13.412 1.00 98.62 313 TRP A CA 1
ATOM 2422 C C . TRP A 1 313 ? 13.842 -2.732 -13.218 1.00 98.62 313 TRP A C 1
ATOM 2424 O O . TRP A 1 313 ? 13.526 -3.287 -12.156 1.00 98.62 313 TRP A O 1
ATOM 2434 N N . LEU A 1 314 ? 12.985 -2.620 -14.240 1.00 98.31 314 LEU A N 1
ATOM 2435 C CA . LEU A 1 314 ? 11.710 -3.337 -14.251 1.00 98.31 314 LEU A CA 1
ATOM 2436 C C . LEU A 1 314 ? 11.971 -4.841 -14.131 1.00 98.31 314 LEU A C 1
ATOM 2438 O O . LEU A 1 314 ? 12.855 -5.382 -14.792 1.00 98.31 314 LEU A O 1
ATOM 2442 N N . ASP A 1 315 ? 11.187 -5.498 -13.288 1.00 98.00 315 ASP A N 1
ATOM 2443 C CA . ASP A 1 315 ? 11.281 -6.925 -13.027 1.00 98.00 315 ASP A CA 1
ATOM 2444 C C . ASP A 1 315 ? 9.966 -7.604 -13.442 1.00 98.00 315 ASP A C 1
ATOM 2446 O O . ASP A 1 315 ? 8.898 -7.372 -12.868 1.00 98.00 315 ASP A O 1
ATOM 2450 N N . LEU A 1 316 ? 10.027 -8.414 -14.498 1.00 96.62 316 LEU A N 1
ATOM 2451 C CA . LEU A 1 316 ? 8.871 -9.138 -15.020 1.00 96.62 316 LEU A CA 1
ATOM 2452 C C . LEU A 1 316 ? 8.585 -10.411 -14.227 1.00 96.62 316 LEU A C 1
ATOM 2454 O O . LEU A 1 316 ? 7.461 -10.903 -14.294 1.00 96.62 316 LEU A O 1
ATOM 2458 N N . VAL A 1 317 ? 9.543 -10.938 -13.457 1.00 96.56 317 VAL A N 1
ATOM 2459 C CA . VAL A 1 317 ? 9.303 -12.097 -12.587 1.00 96.56 317 VAL A CA 1
ATOM 2460 C C . VAL A 1 317 ? 8.320 -11.702 -11.490 1.00 96.56 317 VAL A C 1
ATOM 2462 O O . VAL A 1 317 ? 7.311 -12.383 -11.295 1.00 96.56 317 VAL A O 1
ATOM 2465 N N . ILE A 1 318 ? 8.544 -10.556 -10.838 1.00 96.19 318 ILE A N 1
ATOM 2466 C CA . ILE A 1 318 ? 7.616 -10.052 -9.815 1.00 96.19 318 ILE A CA 1
ATOM 2467 C C . ILE A 1 318 ? 6.277 -9.604 -10.405 1.00 96.19 318 ILE A C 1
ATOM 2469 O O . ILE A 1 318 ? 5.245 -9.770 -9.758 1.00 96.19 318 ILE A O 1
ATOM 2473 N N . LEU A 1 319 ? 6.266 -9.055 -11.625 1.00 95.88 319 LEU A N 1
ATOM 2474 C CA . LEU A 1 319 ? 5.034 -8.600 -12.271 1.00 95.88 319 LEU A CA 1
ATOM 2475 C C . LEU A 1 319 ? 4.145 -9.781 -12.675 1.00 95.88 319 LEU A C 1
ATOM 2477 O O . LEU A 1 319 ? 2.942 -9.757 -12.418 1.00 95.88 319 LEU A O 1
ATOM 2481 N N . LYS A 1 320 ? 4.738 -10.844 -13.235 1.00 95.69 320 LYS A N 1
ATOM 2482 C CA . LYS A 1 320 ? 4.042 -12.112 -13.503 1.00 95.69 320 LYS A CA 1
ATOM 2483 C C . LYS A 1 320 ? 3.524 -12.737 -12.215 1.00 95.69 320 LYS A C 1
ATOM 2485 O O . LYS A 1 320 ? 2.375 -13.159 -12.169 1.00 95.69 320 LYS A O 1
ATOM 2490 N N . TYR A 1 321 ? 4.339 -12.753 -11.161 1.00 97.00 321 TYR A N 1
ATOM 2491 C CA . TYR A 1 321 ? 3.921 -13.239 -9.848 1.00 97.00 321 TYR A CA 1
ATOM 2492 C C . TYR A 1 321 ? 2.715 -12.470 -9.298 1.00 97.00 321 TYR A C 1
ATOM 2494 O O . TYR A 1 321 ? 1.715 -13.078 -8.922 1.00 97.00 321 TYR A O 1
ATOM 2502 N N . ALA A 1 322 ? 2.748 -11.138 -9.350 1.00 96.25 322 ALA A N 1
ATOM 2503 C CA . ALA A 1 322 ? 1.613 -10.319 -8.950 1.00 96.25 322 ALA A CA 1
ATOM 2504 C C . ALA A 1 322 ? 0.369 -10.565 -9.820 1.00 96.25 322 ALA A C 1
ATOM 2506 O O . ALA A 1 322 ? -0.744 -10.562 -9.294 1.00 96.25 322 ALA A O 1
ATOM 2507 N N . HIS A 1 323 ? 0.535 -10.804 -11.125 1.00 95.38 323 HIS A N 1
ATOM 2508 C CA . HIS A 1 323 ? -0.571 -11.157 -12.013 1.00 95.38 323 HIS A CA 1
ATOM 2509 C C . HIS A 1 323 ? -1.191 -12.515 -11.656 1.00 95.38 323 HIS A C 1
ATOM 2511 O O . HIS A 1 323 ? -2.413 -12.603 -11.592 1.00 95.38 323 HIS A O 1
ATOM 2517 N N . MET A 1 324 ? -0.383 -13.536 -11.342 1.00 95.44 324 MET A N 1
ATOM 2518 C CA . MET A 1 324 ? -0.884 -14.856 -10.927 1.00 95.44 324 MET A CA 1
ATOM 2519 C C . MET A 1 324 ? -1.804 -14.778 -9.701 1.00 95.44 324 MET A C 1
ATOM 2521 O O . MET A 1 324 ? -2.761 -15.539 -9.606 1.00 95.44 324 MET A O 1
ATOM 2525 N N . ILE A 1 325 ? -1.536 -13.848 -8.780 1.00 96.19 325 ILE A N 1
ATOM 2526 C CA . ILE A 1 325 ? -2.337 -13.663 -7.562 1.00 96.19 325 ILE A CA 1
ATOM 2527 C C . ILE A 1 325 ? -3.568 -12.787 -7.816 1.00 96.19 325 ILE A C 1
ATOM 2529 O O . ILE A 1 325 ? -4.644 -13.050 -7.287 1.00 96.19 325 ILE A O 1
ATOM 2533 N N . ASN A 1 326 ? -3.404 -11.710 -8.587 1.00 94.31 326 ASN A N 1
ATOM 2534 C CA . ASN A 1 326 ? -4.432 -10.676 -8.716 1.00 94.31 326 ASN A CA 1
ATOM 2535 C C . ASN A 1 326 ? -5.346 -10.840 -9.929 1.00 94.31 326 ASN A C 1
ATOM 2537 O O . ASN A 1 326 ? -6.380 -10.180 -9.981 1.00 94.31 326 ASN A O 1
ATOM 2541 N N . GLY A 1 327 ? -4.965 -11.655 -10.915 1.00 94.12 327 GLY A N 1
ATOM 2542 C CA . GLY A 1 327 ? -5.745 -11.852 -12.134 1.00 94.12 327 GLY A CA 1
ATOM 2543 C C . GLY A 1 327 ? -5.990 -10.550 -12.901 1.00 94.12 327 GLY A C 1
ATOM 2544 O O . GLY A 1 327 ? -7.125 -10.262 -13.266 1.00 94.12 327 GLY A O 1
ATOM 2545 N N . PHE A 1 328 ? -4.948 -9.729 -13.099 1.00 90.38 328 PHE A N 1
ATOM 2546 C CA . PHE A 1 328 ? -5.097 -8.427 -13.767 1.00 90.38 328 PHE A CA 1
ATOM 2547 C C . PHE A 1 328 ? -5.803 -8.541 -15.125 1.00 90.38 328 PHE A C 1
ATOM 2549 O O . PHE A 1 328 ? -5.373 -9.302 -15.989 1.00 90.38 328 PHE A O 1
ATOM 2556 N N . THR A 1 329 ? -6.836 -7.727 -15.331 1.00 87.81 329 THR A N 1
ATOM 2557 C CA . THR A 1 329 ? -7.538 -7.592 -16.614 1.00 87.81 329 THR A CA 1
ATOM 2558 C C . THR A 1 329 ? -6.883 -6.550 -17.520 1.00 87.81 329 THR A C 1
ATOM 2560 O O . THR A 1 329 ? -7.084 -6.572 -18.733 1.00 87.81 329 THR A O 1
ATOM 2563 N N . ALA A 1 330 ? -6.095 -5.639 -16.941 1.00 86.81 330 ALA A N 1
ATOM 2564 C CA . ALA A 1 330 ? -5.320 -4.624 -17.645 1.00 86.81 330 ALA A CA 1
ATOM 2565 C C . ALA A 1 330 ? -4.169 -4.099 -16.770 1.00 86.81 330 ALA A C 1
ATOM 2567 O O . ALA A 1 330 ? -4.165 -4.271 -15.549 1.00 86.81 330 ALA A O 1
ATOM 2568 N N . LEU A 1 331 ? -3.204 -3.417 -17.391 1.00 83.56 331 LEU A N 1
ATOM 2569 C CA . LEU A 1 331 ? -2.081 -2.776 -16.707 1.00 83.56 331 LEU A CA 1
ATOM 2570 C C . LEU A 1 331 ? -2.090 -1.263 -16.946 1.00 83.56 331 LEU A C 1
ATOM 2572 O O . LEU A 1 331 ? -2.396 -0.792 -18.038 1.00 83.56 331 LEU A O 1
ATOM 2576 N N . ALA A 1 332 ? -1.704 -0.501 -15.929 1.00 86.25 332 ALA A N 1
ATOM 2577 C CA . ALA A 1 332 ? -1.399 0.919 -16.050 1.00 86.25 332 ALA A CA 1
ATOM 2578 C C . ALA A 1 332 ? 0.107 1.105 -15.852 1.00 86.25 332 ALA A C 1
ATOM 2580 O O . ALA A 1 332 ? 0.595 1.021 -14.722 1.00 86.25 332 ALA A O 1
ATOM 2581 N N . LEU A 1 333 ? 0.841 1.320 -16.950 1.00 86.50 333 LEU A N 1
ATOM 2582 C CA . LEU A 1 333 ? 2.281 1.566 -16.912 1.00 86.50 333 LEU A CA 1
ATOM 2583 C C . LEU A 1 333 ? 2.548 3.052 -16.666 1.00 86.50 333 LEU A C 1
ATOM 2585 O O . LEU A 1 333 ? 2.169 3.915 -17.452 1.00 86.50 333 LEU A O 1
ATOM 2589 N N . THR A 1 334 ? 3.206 3.343 -15.555 1.00 86.06 334 THR A N 1
ATOM 2590 C CA . THR A 1 334 ? 3.438 4.698 -15.051 1.00 86.06 334 THR A CA 1
ATOM 2591 C C . THR A 1 334 ? 4.917 5.059 -15.110 1.00 86.06 334 THR A C 1
ATOM 2593 O O . THR A 1 334 ? 5.784 4.181 -15.079 1.00 86.06 334 THR A O 1
ATOM 2596 N N . LYS A 1 335 ? 5.206 6.366 -15.144 1.00 90.56 335 LYS A N 1
ATOM 2597 C CA . LYS A 1 335 ? 6.572 6.913 -15.096 1.00 90.56 335 LYS A CA 1
ATOM 2598 C C . LYS A 1 335 ? 7.488 6.426 -16.227 1.00 90.56 335 LYS A C 1
ATOM 2600 O O . LYS A 1 335 ? 8.679 6.202 -16.012 1.00 90.56 335 LYS A O 1
ATOM 2605 N N . LEU A 1 336 ? 6.929 6.239 -17.422 1.00 94.12 336 LEU A N 1
ATOM 2606 C CA . LEU A 1 336 ? 7.700 5.871 -18.612 1.00 94.12 336 LEU A CA 1
ATOM 2607 C C . LEU A 1 336 ? 8.709 6.970 -18.986 1.00 94.12 336 LEU A C 1
ATOM 2609 O O . LEU A 1 336 ? 9.848 6.660 -19.314 1.00 94.12 336 LEU A O 1
ATOM 2613 N N . ASP A 1 337 ? 8.316 8.234 -18.811 1.00 92.88 337 ASP A N 1
ATOM 2614 C CA . ASP A 1 337 ? 9.099 9.455 -19.063 1.00 92.88 337 ASP A CA 1
ATOM 2615 C C . ASP A 1 337 ? 10.425 9.532 -18.281 1.00 92.88 337 ASP A C 1
ATOM 2617 O O . ASP A 1 337 ? 11.387 10.220 -18.643 1.00 92.88 337 ASP A O 1
ATOM 2621 N N . ILE A 1 338 ? 10.525 8.768 -17.195 1.00 96.06 338 ILE A N 1
ATOM 2622 C CA . ILE A 1 338 ? 11.753 8.676 -16.407 1.00 96.06 338 ILE A CA 1
ATOM 2623 C C . ILE A 1 338 ? 12.867 8.000 -17.208 1.00 96.06 338 ILE A C 1
ATOM 2625 O O . ILE A 1 338 ? 14.032 8.371 -17.052 1.00 96.06 338 ILE A O 1
ATOM 2629 N N . LEU A 1 339 ? 12.509 7.077 -18.106 1.00 97.56 339 LEU A N 1
ATOM 2630 C CA . LEU A 1 339 ? 13.437 6.326 -18.947 1.00 97.56 339 LEU A CA 1
ATOM 2631 C C . LEU A 1 339 ? 13.842 7.077 -20.229 1.00 97.56 339 LEU A C 1
ATOM 2633 O O . LEU A 1 339 ? 14.738 6.613 -20.932 1.00 97.56 339 LEU A O 1
ATOM 2637 N N . ASP A 1 340 ? 13.249 8.247 -20.508 1.00 97.81 340 ASP A N 1
ATOM 2638 C CA . ASP A 1 340 ? 13.451 9.023 -21.745 1.00 97.81 340 ASP A CA 1
ATOM 2639 C C . ASP A 1 340 ? 14.912 9.333 -22.073 1.00 97.81 340 ASP A C 1
ATOM 2641 O O . ASP A 1 340 ? 15.251 9.504 -23.238 1.00 97.81 340 ASP A O 1
ATOM 2645 N N . VAL A 1 341 ? 15.775 9.419 -21.063 1.00 97.62 341 VAL A N 1
ATOM 2646 C CA . VAL A 1 341 ? 17.169 9.869 -21.197 1.00 97.62 341 VAL A CA 1
ATOM 2647 C C . VAL A 1 341 ? 18.174 8.734 -21.400 1.00 97.62 341 VAL A C 1
ATOM 2649 O O . VAL A 1 341 ? 19.342 9.003 -21.671 1.00 97.62 341 VAL A O 1
ATOM 2652 N N . LEU A 1 342 ? 17.747 7.480 -21.241 1.00 97.75 342 LEU A N 1
ATOM 2653 C CA . LEU A 1 342 ? 18.635 6.322 -21.268 1.00 97.75 342 LEU A CA 1
ATOM 2654 C C . LEU A 1 342 ? 19.000 5.923 -22.704 1.00 97.75 342 LEU A C 1
ATOM 2656 O O . LEU A 1 342 ? 18.167 5.979 -23.609 1.00 97.75 342 LEU A O 1
ATOM 2660 N N . ASP A 1 343 ? 20.245 5.481 -22.897 1.00 97.69 343 ASP A N 1
ATOM 2661 C CA . ASP A 1 343 ? 20.717 4.868 -24.147 1.00 97.69 343 ASP A CA 1
ATOM 2662 C C . ASP A 1 343 ? 20.235 3.418 -24.287 1.00 97.69 343 ASP A C 1
ATOM 2664 O O . ASP A 1 343 ? 19.815 2.993 -25.364 1.00 97.69 343 ASP A O 1
ATOM 2668 N N . GLU A 1 344 ? 20.234 2.678 -23.179 1.00 97.88 344 GLU A N 1
ATOM 2669 C CA . GLU A 1 344 ? 19.781 1.293 -23.080 1.00 97.88 344 GLU A CA 1
ATOM 2670 C C . GLU A 1 344 ? 18.979 1.093 -21.793 1.00 97.88 344 GLU A C 1
ATOM 2672 O O . GLU A 1 344 ? 19.241 1.716 -20.762 1.00 97.88 344 GLU A O 1
ATOM 2677 N N . ILE A 1 345 ? 17.992 0.204 -21.856 1.00 98.50 345 ILE A N 1
ATOM 2678 C CA . ILE A 1 345 ? 17.112 -0.140 -20.742 1.00 98.50 345 ILE A CA 1
ATOM 2679 C C . ILE A 1 345 ? 17.167 -1.651 -20.558 1.00 98.50 345 ILE A C 1
ATOM 2681 O O . ILE A 1 345 ? 16.934 -2.401 -21.505 1.00 98.50 345 ILE A O 1
ATOM 2685 N N . LYS A 1 346 ? 17.450 -2.105 -19.336 1.00 98.62 346 LYS A N 1
ATOM 2686 C CA . LYS A 1 346 ? 17.413 -3.532 -18.993 1.00 98.62 346 LYS A CA 1
ATOM 2687 C C . LYS A 1 346 ? 16.095 -3.885 -18.316 1.00 98.62 346 LYS A C 1
ATOM 2689 O O . LYS A 1 346 ? 15.558 -3.098 -17.538 1.00 98.62 346 LYS A O 1
ATOM 2694 N N . ILE A 1 347 ? 15.590 -5.082 -18.594 1.00 98.38 347 ILE A N 1
ATOM 2695 C CA . ILE A 1 347 ? 14.379 -5.636 -17.985 1.00 98.38 347 ILE A CA 1
ATOM 2696 C C . ILE A 1 347 ? 14.706 -7.028 -17.450 1.00 98.38 347 ILE A C 1
ATOM 2698 O O . ILE A 1 347 ? 15.197 -7.871 -18.195 1.00 98.38 347 ILE A O 1
ATOM 2702 N N . GLY A 1 348 ? 14.472 -7.272 -16.161 1.00 98.31 348 GLY A N 1
ATOM 2703 C CA . GLY A 1 348 ? 14.659 -8.592 -15.560 1.00 98.31 348 GLY A CA 1
ATOM 2704 C C . GLY A 1 348 ? 13.554 -9.539 -16.019 1.00 98.31 348 GLY A C 1
ATOM 2705 O O . GLY A 1 348 ? 12.398 -9.344 -15.653 1.00 98.31 348 GLY A O 1
ATOM 2706 N N . VAL A 1 349 ? 13.887 -10.550 -16.822 1.00 97.88 349 VAL A N 1
ATOM 2707 C CA . VAL A 1 349 ? 12.903 -11.454 -17.456 1.00 97.88 349 VAL A CA 1
ATOM 2708 C C . VAL A 1 349 ? 12.818 -12.825 -16.787 1.00 97.88 349 VAL A C 1
ATOM 2710 O O . VAL A 1 349 ? 11.786 -13.493 -16.877 1.00 97.88 349 VAL A O 1
ATOM 2713 N N . ALA A 1 350 ? 13.878 -13.242 -16.091 1.00 98.06 350 ALA A N 1
ATOM 2714 C CA . ALA A 1 350 ? 13.933 -14.504 -15.364 1.00 98.06 350 ALA A CA 1
ATOM 2715 C C . ALA A 1 350 ? 14.901 -14.426 -14.179 1.00 98.06 350 ALA A C 1
ATOM 2717 O O . ALA A 1 350 ? 15.841 -13.631 -14.169 1.00 98.06 350 ALA A O 1
ATOM 2718 N N . TYR A 1 351 ? 14.702 -15.310 -13.203 1.00 98.38 351 TYR A N 1
ATOM 2719 C CA . TYR A 1 351 ? 15.662 -15.554 -12.131 1.00 98.38 351 TYR A CA 1
ATOM 2720 C C . TYR A 1 351 ? 16.386 -16.875 -12.359 1.00 98.38 351 TYR A C 1
ATOM 2722 O O . TYR A 1 351 ? 15.788 -17.857 -12.809 1.00 98.38 351 TYR A O 1
ATOM 2730 N N . LYS A 1 352 ? 17.670 -16.907 -12.006 1.00 98.19 352 LYS A N 1
ATOM 2731 C CA . LYS A 1 352 ? 18.491 -18.113 -11.926 1.00 98.19 352 LYS A CA 1
ATOM 2732 C C . LYS A 1 352 ? 18.908 -18.359 -10.485 1.00 98.19 352 LYS A C 1
ATOM 2734 O O . LYS A 1 352 ? 19.265 -17.431 -9.770 1.00 98.19 352 LYS A O 1
ATOM 2739 N N . LEU A 1 353 ? 18.891 -19.619 -10.070 1.00 97.00 353 LEU A N 1
ATOM 2740 C CA . LEU A 1 353 ? 19.387 -20.059 -8.772 1.00 97.00 353 LEU A CA 1
ATOM 2741 C C . LEU A 1 353 ? 20.360 -21.216 -9.000 1.00 97.00 353 LEU A C 1
ATOM 2743 O O . LEU A 1 353 ? 19.980 -22.246 -9.559 1.00 97.00 353 LEU A O 1
ATOM 2747 N N . GLY A 1 354 ? 21.632 -21.027 -8.634 1.00 93.94 354 GLY A N 1
ATOM 2748 C CA . GLY A 1 354 ? 22.690 -22.000 -8.936 1.00 93.94 354 GLY A CA 1
ATOM 2749 C C . GLY A 1 354 ? 22.824 -22.276 -10.440 1.00 93.94 354 GLY A C 1
ATOM 2750 O O . GLY A 1 354 ? 22.891 -23.432 -10.854 1.00 93.94 354 GLY A O 1
ATOM 2751 N N . GLY A 1 355 ? 22.755 -21.226 -11.267 1.00 94.75 355 GLY A N 1
ATOM 2752 C CA . GLY A 1 355 ? 22.849 -21.307 -12.730 1.00 94.75 355 GLY A CA 1
ATOM 2753 C C . GLY A 1 355 ? 21.595 -21.813 -13.461 1.00 94.75 355 GLY A C 1
ATOM 2754 O O . GLY A 1 355 ? 21.534 -21.723 -14.688 1.00 94.75 355 GLY A O 1
ATOM 2755 N N . LYS A 1 356 ? 20.566 -22.305 -12.756 1.00 97.00 356 LYS A N 1
ATOM 2756 C CA . LYS A 1 356 ? 19.328 -22.821 -13.369 1.00 97.00 356 LYS A CA 1
ATOM 2757 C C . LYS A 1 356 ? 18.204 -21.797 -13.300 1.00 97.00 356 LYS A C 1
ATOM 2759 O O . LYS A 1 356 ? 17.944 -21.254 -12.229 1.00 97.00 356 LYS A O 1
ATOM 2764 N N . ARG A 1 357 ? 17.507 -21.563 -14.419 1.00 97.69 357 ARG A N 1
ATOM 2765 C CA . ARG A 1 357 ? 16.301 -20.719 -14.438 1.00 97.69 357 ARG A CA 1
ATOM 2766 C C . ARG A 1 357 ? 15.210 -21.341 -13.563 1.00 97.69 357 ARG A C 1
ATOM 2768 O O . ARG A 1 357 ? 14.956 -22.540 -13.672 1.00 97.69 357 ARG A O 1
ATOM 2775 N N . ILE A 1 358 ? 14.558 -20.527 -12.737 1.00 97.25 358 ILE A N 1
ATOM 2776 C CA . ILE A 1 358 ? 13.420 -20.941 -11.907 1.00 97.25 358 ILE A CA 1
ATOM 2777 C C . ILE A 1 358 ? 12.112 -20.335 -12.442 1.00 97.25 358 ILE A C 1
ATOM 2779 O O . ILE A 1 358 ? 12.109 -19.173 -12.850 1.00 97.25 358 ILE A O 1
ATOM 2783 N N . PRO A 1 359 ? 10.995 -21.090 -12.454 1.00 94.00 359 PRO A N 1
ATOM 2784 C CA . PRO A 1 359 ? 9.715 -20.609 -12.980 1.00 94.00 359 PRO A CA 1
ATOM 2785 C C . PRO A 1 359 ? 8.846 -19.895 -11.930 1.00 94.00 359 PRO A C 1
ATOM 2787 O O . PRO A 1 359 ? 7.703 -19.555 -12.218 1.00 94.00 359 PRO A O 1
ATOM 2790 N N . TYR A 1 360 ? 9.348 -19.699 -10.707 1.00 94.75 360 TYR A N 1
ATOM 2791 C CA . TYR A 1 360 ? 8.596 -19.155 -9.576 1.00 94.75 360 TYR A CA 1
ATOM 2792 C C . TYR A 1 360 ? 9.348 -18.013 -8.891 1.00 94.75 360 TYR A C 1
ATOM 2794 O O . TYR A 1 360 ? 10.574 -17.913 -8.970 1.00 94.75 360 TYR A O 1
ATOM 2802 N N . PHE A 1 361 ? 8.604 -17.177 -8.168 1.00 96.00 361 PHE A N 1
ATOM 2803 C CA . PHE A 1 361 ? 9.168 -16.175 -7.272 1.00 96.00 361 PHE A CA 1
ATOM 2804 C C . PHE A 1 361 ? 9.539 -16.827 -5.925 1.00 96.00 361 PHE A C 1
ATOM 2806 O O . PHE A 1 361 ? 8.672 -17.442 -5.300 1.00 96.00 361 PHE A O 1
ATOM 2813 N N . PRO A 1 362 ? 10.803 -16.756 -5.465 1.00 96.25 362 PRO A N 1
ATOM 2814 C CA . PRO A 1 362 ? 11.187 -17.335 -4.180 1.00 96.25 362 PRO A CA 1
ATOM 2815 C C . PRO A 1 362 ? 10.473 -16.677 -2.993 1.00 96.25 362 PRO A C 1
ATOM 2817 O O . PRO A 1 362 ? 10.600 -15.475 -2.776 1.00 96.25 362 PRO A O 1
ATOM 2820 N N . ALA A 1 363 ? 9.788 -17.483 -2.178 1.00 92.56 363 ALA A N 1
ATOM 2821 C CA . ALA A 1 363 ? 9.105 -17.007 -0.970 1.00 92.56 363 ALA A CA 1
ATOM 2822 C C . ALA A 1 363 ? 10.079 -16.607 0.156 1.00 92.56 363 ALA A C 1
ATOM 2824 O O . ALA A 1 363 ? 9.805 -15.712 0.952 1.00 92.56 363 ALA A O 1
ATOM 2825 N N . ASN A 1 364 ? 11.232 -17.274 0.232 1.00 91.38 364 ASN A N 1
ATOM 2826 C CA . ASN A 1 364 ? 12.220 -17.070 1.285 1.00 91.38 364 ASN A CA 1
ATOM 2827 C C . ASN A 1 364 ? 13.236 -15.968 0.913 1.00 91.38 364 ASN A C 1
ATOM 2829 O O . ASN A 1 364 ? 13.755 -15.950 -0.206 1.00 91.38 364 ASN A O 1
ATOM 2833 N N . GLN A 1 365 ? 13.558 -15.077 1.862 1.00 90.12 365 GLN A N 1
ATOM 2834 C CA . GLN A 1 365 ? 14.477 -13.954 1.634 1.00 90.12 365 GLN A CA 1
ATOM 2835 C C . GLN A 1 365 ? 15.907 -14.405 1.335 1.00 90.12 365 GLN A C 1
ATOM 2837 O O . GLN A 1 365 ? 16.547 -13.830 0.458 1.00 90.12 365 GLN A O 1
ATOM 2842 N N . GLU A 1 366 ? 16.410 -15.426 2.024 1.00 91.69 366 GLU A N 1
ATOM 2843 C CA . GLU A 1 366 ? 17.767 -15.939 1.833 1.00 91.69 366 GLU A CA 1
ATOM 2844 C C . GLU A 1 366 ? 17.947 -16.561 0.443 1.00 91.69 366 GLU A C 1
ATOM 2846 O O . GLU A 1 366 ? 19.029 -16.470 -0.136 1.00 91.69 366 GLU A O 1
ATOM 2851 N N . ILE A 1 367 ? 16.894 -17.165 -0.118 1.00 95.19 367 ILE A N 1
ATOM 2852 C CA . ILE A 1 367 ? 16.886 -17.640 -1.508 1.00 95.19 367 ILE A CA 1
ATOM 2853 C C . ILE A 1 367 ? 16.764 -16.458 -2.469 1.00 95.19 367 ILE A C 1
ATOM 2855 O O . ILE A 1 367 ? 17.532 -16.375 -3.424 1.00 95.19 367 ILE A O 1
ATOM 2859 N N . LEU A 1 368 ? 15.842 -15.525 -2.209 1.00 95.56 368 LEU A N 1
ATOM 2860 C CA . LEU A 1 368 ? 15.619 -14.362 -3.068 1.00 95.56 368 LEU A CA 1
ATOM 2861 C C . LEU A 1 368 ? 16.863 -13.462 -3.174 1.00 95.56 368 LEU A C 1
ATOM 2863 O O . LEU A 1 368 ? 17.077 -12.847 -4.209 1.00 95.56 368 LEU A O 1
ATOM 2867 N N . GLN A 1 369 ? 17.711 -13.404 -2.144 1.00 94.75 369 GLN A N 1
ATOM 2868 C CA . GLN A 1 369 ? 18.995 -12.687 -2.181 1.00 94.75 369 GLN A CA 1
ATOM 2869 C C . GLN A 1 369 ? 20.056 -13.357 -3.061 1.00 94.75 369 GLN A C 1
ATOM 2871 O O . GLN A 1 369 ? 20.996 -12.692 -3.481 1.00 94.75 369 GLN A O 1
ATOM 2876 N N . LYS A 1 370 ? 19.932 -14.663 -3.314 1.00 96.56 370 LYS A N 1
ATOM 2877 C CA . LYS A 1 370 ? 20.901 -15.453 -4.088 1.00 96.56 370 LYS A CA 1
ATOM 2878 C C . LYS A 1 370 ? 20.523 -15.583 -5.559 1.00 96.56 370 LYS A C 1
ATOM 2880 O O . LYS A 1 370 ? 21.247 -16.244 -6.300 1.00 96.56 370 LYS A O 1
ATOM 2885 N N . VAL A 1 371 ? 19.379 -15.036 -5.973 1.00 97.69 371 VAL A N 1
ATOM 2886 C CA . VAL A 1 371 ? 18.972 -15.128 -7.373 1.00 97.69 371 VAL A CA 1
ATOM 2887 C C . VAL A 1 371 ? 19.857 -14.242 -8.235 1.00 97.69 371 VAL A C 1
ATOM 2889 O O . VAL A 1 371 ? 20.119 -13.084 -7.917 1.00 97.69 371 VAL A O 1
ATOM 2892 N N . GLU A 1 372 ? 20.271 -14.785 -9.366 1.00 98.00 372 GLU A N 1
ATOM 2893 C CA . GLU A 1 372 ? 20.882 -14.026 -10.443 1.00 98.00 372 GLU A CA 1
ATOM 2894 C C . GLU A 1 372 ? 19.780 -13.621 -11.419 1.00 98.00 372 GLU A C 1
ATOM 2896 O O . GLU A 1 372 ? 18.999 -14.461 -11.878 1.00 98.00 372 GLU A O 1
ATOM 2901 N N . VAL A 1 373 ? 19.695 -12.333 -11.738 1.00 98.38 373 VAL A N 1
ATOM 2902 C CA . VAL A 1 373 ? 18.699 -11.839 -12.691 1.00 98.38 373 VAL A CA 1
ATOM 2903 C C . VAL A 1 373 ? 19.220 -12.007 -14.111 1.00 98.38 373 VAL A C 1
ATOM 2905 O O . VAL A 1 373 ? 20.313 -11.557 -14.453 1.00 98.38 373 VAL A O 1
ATOM 2908 N N . GLU A 1 374 ? 18.409 -12.624 -14.959 1.00 98.38 374 GLU A N 1
ATOM 2909 C CA . GLU A 1 374 ? 18.605 -12.595 -16.398 1.00 98.38 374 GLU A CA 1
ATOM 2910 C C . GLU A 1 374 ? 17.885 -11.382 -16.991 1.00 98.38 374 GLU A C 1
ATOM 2912 O O . GLU A 1 374 ? 16.689 -11.191 -16.757 1.00 98.38 374 GLU A O 1
ATOM 2917 N N . TYR A 1 375 ? 18.620 -10.574 -17.756 1.00 98.50 375 TYR A N 1
ATOM 2918 C CA . TYR A 1 375 ? 18.116 -9.336 -18.338 1.00 98.50 375 TYR A CA 1
ATOM 2919 C C . TYR A 1 375 ? 17.935 -9.442 -19.850 1.00 98.50 375 TYR A C 1
ATOM 2921 O O . TYR A 1 375 ? 18.823 -9.916 -20.557 1.00 98.50 375 TYR A O 1
ATOM 2929 N N . GLU A 1 376 ? 16.831 -8.894 -20.341 1.00 97.94 376 GLU A N 1
ATOM 2930 C CA . GLU A 1 376 ? 16.687 -8.466 -21.729 1.00 97.94 376 GLU A CA 1
ATOM 2931 C C . GLU A 1 376 ? 17.099 -6.992 -21.829 1.00 97.94 376 GLU A C 1
ATOM 2933 O O . GLU A 1 376 ? 16.710 -6.178 -20.988 1.00 97.94 376 GLU A O 1
ATOM 2938 N N . THR A 1 377 ? 17.920 -6.646 -22.823 1.00 98.50 377 THR A N 1
ATOM 2939 C CA . THR A 1 377 ? 18.365 -5.262 -23.053 1.00 98.50 377 THR A CA 1
ATOM 2940 C C . THR A 1 377 ? 17.641 -4.697 -24.264 1.00 98.50 377 THR A C 1
ATOM 2942 O O . THR A 1 377 ? 17.658 -5.293 -25.338 1.00 98.50 377 THR A O 1
ATOM 2945 N N . MET A 1 378 ? 17.012 -3.540 -24.087 1.00 98.12 378 MET A N 1
ATOM 2946 C CA . MET A 1 378 ? 16.282 -2.824 -25.125 1.00 98.12 378 MET A CA 1
ATOM 2947 C C . MET A 1 378 ? 16.932 -1.463 -25.389 1.00 98.12 378 MET A C 1
ATOM 2949 O O . MET A 1 378 ? 17.421 -0.827 -24.452 1.00 98.12 378 MET A O 1
ATOM 2953 N N . PRO A 1 379 ? 16.909 -0.965 -26.636 1.00 98.44 379 PRO A N 1
ATOM 2954 C CA . PRO A 1 379 ? 17.412 0.366 -26.931 1.00 98.44 379 PRO A CA 1
ATOM 2955 C C . PRO A 1 379 ? 16.507 1.430 -26.301 1.00 98.44 379 PRO A C 1
ATOM 2957 O O . PRO A 1 379 ? 15.291 1.436 -26.513 1.00 98.44 379 PRO A O 1
ATOM 2960 N N . GLY A 1 380 ? 17.108 2.376 -25.589 1.00 97.56 380 GLY A N 1
ATOM 2961 C CA . GLY A 1 380 ? 16.434 3.574 -25.113 1.00 97.56 380 GLY A CA 1
ATOM 2962 C C . GLY A 1 380 ? 16.088 4.529 -26.260 1.00 97.56 380 GLY A C 1
ATOM 2963 O O . GLY A 1 380 ? 16.616 4.438 -27.381 1.00 97.56 380 GLY A O 1
ATOM 2964 N N . TRP A 1 381 ? 15.132 5.423 -26.008 1.00 97.88 381 TRP A N 1
ATOM 2965 C CA . TRP A 1 381 ? 14.542 6.271 -27.049 1.00 97.88 381 TRP A CA 1
ATOM 2966 C C . TRP A 1 381 ? 15.054 7.710 -27.093 1.00 97.88 381 TRP A C 1
ATOM 2968 O O . TRP A 1 381 ? 14.830 8.358 -28.114 1.00 97.88 381 TRP A O 1
ATOM 2978 N N . LYS A 1 382 ? 15.764 8.195 -26.065 1.00 97.50 382 LYS A N 1
ATOM 2979 C CA . LYS A 1 382 ? 16.410 9.528 -26.038 1.00 97.50 382 LYS A CA 1
ATOM 2980 C C . LYS A 1 382 ? 15.511 10.668 -26.528 1.00 97.50 382 LYS A C 1
ATOM 2982 O O . LYS A 1 382 ? 15.959 11.554 -27.249 1.00 97.50 382 LYS A O 1
ATOM 2987 N N . THR A 1 383 ? 14.227 10.601 -26.190 1.00 96.00 383 THR A N 1
ATOM 2988 C CA . THR A 1 383 ? 13.181 11.512 -26.672 1.00 96.00 383 THR A CA 1
ATOM 2989 C C . THR A 1 383 ? 12.209 11.772 -25.532 1.00 96.00 383 THR A C 1
ATOM 2991 O O . THR A 1 383 ? 11.804 10.825 -24.865 1.00 96.00 383 THR A O 1
ATOM 2994 N N . ASP A 1 384 ? 11.835 13.033 -25.321 1.00 95.31 384 ASP A N 1
ATOM 2995 C CA . ASP A 1 384 ? 10.857 13.421 -24.302 1.00 95.31 384 ASP A CA 1
ATOM 2996 C C . ASP A 1 384 ? 9.454 12.896 -24.653 1.00 95.31 384 ASP A C 1
ATOM 2998 O O . ASP A 1 384 ? 8.925 13.168 -25.733 1.00 95.31 384 ASP A O 1
ATOM 3002 N N . THR A 1 385 ? 8.850 12.141 -23.736 1.00 93.38 385 THR A N 1
ATOM 3003 C CA . THR A 1 385 ? 7.507 11.561 -23.872 1.00 93.38 385 THR A CA 1
ATOM 3004 C C . THR A 1 385 ? 6.460 12.242 -22.987 1.00 93.38 385 THR A C 1
ATOM 3006 O O . THR A 1 385 ? 5.277 11.895 -23.049 1.00 93.38 385 THR A O 1
ATOM 3009 N N . THR A 1 386 ? 6.823 13.261 -22.202 1.00 89.38 386 THR A N 1
ATOM 3010 C CA . THR A 1 386 ? 5.916 13.930 -21.247 1.00 89.38 386 THR A CA 1
ATOM 3011 C C . THR A 1 386 ? 4.702 14.596 -21.917 1.00 89.38 386 THR A C 1
ATOM 3013 O O . THR A 1 386 ? 3.617 14.701 -21.318 1.00 89.38 386 THR A O 1
ATOM 3016 N N . GLY A 1 387 ? 4.858 15.006 -23.180 1.00 89.69 387 GLY A N 1
ATOM 3017 C CA . GLY A 1 387 ? 3.825 15.596 -24.032 1.00 89.69 387 GLY A CA 1
ATOM 3018 C C . GLY A 1 387 ? 2.903 14.594 -24.738 1.00 89.69 387 GLY A C 1
ATOM 3019 O O . GLY A 1 387 ? 1.862 15.008 -25.244 1.00 89.69 387 GLY A O 1
ATOM 3020 N N . ALA A 1 388 ? 3.221 13.295 -24.739 1.00 88.25 388 ALA A N 1
ATOM 3021 C CA . ALA A 1 388 ? 2.436 12.279 -25.442 1.00 88.25 388 ALA A CA 1
ATOM 3022 C C . ALA A 1 388 ? 1.018 12.149 -24.855 1.00 88.25 388 ALA A C 1
ATOM 3024 O O . ALA A 1 388 ? 0.827 12.124 -23.634 1.00 88.25 388 ALA A O 1
ATOM 3025 N N . ARG A 1 389 ? -0.007 12.099 -25.713 1.00 85.75 389 ARG A N 1
ATOM 3026 C CA . ARG A 1 389 ? -1.428 11.972 -25.329 1.00 85.75 389 ARG A CA 1
ATOM 3027 C C . ARG A 1 389 ? -2.154 10.839 -26.051 1.00 85.75 389 ARG A C 1
ATOM 3029 O O . ARG A 1 389 ? -3.278 10.513 -25.669 1.00 85.75 389 ARG A O 1
ATOM 3036 N N . LYS A 1 390 ? -1.531 10.245 -27.062 1.00 87.31 390 LYS A N 1
ATOM 3037 C CA . LYS A 1 390 ? -2.011 9.088 -27.818 1.00 87.31 390 LYS A CA 1
ATOM 3038 C C . LYS A 1 390 ? -0.882 8.081 -27.994 1.00 87.31 390 LYS A C 1
ATOM 3040 O O . LYS A 1 390 ? 0.289 8.417 -27.836 1.00 87.31 390 LYS A O 1
ATOM 3045 N N . TRP A 1 391 ? -1.241 6.846 -28.328 1.00 86.56 391 TRP A N 1
ATOM 3046 C CA . TRP A 1 391 ? -0.275 5.773 -28.557 1.00 86.56 391 TRP A CA 1
ATOM 3047 C C . TRP A 1 391 ? 0.736 6.132 -29.653 1.00 86.56 391 TRP A C 1
ATOM 3049 O O . TRP A 1 391 ? 1.934 5.893 -29.513 1.00 86.56 391 TRP A O 1
ATOM 3059 N N . GLU A 1 392 ? 0.249 6.773 -30.712 1.00 92.56 392 GLU A N 1
ATOM 3060 C CA . GLU A 1 392 ? 1.031 7.170 -31.879 1.00 92.56 392 GLU A CA 1
ATOM 3061 C C . GLU A 1 392 ? 2.014 8.311 -31.579 1.00 92.56 392 GLU A C 1
ATOM 3063 O O . GLU A 1 392 ? 2.967 8.492 -32.331 1.00 92.56 392 GLU A O 1
ATOM 3068 N N . ASP A 1 393 ? 1.823 9.044 -30.474 1.00 90.31 393 ASP A N 1
ATOM 3069 C CA . ASP A 1 393 ? 2.749 10.095 -30.037 1.00 90.31 393 ASP A CA 1
ATOM 3070 C C . ASP A 1 393 ? 4.026 9.503 -29.406 1.00 90.31 393 ASP A C 1
ATOM 3072 O O . ASP A 1 393 ? 5.040 10.190 -29.290 1.00 90.31 393 ASP A O 1
ATOM 3076 N N . LEU A 1 394 ? 3.991 8.237 -28.963 1.00 93.81 394 LEU A N 1
ATOM 3077 C CA . LEU A 1 394 ? 5.145 7.574 -28.354 1.00 93.81 394 LEU A CA 1
ATOM 3078 C C . LEU A 1 394 ? 6.149 7.128 -29.426 1.00 93.81 394 LEU A C 1
ATOM 3080 O O . LEU A 1 394 ? 5.745 6.524 -30.425 1.00 93.81 394 LEU A O 1
ATOM 3084 N N . PRO A 1 395 ? 7.466 7.308 -29.206 1.00 95.81 395 PRO A N 1
ATOM 3085 C CA . PRO A 1 395 ? 8.469 6.833 -30.147 1.00 95.81 395 PRO A CA 1
ATOM 3086 C C . PRO A 1 395 ? 8.411 5.298 -30.270 1.00 95.81 395 PRO A C 1
ATOM 3088 O O . PRO A 1 395 ? 8.157 4.612 -29.273 1.00 95.81 395 PRO A O 1
ATOM 3091 N N . PRO A 1 396 ? 8.719 4.716 -31.448 1.00 97.06 396 PRO A N 1
ATOM 3092 C CA . PRO A 1 396 ? 8.605 3.270 -31.673 1.00 97.06 396 PRO A CA 1
ATOM 3093 C C . PRO A 1 396 ? 9.336 2.404 -30.637 1.00 97.06 396 PRO A C 1
ATOM 3095 O O . PRO A 1 396 ? 8.853 1.341 -30.256 1.00 97.06 396 PRO A O 1
ATOM 3098 N N . LYS A 1 397 ? 10.479 2.877 -30.127 1.00 97.88 397 LYS A N 1
ATOM 3099 C CA . LYS A 1 397 ? 11.249 2.208 -29.070 1.00 97.88 397 LYS A CA 1
ATOM 3100 C C . LYS A 1 397 ? 10.518 2.184 -27.716 1.00 97.88 397 LYS A C 1
ATOM 3102 O O . LYS A 1 397 ? 10.532 1.151 -27.053 1.00 97.88 397 LYS A O 1
ATOM 3107 N N . ALA A 1 398 ? 9.820 3.259 -27.341 1.00 96.06 398 ALA A N 1
ATOM 3108 C CA . ALA A 1 398 ? 8.980 3.284 -26.139 1.00 96.06 398 ALA A CA 1
ATOM 3109 C C . ALA A 1 398 ? 7.747 2.382 -26.298 1.00 96.06 398 ALA A C 1
ATOM 3111 O O . ALA A 1 398 ? 7.405 1.623 -25.393 1.00 96.06 398 ALA A O 1
ATOM 3112 N N . GLN A 1 399 ? 7.120 2.382 -27.479 1.00 95.12 399 GLN A N 1
ATOM 3113 C CA . GLN A 1 399 ? 6.036 1.442 -27.781 1.00 95.12 399 GLN A CA 1
ATOM 3114 C C . GLN A 1 399 ? 6.505 -0.021 -27.699 1.00 95.12 399 GLN A C 1
ATOM 3116 O O . GLN A 1 399 ? 5.786 -0.874 -27.183 1.00 95.12 399 GLN A O 1
ATOM 3121 N N . ASN A 1 400 ? 7.716 -0.323 -28.182 1.00 96.19 400 ASN A N 1
ATOM 3122 C CA . ASN A 1 400 ? 8.313 -1.656 -28.076 1.00 96.19 400 ASN A CA 1
ATOM 3123 C C . ASN A 1 400 ? 8.556 -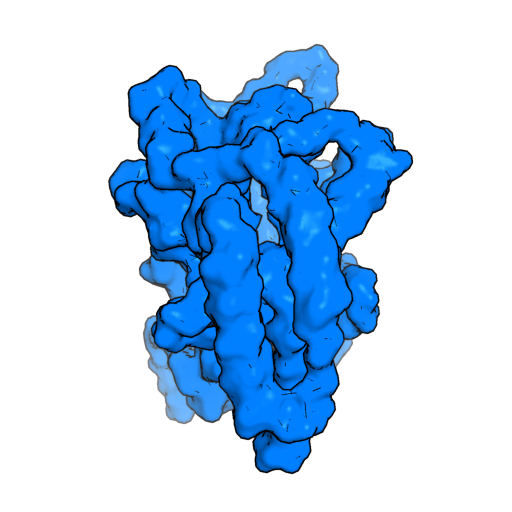2.060 -26.622 1.00 96.19 400 ASN A C 1
ATOM 3125 O O . ASN A 1 400 ? 8.287 -3.207 -26.278 1.00 96.19 400 ASN A O 1
ATOM 3129 N N . TYR A 1 401 ? 9.013 -1.134 -25.775 1.00 96.62 401 TYR A N 1
ATOM 3130 C CA . TYR A 1 401 ? 9.148 -1.374 -24.340 1.00 96.62 401 TYR A CA 1
ATOM 3131 C C . TYR A 1 401 ? 7.807 -1.791 -23.716 1.00 96.62 401 TYR A C 1
ATOM 3133 O O . TYR A 1 401 ? 7.733 -2.819 -23.049 1.00 96.62 401 TYR A O 1
ATOM 3141 N N . ILE A 1 402 ? 6.722 -1.063 -24.011 1.00 93.75 402 ILE A N 1
ATOM 3142 C CA . ILE A 1 402 ? 5.372 -1.397 -23.523 1.00 93.75 402 ILE A CA 1
ATOM 3143 C C . ILE A 1 402 ? 4.926 -2.777 -24.026 1.00 93.75 402 ILE A C 1
ATOM 3145 O O . ILE A 1 402 ? 4.516 -3.614 -23.223 1.00 93.75 402 ILE A O 1
ATOM 3149 N N . ARG A 1 403 ? 5.078 -3.050 -25.329 1.00 93.00 403 ARG A N 1
ATOM 3150 C CA . ARG A 1 403 ? 4.747 -4.358 -25.921 1.00 93.00 403 ARG A CA 1
ATOM 3151 C C . ARG A 1 403 ? 5.554 -5.501 -25.300 1.00 93.00 403 ARG A C 1
ATOM 3153 O O . ARG A 1 403 ? 5.019 -6.587 -25.110 1.00 93.00 403 ARG A O 1
ATOM 3160 N N . CYS A 1 404 ? 6.825 -5.274 -24.961 1.00 93.81 404 CYS A N 1
ATOM 3161 C CA . CYS A 1 404 ? 7.654 -6.267 -24.277 1.00 93.81 404 CYS A CA 1
ATOM 3162 C C . CYS A 1 404 ? 7.061 -6.634 -22.907 1.00 93.81 404 CYS A C 1
ATOM 3164 O O . CYS A 1 404 ? 6.933 -7.820 -22.597 1.00 93.81 404 CYS A O 1
ATOM 3166 N N . VAL A 1 405 ? 6.622 -5.641 -22.125 1.00 92.62 405 VAL A N 1
ATOM 3167 C CA . VAL A 1 405 ? 5.945 -5.875 -20.839 1.00 92.62 405 VAL A CA 1
ATOM 3168 C C . VAL A 1 405 ? 4.643 -6.657 -21.037 1.00 92.62 405 VAL A C 1
ATOM 3170 O O . VAL A 1 405 ? 4.438 -7.672 -20.373 1.00 92.62 405 VAL A O 1
ATOM 3173 N N . GLU A 1 406 ? 3.788 -6.237 -21.972 1.00 88.56 406 GLU A N 1
ATOM 3174 C CA . GLU A 1 406 ? 2.507 -6.899 -22.269 1.00 88.56 406 GLU A CA 1
ATOM 3175 C C . GLU A 1 406 ? 2.695 -8.368 -22.669 1.00 88.56 406 GLU A C 1
ATOM 3177 O O . GLU A 1 406 ? 2.075 -9.258 -22.081 1.00 88.56 406 GLU A O 1
ATOM 3182 N N . ASN A 1 407 ? 3.605 -8.631 -23.611 1.00 91.00 407 ASN A N 1
ATOM 3183 C CA . ASN A 1 407 ? 3.881 -9.971 -24.128 1.00 91.00 407 ASN A CA 1
ATOM 3184 C C . ASN A 1 407 ? 4.388 -10.919 -23.039 1.00 91.00 407 ASN A C 1
ATOM 3186 O O . ASN A 1 407 ? 4.011 -12.088 -23.005 1.00 91.00 407 ASN A O 1
ATOM 3190 N N . HIS A 1 408 ? 5.239 -10.428 -22.138 1.00 90.88 408 HIS A N 1
ATOM 3191 C CA . HIS A 1 408 ? 5.768 -11.255 -21.063 1.00 90.88 408 HIS A CA 1
ATOM 3192 C C . HIS A 1 408 ? 4.710 -11.588 -20.010 1.00 90.88 408 HIS A C 1
ATOM 3194 O O . HIS A 1 408 ? 4.708 -12.713 -19.508 1.00 90.88 408 HIS A O 1
ATOM 3200 N N . VAL A 1 409 ? 3.860 -10.628 -19.638 1.00 88.00 409 VAL A N 1
ATOM 3201 C CA . VAL A 1 409 ? 2.867 -10.809 -18.564 1.00 88.00 409 VAL A CA 1
ATOM 3202 C C . VAL A 1 409 ? 1.625 -11.551 -19.063 1.00 88.00 409 VAL A C 1
ATOM 3204 O O . VAL A 1 409 ? 0.993 -12.249 -18.276 1.00 88.00 409 VAL A O 1
ATOM 3207 N N . GLY A 1 410 ? 1.296 -11.450 -20.355 1.00 85.50 410 GLY A N 1
ATOM 3208 C CA . GLY A 1 410 ? 0.136 -12.121 -20.948 1.00 85.50 410 GLY A CA 1
ATOM 3209 C C . GLY A 1 410 ? -1.198 -11.420 -20.676 1.00 85.50 410 GLY A C 1
ATOM 3210 O O . GLY A 1 410 ? -2.253 -12.024 -20.847 1.00 85.50 410 GLY A O 1
ATOM 3211 N N . VAL A 1 411 ? -1.165 -10.148 -20.268 1.00 76.25 411 VAL A N 1
ATOM 3212 C CA . VAL A 1 411 ? -2.359 -9.313 -20.068 1.00 76.25 411 VAL A CA 1
ATOM 3213 C C . VAL A 1 411 ? -2.533 -8.422 -21.302 1.00 76.25 411 VAL A C 1
ATOM 3215 O O . VAL A 1 411 ? -1.669 -7.575 -21.539 1.00 76.25 411 VAL A O 1
ATOM 3218 N N . PRO A 1 412 ? -3.611 -8.583 -22.099 1.00 57.09 412 PRO A N 1
ATOM 3219 C CA . PRO A 1 412 ? -3.838 -7.766 -23.286 1.00 57.09 412 PRO A CA 1
ATOM 3220 C C . PRO A 1 412 ? -3.924 -6.280 -22.917 1.00 57.09 412 PRO A C 1
ATOM 3222 O O . PRO A 1 412 ? -4.689 -5.884 -22.034 1.00 57.09 412 PRO A O 1
ATOM 3225 N N . GLY A 1 413 ? -3.140 -5.452 -23.604 1.00 50.50 413 GLY A N 1
ATOM 3226 C CA . GLY A 1 413 ? -3.002 -4.027 -23.334 1.00 50.50 413 GLY A CA 1
ATOM 3227 C C . GLY A 1 413 ? -4.293 -3.225 -23.493 1.00 50.50 413 GLY A C 1
ATOM 3228 O O . GLY A 1 413 ? -4.584 -2.702 -24.564 1.00 50.50 413 GLY A O 1
ATOM 3229 N N . LYS A 1 414 ? -5.017 -2.995 -22.395 1.00 48.41 414 LYS A N 1
ATOM 3230 C CA . LYS A 1 414 ? -5.646 -1.683 -22.153 1.00 48.41 414 LYS A CA 1
ATOM 3231 C C . LYS A 1 414 ? -4.638 -0.800 -21.408 1.00 48.41 414 LYS A C 1
ATOM 3233 O O . LYS A 1 414 ? -4.892 -0.359 -20.290 1.00 48.41 414 LYS A O 1
ATOM 3238 N N . SER A 1 415 ? -3.464 -0.605 -22.003 1.00 43.72 415 SER A N 1
ATOM 3239 C CA . SER A 1 415 ? -2.341 0.104 -21.391 1.00 43.72 415 SER A CA 1
ATOM 3240 C C . SER A 1 415 ? -2.547 1.613 -21.485 1.00 43.72 415 SER A C 1
ATOM 3242 O O . SER A 1 415 ? -2.435 2.204 -22.556 1.00 43.72 415 SER A O 1
ATOM 3244 N N . PHE A 1 416 ? -2.852 2.258 -20.358 1.00 47.56 416 PHE A N 1
ATOM 3245 C CA . PHE A 1 416 ? -2.807 3.717 -20.248 1.00 47.56 416 PHE A CA 1
ATOM 3246 C C . PHE A 1 416 ? -1.444 4.136 -19.694 1.00 47.56 416 PHE A C 1
ATOM 3248 O O . PHE A 1 416 ? -1.141 3.876 -18.531 1.00 47.56 416 PHE A O 1
ATOM 3255 N N . CYS A 1 417 ? -0.638 4.805 -20.521 1.00 39.62 417 CYS A N 1
ATOM 3256 C CA . CYS A 1 417 ? 0.544 5.541 -20.079 1.00 39.62 417 CYS A CA 1
ATOM 3257 C C . CYS A 1 417 ? 0.134 6.999 -19.835 1.00 39.62 417 CYS A C 1
ATOM 3259 O O . CYS A 1 417 ? -0.290 7.690 -20.763 1.00 39.62 417 CYS A O 1
ATOM 3261 N N . ARG A 1 418 ? 0.220 7.475 -18.590 1.00 37.66 418 ARG A N 1
ATOM 3262 C CA . ARG A 1 418 ? 0.038 8.895 -18.248 1.00 37.66 418 ARG A CA 1
ATOM 3263 C C . ARG A 1 418 ? 1.329 9.436 -17.644 1.00 37.66 418 ARG A C 1
ATOM 3265 O O . ARG A 1 418 ? 1.904 8.809 -16.756 1.00 37.66 418 ARG A O 1
ATOM 3272 N N . SER A 1 419 ? 1.751 10.603 -18.130 1.00 35.00 419 SER A N 1
ATOM 3273 C CA . SER A 1 419 ? 2.806 11.397 -17.500 1.00 35.00 419 SER A CA 1
ATOM 3274 C C . SER A 1 419 ? 2.338 11.913 -16.125 1.00 35.00 419 SER A C 1
ATOM 3276 O O . SER A 1 419 ? 1.131 11.896 -15.847 1.00 35.00 419 SER A O 1
ATOM 3278 N N . PRO A 1 420 ? 3.250 12.408 -15.266 1.00 31.97 420 PRO A N 1
ATOM 3279 C CA . PRO A 1 420 ? 2.946 12.858 -13.901 1.00 31.97 420 PRO A CA 1
ATOM 3280 C C . PRO A 1 420 ? 1.855 13.933 -13.792 1.00 31.97 420 PRO A C 1
ATOM 3282 O O . PRO A 1 420 ? 1.315 14.147 -12.717 1.00 31.97 420 PRO A O 1
ATOM 3285 N N . SER A 1 421 ? 1.491 14.590 -14.896 1.00 28.30 421 SER A N 1
ATOM 3286 C CA . SER A 1 421 ? 0.499 15.675 -14.936 1.00 28.30 421 SER A CA 1
ATOM 3287 C C . SER A 1 421 ? -0.951 15.267 -14.602 1.00 28.30 421 SER A C 1
ATOM 3289 O O . SER A 1 421 ? -1.846 16.108 -14.661 1.00 28.30 421 SER A O 1
ATOM 3291 N N . CYS A 1 422 ? -1.216 13.994 -14.283 1.00 27.69 422 CYS A N 1
ATOM 3292 C CA . CYS A 1 422 ? -2.566 13.487 -14.013 1.00 27.69 422 CYS A CA 1
ATOM 3293 C C . CYS A 1 422 ? -2.623 12.241 -13.098 1.00 27.69 422 CYS A C 1
ATOM 3295 O O . CYS A 1 422 ? -3.591 11.478 -13.200 1.00 27.69 422 CYS A O 1
ATOM 3297 N N . CYS A 1 423 ? -1.596 12.004 -12.272 1.00 26.11 423 CYS A N 1
ATOM 3298 C CA . CYS A 1 423 ? -1.694 11.072 -11.139 1.00 26.11 423 CYS A CA 1
ATOM 3299 C C . CYS A 1 423 ? -2.131 11.828 -9.889 1.00 26.11 423 CYS A C 1
ATOM 3301 O O . CYS A 1 423 ? -1.519 12.888 -9.631 1.00 26.11 423 CYS A O 1
#

Secondary structure (DSSP, 8-state):
---EEEEEEE---S---S----SS-PPPP--SEEEEEEE-TT--EEEEETTEEEEESSS-GGGG-TTSEEEEEEEEEEEHHHHHHHHHHHHHTT-----EEEETT-EEEPHHHHHHHHHHHHHHHHHHS------SSSHHHHHHHHHHT----HHHHHS-HHHHHHHHHHHHHHHHHH-TT----HHHHHHHHHHHHHHHGGGEE-HHHHHHHHHHSS---EEEE--S-GGG-TTTSSTTSS-SS--STHHHHHHHT--GGG--EEEEEEESSEEE-SSS--TTB--SHHHHHHHHHTT-B-TTT-PBPEEE-EEHHHHHHHHHHH--SEEEEE-GGGGGG-SEEEEEEEEEETTEEESS--SSHHHHTTPEEEEEEEE---S--TT--SGGGS-HHHHHHHHHHHHHHT-------B-GGG-

Mean predicted aligned error: 7.68 Å

InterPro domains:
  IPR001114 Adenylosuccinate synthetase [MF_00011] (1-423)
  IPR001114 Adenylosuccinate synthetase [PF00709] (37-416)
  IPR001114 Adenylosuccinate synthetase [PTHR11846] (37-417)
  IPR001114 Adenylosuccinate synthetase [SM00788] (38-422)
  IPR001114 Adenylosuccinate synthetase [TIGR00184] (37-420)
  IPR001114 Adenylosuccinate synthetase [cd03108] (38-338)
  IPR027417 P-loop containing nucleoside triphosphate hydrolase [SSF52540] (37-420)
  IPR033128 Adenylosuccinate synthase, active site [PS00513] (138-149)
  IPR042109 Adenylosuccinate synthetase, domain 1 [G3DSA:3.40.440.10] (37-269)
  IPR042110 Adenylosuccinate synthetase, domain 2 [G3DSA:1.10.300.10] (104-203)
  IPR042111 Adenylosuccinate synthetase, domain 3 [G3DSA:3.90.170.10] (270-422)

Radius of gyration: 22.33 Å; Cα contacts (8 Å, |Δi|>4): 823; chains: 1; bounding box: 55×47×63 Å

Nearest PDB structures (foldseek):
  1j4b-assembly1_A  TM=9.853E-01  e=1.307E-66  Mus musculus
  2v40-assembly1_A-2  TM=9.813E-01  e=3.284E-61  Homo sapiens
  5i33-assembly1_A  TM=9.757E-01  e=9.049E-44  Cryptococcus neoformans H99
  4m9d-assembly1_A  TM=9.548E-01  e=1.348E-44  Bacillus anthracis str. 'Ames Ancestor'
  4m0g-assembly1_A  TM=9.342E-01  e=1.210E-40  Bacillus anthracis str. 'Ames Ancestor'

Sequence (423 aa):
LASATAPALLCPSPGLTPWYRSSGGMRPLIFRCFFLLQGGNNAGHTVVVDGKEYDFHLFPSGIINPKAISFIGNGVVIHLPGLFEEAEKNEKKGLYRIIFNFSLYWQPVFDFHQAVDGLQEVQRQAQEGKNIGTTKKGIGPTYSSKAARTGLRICDLLSDFDEFSSRFKNLAQQYKSMFPTLEIDVEGQLKKLKGYAEKIRPMVRDGVYFMYEALHGSPKKILVEGANAALLDIDFGTYPFVTSSNCTVGGVCTGLGVPPQHVGDVYGVVKAYTTRVGIGAFPTEQINEIGDLLQSRGHEWGVTTGRKRRCGWLDLVILKYAHMINGFTALALTKLDILDVLDEIKIGVAYKLGGKRIPYFPANQEILQKVEVEYETMPGWKTDTTGARKWEDLPPKAQNYIRCVENHVGVPGKSFCRSPSCC

pLDDT: mean 84.43, std 19.97, range [22.08, 98.62]

Foldseek 3Di:
DWALWQKKFKFDDDDDDQDDDDPDDDDPRPAQEEEEFAEEQQDKDWDADPNFIQIDRHWGPCLQPVNHAYEYFLRYEYALVVVVVSVVVVVVSPSPDSQAAYAQRHFYQAPLLLVVLVVVQVVCCVPVVFGLPGPSRSQQVQLVCVVVVLTDTLNLLLPDLVSSLVSQVVVVVVSCVVPVPRDDPSVVRSVVSNVSSVVCVVRYDNQQVVVVCCQPPPDGIYIYTFPDRQLQAVVRHLPPSHGSGGSAPVSRCVRRVHDPVSTDAIETEHEQWTKADGDFFDQFFDPDPVQVLLQVLVVQADPVPRHGITIGGAELQSNLSSCVGHVHLAYEYEDLQSLLQDQKGKYFQFWDAPNHTDNHQDNHRVRSNRTHTDIDMAGHNNDGCQPPDDPVSDDPSSNVSVVVSCVSNVRPHPYDYHYPPGD

Organism: NCBI:txid224669

Solvent-accessible surface area (backbone atoms only — not comparable to full-atom values): 23180 Å² total; per-residue (Å²): 121,39,45,52,26,25,42,38,36,37,39,82,76,88,86,79,78,98,76,84,87,67,97,78,78,90,72,80,82,89,50,46,28,29,30,34,23,41,47,38,76,79,43,72,53,65,44,71,56,98,89,43,82,39,71,33,42,75,58,48,79,54,62,79,41,87,79,31,45,37,36,38,28,40,42,25,40,43,42,62,68,59,52,52,52,46,49,56,56,37,39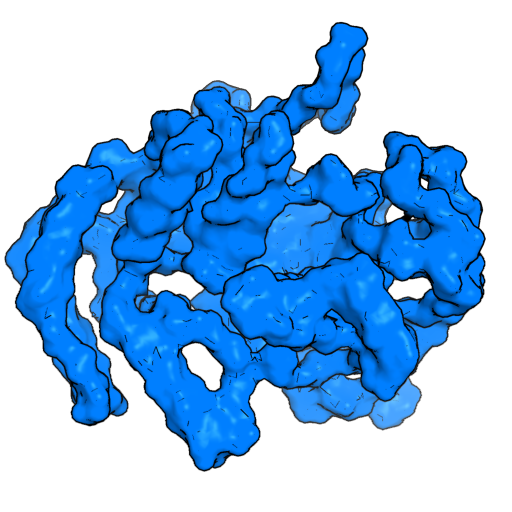,77,76,65,54,75,81,89,66,52,39,29,22,38,64,17,30,57,31,49,72,63,27,22,52,48,34,46,50,50,41,55,51,35,30,72,74,69,75,46,51,60,64,75,81,48,69,7,60,57,48,37,45,48,27,52,75,70,68,64,51,61,33,48,48,45,57,68,52,60,55,66,63,35,48,53,52,49,51,52,46,53,48,53,50,31,72,78,35,82,86,55,82,76,67,59,69,64,49,50,57,51,50,56,58,46,37,68,70,46,53,87,31,49,39,62,36,47,60,52,46,49,50,51,72,70,49,74,95,57,46,43,40,36,50,47,41,65,7,27,52,30,7,50,84,75,16,52,46,84,45,38,49,76,39,55,21,44,59,69,27,48,29,70,5,40,65,42,66,70,90,66,61,50,48,26,31,31,36,33,44,64,39,32,43,38,64,67,61,77,66,59,74,48,56,37,96,49,73,66,15,53,47,51,23,58,71,58,61,39,49,37,91,89,75,62,47,73,36,51,22,22,41,25,49,47,49,62,49,38,52,44,35,75,73,42,61,41,59,24,39,33,46,28,60,58,59,60,51,21,78,32,70,62,43,57,34,32,65,41,41,22,53,93,87,40,78,50,99,67,81,66,69,50,50,78,59,38,60,60,40,45,68,43,66,50,77,43,66,37,60,65,47,90,48,68,82,46,87,52,79,85,62,45,55,70,48,55,50,48,53,53,50,52,55,32,68,73,57,68,38,66,78,64,61,51,72,54,47,82,93,78,95